Protein 2XD3 (pdb70)

Structure (mmCIF, N/CA/C/O backbone):
data_2XD3
#
_entry.id   2XD3
#
_cell.length_a   68.370
_cell.length_b   127.880
_cell.length_c   51.990
_cell.angle_alpha   90.00
_cell.angle_beta   90.00
_cell.angle_gamma   90.00
#
_symmetry.space_group_name_H-M   'P 21 21 2'
#
loop_
_entity.id
_entity.type
_entity.pdbx_description
1 polymer 'MALTOSE/MALTODEXTRIN-BINDING PROTEIN'
2 branched alpha-D-glucopyranose-(1-4)-alpha-D-glucopyranose-(1-4)-alpha-D-glucopyranose-(1-4)-alpha-D-glucopyranose-(1-4)-alpha-D-glucopyranose-(1-4)-alpha-D-glucopyranose-(1-4)-alpha-D-glucopyranose
3 non-polymer 'SULFATE ION'
4 water water
#
loop_
_atom_site.group_PDB
_atom_site.id
_atom_site.type_symbol
_atom_site.label_atom_id
_atom_site.label_alt_id
_atom_site.label_comp_id
_atom_site.label_asym_id
_atom_site.label_entity_id
_atom_site.label_seq_id
_atom_site.pdbx_PDB_ins_code
_atom_site.Cartn_x
_atom_site.Cartn_y
_atom_site.Cartn_z
_atom_site.occupancy
_atom_site.B_iso_or_equiv
_atom_site.auth_seq_id
_atom_site.auth_comp_id
_atom_site.auth_asym_id
_atom_site.auth_atom_id
_atom_site.pdbx_PDB_model_num
ATOM 1 N N . GLU A 1 36 ? 3.055 -2.706 40.074 1.00 45.34 42 GLU A N 1
ATOM 2 C CA . GLU A 1 36 ? 3.286 -3.365 38.755 1.00 45.18 42 GLU A CA 1
ATOM 3 C C . GLU A 1 36 ? 4.653 -4.067 38.644 1.00 44.51 42 GLU A C 1
ATOM 4 O O . GLU A 1 36 ? 5.322 -3.960 37.617 1.00 44.95 42 GLU A O 1
ATOM 10 N N . LEU A 1 37 ? 5.042 -4.774 39.709 1.00 43.50 43 LEU A N 1
ATOM 11 C CA . LEU A 1 37 ? 6.205 -5.676 39.722 1.00 42.12 43 LEU A CA 1
ATOM 12 C C . LEU A 1 37 ? 6.231 -6.433 41.052 1.00 41.34 43 LEU A C 1
ATOM 13 O O . LEU A 1 37 ? 6.110 -5.826 42.117 1.00 41.14 43 LEU A O 1
ATOM 18 N N . THR A 1 38 ? 6.375 -7.757 40.988 1.00 40.20 44 THR A N 1
ATOM 19 C CA . THR A 1 38 ? 6.364 -8.603 42.187 1.00 39.43 44 THR A CA 1
ATOM 20 C C . THR A 1 38 ? 7.698 -9.317 42.437 1.00 38.33 44 THR A C 1
ATOM 21 O O . THR A 1 38 ? 8.232 -9.971 41.542 1.00 38.28 44 THR A O 1
ATOM 25 N N . VAL A 1 39 ? 8.217 -9.181 43.659 1.00 37.18 45 VAL A N 1
ATOM 26 C CA . VAL A 1 39 ? 9.481 -9.799 44.067 1.00 35.89 45 VAL A CA 1
ATOM 27 C C . VAL A 1 39 ? 9.211 -10.944 45.036 1.00 34.78 45 VAL A C 1
ATOM 28 O O . VAL A 1 39 ? 8.551 -10.762 46.052 1.00 34.56 45 VAL A O 1
ATOM 32 N N . TYR A 1 40 ? 9.731 -12.123 44.714 1.00 33.46 46 TYR A N 1
ATOM 33 C CA . TYR A 1 40 ? 9.614 -13.269 45.604 1.00 32.11 46 TYR A CA 1
ATOM 34 C C . TYR A 1 40 ? 10.949 -13.561 46.301 1.00 31.61 46 TYR A C 1
ATOM 35 O O . TYR A 1 40 ? 11.947 -13.880 45.646 1.00 31.63 46 TYR A O 1
ATOM 44 N N . VAL A 1 41 ? 10.952 -13.455 47.630 1.00 31.15 47 VAL A N 1
ATOM 45 C CA . VAL A 1 41 ? 12.156 -13.656 48.443 1.00 30.55 47 VAL A CA 1
ATOM 46 C C . VAL A 1 41 ? 11.867 -14.398 49.732 1.00 30.97 47 VAL A C 1
ATOM 47 O O . VAL A 1 41 ? 10.725 -14.450 50.193 1.00 30.34 47 VAL A O 1
ATOM 51 N N . ASP A 1 42 ? 12.926 -14.965 50.304 1.00 31.06 48 ASP A N 1
ATOM 52 C CA . ASP A 1 42 ? 12.920 -15.447 51.673 1.00 31.76 48 ASP A CA 1
ATOM 53 C C . ASP A 1 42 ? 12.526 -14.316 52.646 1.00 32.36 48 ASP A C 1
ATOM 54 O O . ASP A 1 42 ? 12.830 -13.130 52.429 1.00 31.90 48 ASP A O 1
ATOM 59 N N . GLU A 1 43 ? 11.824 -14.706 53.701 1.00 33.08 49 GLU A N 1
ATOM 60 C CA . GLU A 1 43 ? 11.419 -13.820 54.789 1.00 33.93 49 GLU A CA 1
ATOM 61 C C . GLU A 1 43 ? 12.496 -12.822 55.223 1.00 33.43 49 GLU A C 1
ATOM 62 O O . GLU A 1 43 ? 12.220 -11.623 55.353 1.00 33.32 49 GLU A O 1
ATOM 68 N N . GLY A 1 44 ? 13.711 -13.328 55.448 1.00 32.93 50 GLY A N 1
ATOM 69 C CA . GLY A 1 44 ? 14.856 -12.520 55.864 1.00 32.18 50 GLY A CA 1
ATOM 70 C C . GLY A 1 44 ? 15.198 -11.317 54.997 1.00 32.07 50 GLY A C 1
ATOM 71 O O . GLY A 1 44 ? 16.030 -10.485 55.383 1.00 31.98 50 GLY A O 1
ATOM 72 N N . TYR A 1 45 ? 14.567 -11.218 53.829 1.00 31.81 51 TYR A N 1
ATOM 73 C CA . TYR A 1 45 ? 14.777 -10.085 52.918 1.00 31.85 51 TYR A CA 1
ATOM 74 C C . TYR A 1 45 ? 13.592 -9.122 52.873 1.00 32.34 51 TYR A C 1
ATOM 75 O O . TYR A 1 45 ? 13.636 -8.125 52.150 1.00 31.99 51 TYR A O 1
ATOM 84 N N . LYS A 1 46 ? 12.540 -9.436 53.630 1.00 33.12 52 LYS A N 1
ATOM 85 C CA . LYS A 1 46 ? 11.290 -8.650 53.611 1.00 34.32 52 LYS A CA 1
ATOM 86 C C . LYS A 1 46 ? 11.526 -7.167 53.905 1.00 34.10 52 LYS A C 1
ATOM 87 O O . LYS A 1 46 ? 11.088 -6.302 53.146 1.00 34.37 52 LYS A O 1
ATOM 93 N N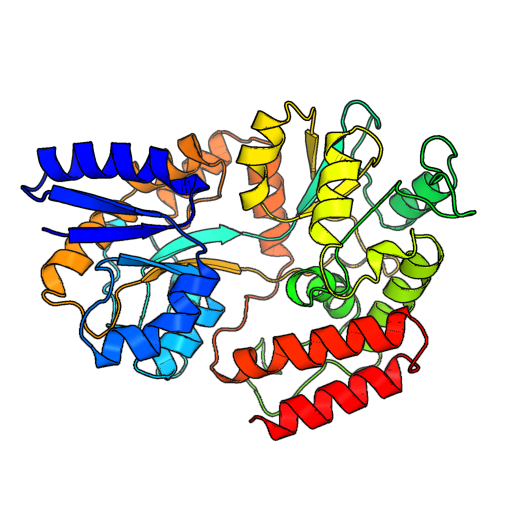 . SER A 1 47 ? 12.223 -6.895 55.000 1.00 34.80 53 SER A N 1
ATOM 94 C CA . SER A 1 47 ? 12.528 -5.536 55.436 1.00 35.21 53 SER A CA 1
ATOM 95 C C . SER A 1 47 ? 13.370 -4.817 54.391 1.00 35.12 53 SER A C 1
ATOM 96 O O . SER A 1 47 ? 13.120 -3.649 54.070 1.00 35.52 53 SER A O 1
ATOM 99 N N . TYR A 1 48 ? 14.362 -5.531 53.858 1.00 34.97 54 TYR A N 1
ATOM 100 C CA . TYR A 1 48 ? 15.216 -5.014 52.797 1.00 33.90 54 TYR A CA 1
ATOM 101 C C . TYR A 1 48 ? 14.415 -4.614 51.568 1.00 34.28 54 TYR A C 1
ATOM 102 O O . TYR A 1 48 ? 14.563 -3.492 51.081 1.00 34.09 54 TYR A O 1
ATOM 111 N N . ILE A 1 49 ? 13.568 -5.524 51.078 1.00 34.40 55 ILE A N 1
ATOM 112 C CA . ILE A 1 49 ? 12.789 -5.272 49.863 1.00 35.08 55 ILE A CA 1
ATOM 113 C C . ILE A 1 49 ? 11.744 -4.156 50.082 1.00 35.77 55 ILE A C 1
ATOM 114 O O . ILE A 1 49 ? 11.497 -3.356 49.179 1.00 35.32 55 ILE A O 1
ATOM 119 N N . GLU A 1 50 ? 11.161 -4.096 51.280 1.00 36.72 56 GLU A N 1
ATOM 120 C CA . GLU A 1 50 ? 10.211 -3.024 51.609 1.00 37.95 56 GLU A CA 1
ATOM 121 C C . GLU A 1 50 ? 10.847 -1.647 51.431 1.00 38.40 56 GLU A C 1
ATOM 122 O O . GLU A 1 50 ? 10.276 -0.778 50.776 1.00 39.13 56 GLU A O 1
ATOM 128 N N . GLU A 1 51 ? 12.042 -1.474 51.987 1.00 38.76 57 GLU A N 1
ATOM 129 C CA . GLU A 1 51 ? 12.790 -0.225 51.889 1.00 39.22 57 GLU A CA 1
ATOM 130 C C . GLU A 1 51 ? 13.249 0.113 50.461 1.00 39.39 57 GLU A C 1
ATOM 131 O O . GLU A 1 51 ? 13.104 1.257 50.019 1.00 39.78 57 GLU A O 1
ATOM 137 N N . VAL A 1 52 ? 13.814 -0.866 49.753 1.00 39.27 58 VAL A N 1
ATOM 138 C CA . VAL A 1 52 ? 14.269 -0.664 48.373 1.00 39.05 58 VAL A CA 1
ATOM 139 C C . VAL A 1 52 ? 13.095 -0.316 47.456 1.00 39.40 58 VAL A C 1
ATOM 140 O O . VAL A 1 52 ? 13.212 0.576 46.620 1.00 38.84 58 VAL A O 1
ATOM 144 N N . ALA A 1 53 ? 11.977 -1.028 47.619 1.00 40.14 59 ALA A N 1
ATOM 145 C CA . ALA A 1 53 ? 10.736 -0.727 46.891 1.00 40.96 59 ALA A CA 1
ATOM 146 C C . ALA A 1 53 ? 10.300 0.727 47.076 1.00 41.55 59 ALA A C 1
ATOM 147 O O . ALA A 1 53 ? 10.002 1.413 46.096 1.00 41.86 59 ALA A O 1
ATOM 149 N N . LYS A 1 54 ? 10.263 1.177 48.334 1.00 42.26 60 LYS A N 1
ATOM 150 C CA . LYS A 1 54 ? 9.952 2.575 48.688 1.00 42.91 60 LYS A CA 1
ATOM 151 C C . LYS A 1 54 ? 10.811 3.587 47.940 1.00 43.05 60 LYS A C 1
ATOM 152 O O . LYS A 1 54 ? 10.320 4.638 47.541 1.00 43.21 60 LYS A O 1
ATOM 158 N N . ALA A 1 55 ? 12.092 3.264 47.767 1.00 43.28 61 ALA A N 1
ATOM 159 C CA . ALA A 1 55 ? 13.027 4.126 47.054 1.00 43.30 61 ALA A CA 1
ATOM 160 C C . ALA A 1 55 ? 12.857 4.026 45.542 1.00 43.60 61 ALA A C 1
ATOM 161 O O . ALA A 1 55 ? 12.882 5.045 44.853 1.00 43.86 61 ALA A O 1
ATOM 163 N N . TYR A 1 56 ? 12.671 2.807 45.032 1.00 43.67 62 TYR A N 1
ATOM 164 C CA . TYR A 1 56 ? 12.472 2.589 43.592 1.00 44.09 62 TYR A CA 1
ATOM 165 C C . TYR A 1 56 ? 11.201 3.269 43.086 1.00 45.29 62 TYR A C 1
ATOM 166 O O . TYR A 1 56 ? 11.155 3.761 41.954 1.00 44.67 62 TYR A O 1
ATOM 175 N N . GLU A 1 57 ? 10.176 3.273 43.934 1.00 47.05 63 GLU A N 1
ATOM 176 C CA . GLU A 1 57 ? 8.937 3.975 43.651 1.00 49.33 63 GLU A CA 1
ATOM 177 C C . GLU A 1 57 ? 9.192 5.486 43.570 1.00 50.04 63 GLU A C 1
ATOM 178 O O . GLU A 1 57 ? 8.655 6.153 42.691 1.00 50.46 63 GLU A O 1
ATOM 184 N N . LYS A 1 58 ? 10.033 6.015 44.461 1.00 51.26 64 LYS A N 1
ATOM 185 C CA . LYS A 1 58 ? 10.416 7.431 44.411 1.00 52.03 64 LYS A CA 1
ATOM 186 C C . LYS A 1 58 ? 11.258 7.787 43.178 1.00 52.77 64 LYS A C 1
ATOM 187 O O . LYS A 1 58 ? 10.969 8.781 42.510 1.00 52.88 64 LYS A O 1
ATOM 193 N N . GLU A 1 59 ? 12.279 6.975 42.877 1.00 53.31 65 GLU A N 1
ATOM 194 C CA . GLU A 1 59 ? 13.211 7.245 41.769 1.00 53.90 65 GLU A CA 1
ATOM 195 C C . GLU A 1 59 ? 12.557 7.036 40.399 1.00 54.03 65 GLU A C 1
ATOM 196 O O . GLU A 1 59 ? 12.343 7.991 39.656 1.00 54.26 65 GLU A O 1
ATOM 202 N N . ALA A 1 60 ? 12.262 5.783 40.067 1.00 54.41 66 ALA A N 1
ATOM 203 C CA . ALA A 1 60 ? 11.423 5.462 38.917 1.00 54.50 66 ALA A CA 1
ATOM 204 C C . ALA A 1 60 ? 9.975 5.490 39.404 1.00 54.54 66 ALA A C 1
ATOM 205 O O . ALA A 1 60 ? 9.724 5.756 40.580 1.00 54.58 66 ALA A O 1
ATOM 207 N N . GLY A 1 61 ? 9.020 5.239 38.517 1.00 54.30 67 GLY A N 1
ATOM 208 C CA . GLY A 1 61 ? 7.620 5.303 38.921 1.00 54.15 67 GLY A CA 1
ATOM 209 C C . GLY A 1 61 ? 6.965 3.943 38.922 1.00 53.98 67 GLY A C 1
ATOM 210 O O . GLY A 1 61 ? 6.003 3.720 38.185 1.00 54.28 67 GLY A O 1
ATOM 211 N N . VAL A 1 62 ? 7.497 3.026 39.731 1.00 53.46 68 VAL A N 1
ATOM 212 C CA . VAL A 1 62 ? 7.020 1.637 39.737 1.00 52.97 68 VAL A CA 1
ATOM 213 C C . VAL A 1 62 ? 6.738 1.142 41.155 1.00 52.55 68 VAL A C 1
ATOM 214 O O . VAL A 1 62 ? 7.536 1.357 42.073 1.00 52.34 68 VAL A O 1
ATOM 218 N N . LYS A 1 63 ? 5.589 0.491 41.317 1.00 52.13 69 LYS A N 1
ATOM 219 C CA . LYS A 1 63 ? 5.205 -0.111 42.588 1.00 51.68 69 LYS A CA 1
ATOM 220 C C . LYS A 1 63 ? 5.727 -1.543 42.660 1.00 50.90 69 LYS A C 1
ATOM 221 O O . LYS A 1 63 ? 5.373 -2.388 41.832 1.00 50.84 69 LYS A O 1
ATOM 227 N N . VAL A 1 64 ? 6.576 -1.799 43.651 1.00 49.92 70 VAL A N 1
ATOM 228 C CA . VAL A 1 64 ? 7.140 -3.128 43.862 1.00 49.00 70 VAL A CA 1
ATOM 229 C C . VAL A 1 64 ? 6.486 -3.800 45.066 1.00 48.30 70 VAL A C 1
ATOM 230 O O . VAL A 1 64 ? 6.648 -3.364 46.211 1.00 48.60 70 VAL A O 1
ATOM 234 N N . THR A 1 65 ? 5.733 -4.858 44.793 1.00 47.23 71 THR A N 1
ATOM 235 C CA . THR A 1 65 ? 5.065 -5.619 45.847 1.00 46.37 71 THR A CA 1
ATOM 236 C C . THR A 1 65 ? 5.850 -6.899 46.147 1.00 45.44 71 THR A C 1
ATOM 237 O O . THR A 1 65 ? 6.406 -7.524 45.245 1.00 45.21 71 THR A O 1
ATOM 241 N N . LEU A 1 66 ? 5.923 -7.278 47.416 1.00 44.28 72 LEU A N 1
ATOM 242 C CA . LEU A 1 66 ? 6.715 -8.446 47.750 1.00 43.43 72 LEU A CA 1
ATOM 243 C C . LEU A 1 66 ? 5.882 -9.651 48.148 1.00 42.60 72 LEU A C 1
ATOM 244 O O . LEU A 1 66 ? 4.836 -9.533 48.787 1.00 42.43 72 LEU A O 1
ATOM 249 N N . LYS A 1 67 ? 6.372 -10.809 47.734 1.00 41.26 73 LYS A N 1
ATOM 250 C CA . LYS A 1 67 ? 5.793 -12.077 48.078 1.00 40.38 73 LYS A CA 1
ATOM 251 C C . LYS A 1 67 ? 6.919 -12.805 48.797 1.00 39.23 73 LYS A C 1
ATOM 252 O O . LYS A 1 67 ? 8.067 -12.788 48.344 1.00 38.94 73 LYS A O 1
ATOM 258 N N . THR A 1 68 ? 6.597 -13.416 49.931 1.00 37.93 74 THR A N 1
ATOM 259 C CA . THR A 1 68 ? 7.596 -14.028 50.803 1.00 36.45 74 THR A CA 1
ATOM 260 C C . THR A 1 68 ? 7.459 -15.551 50.767 1.00 35.16 74 THR A C 1
ATOM 261 O O . THR A 1 68 ? 6.351 -16.080 50.634 1.00 34.50 74 THR A O 1
ATOM 265 N N . GLY A 1 69 ? 8.584 -16.258 50.857 1.00 33.48 75 GLY A N 1
ATOM 266 C CA . GLY A 1 69 ? 8.542 -17.715 50.842 1.00 31.99 75 GLY A CA 1
ATOM 267 C C . GLY A 1 69 ? 9.884 -18.405 50.706 1.00 30.85 75 GLY A C 1
ATOM 268 O O . GLY A 1 69 ? 10.914 -17.750 50.530 1.00 30.95 75 GLY A O 1
ATOM 269 N N . ASP A 1 70 ? 9.867 -19.734 50.800 1.00 29.09 76 ASP A N 1
ATOM 270 C CA . ASP A 1 70 ? 11.080 -20.541 50.659 1.00 27.67 76 ASP A CA 1
ATOM 271 C C . ASP A 1 70 ? 11.739 -20.270 49.313 1.00 26.40 76 ASP A C 1
ATOM 272 O O . ASP A 1 70 ? 11.109 -20.465 48.269 1.00 25.97 76 ASP A O 1
ATOM 277 N N . ALA A 1 71 ? 12.993 -19.803 49.340 1.00 25.15 77 ALA A N 1
ATOM 278 C CA . ALA A 1 71 ? 13.705 -19.412 48.113 1.00 24.37 77 ALA A CA 1
ATOM 279 C C . ALA A 1 71 ? 13.913 -20.571 47.133 1.00 23.59 77 ALA A C 1
ATOM 280 O O . ALA A 1 71 ? 13.596 -20.454 45.951 1.00 23.88 77 ALA A O 1
ATOM 282 N N . LEU A 1 72 ? 14.468 -21.676 47.628 1.00 23.43 78 LEU A N 1
ATOM 283 C CA . LEU A 1 72 ? 14.736 -22.857 46.806 1.00 23.04 78 LEU A CA 1
ATOM 284 C C . LEU A 1 72 ? 13.435 -23.480 46.316 1.00 22.80 78 LEU A C 1
ATOM 285 O O . LEU A 1 72 ? 13.348 -23.951 45.163 1.00 22.63 78 LEU A O 1
ATOM 290 N N . GLY A 1 73 ? 12.436 -23.475 47.199 1.00 22.48 79 GLY A N 1
ATOM 291 C CA . GLY A 1 73 ? 11.081 -23.923 46.876 1.00 22.49 79 GLY A CA 1
ATOM 292 C C . GLY A 1 73 ? 10.420 -23.116 45.769 1.00 22.61 79 GLY A C 1
ATOM 293 O O . GLY A 1 73 ? 9.755 -23.682 44.906 1.00 22.27 79 GLY A O 1
ATOM 294 N N . GLY A 1 74 ? 10.607 -21.796 45.788 1.00 22.85 80 GLY A N 1
ATOM 295 C CA . GLY A 1 74 ? 10.111 -20.928 44.700 1.00 22.41 80 GLY A CA 1
ATOM 296 C C . GLY A 1 74 ? 10.705 -21.301 43.348 1.00 22.70 80 GLY A C 1
ATOM 297 O O . GLY A 1 74 ? 10.015 -21.262 42.320 1.00 22.48 80 GLY A O 1
ATOM 298 N N . LEU A 1 75 ? 11.990 -21.656 43.355 1.00 22.27 81 LEU A N 1
ATOM 299 C CA . LEU A 1 75 ? 12.698 -22.081 42.153 1.00 22.81 81 LEU A CA 1
ATOM 300 C C . LEU A 1 75 ? 12.266 -23.475 41.687 1.00 23.38 81 LEU A C 1
ATOM 301 O O . LEU A 1 75 ? 12.192 -23.726 40.491 1.00 23.60 81 LEU A O 1
ATOM 306 N N . ASP A 1 76 ? 11.987 -24.379 42.631 1.00 24.50 82 ASP A N 1
ATOM 307 C CA . ASP A 1 76 ? 11.503 -25.722 42.284 1.00 25.00 82 ASP A CA 1
ATOM 308 C C . ASP A 1 76 ? 10.224 -25.664 41.450 1.00 25.64 82 ASP A C 1
ATOM 309 O O . ASP A 1 76 ? 10.006 -26.505 40.587 1.00 26.45 82 ASP A O 1
ATOM 314 N N . LYS A 1 77 ? 9.377 -24.681 41.727 1.00 26.44 83 LYS A N 1
ATOM 315 C CA . LYS A 1 77 ? 8.065 -24.582 41.081 1.00 27.40 83 LYS A CA 1
ATOM 316 C C . LYS A 1 77 ? 8.102 -23.657 39.875 1.00 28.01 83 LYS A C 1
ATOM 317 O O . LYS A 1 77 ? 7.097 -23.495 39.190 1.00 28.00 83 LYS A O 1
ATOM 323 N N . LEU A 1 78 ? 9.273 -23.067 39.618 1.00 28.81 84 LEU A N 1
ATOM 324 C CA . LEU A 1 78 ? 9.425 -22.076 38.553 1.00 29.68 84 LEU A CA 1
ATOM 325 C C . LEU A 1 78 ? 9.007 -22.617 37.189 1.00 30.01 84 LEU A C 1
ATOM 326 O O . LEU A 1 78 ? 8.272 -21.949 36.450 1.00 29.86 84 LEU A O 1
ATOM 331 N N . SER A 1 79 ? 9.463 -23.828 36.875 1.00 30.16 85 SER A N 1
ATOM 332 C CA . SER A 1 79 ? 9.127 -24.483 35.617 1.00 30.53 85 SER A CA 1
ATOM 333 C C . SER A 1 79 ? 7.617 -24.608 35.432 1.00 30.86 85 SER A C 1
ATOM 334 O O . SER A 1 79 ? 7.100 -24.321 34.351 1.00 31.22 85 SER A O 1
ATOM 337 N N . LEU A 1 80 ? 6.911 -25.017 36.489 1.00 30.51 86 LEU A N 1
ATOM 338 C CA . LEU A 1 80 ? 5.451 -25.103 36.446 1.00 30.45 86 LEU A CA 1
ATOM 339 C C . LEU A 1 80 ? 4.800 -23.717 36.370 1.00 30.82 86 LEU A C 1
ATOM 340 O O . LEU A 1 80 ? 3.806 -23.544 35.672 1.00 30.93 86 LEU A O 1
ATOM 345 N N . ASP A 1 81 ? 5.362 -22.734 37.073 1.00 30.98 87 ASP A N 1
ATOM 346 C CA . ASP A 1 81 ? 4.844 -21.358 37.020 1.00 31.41 87 ASP A CA 1
ATOM 347 C C . ASP A 1 81 ? 5.024 -20.705 35.639 1.00 31.57 87 ASP A C 1
ATOM 348 O O . ASP A 1 81 ? 4.168 -19.938 35.203 1.00 31.35 87 ASP A O 1
ATOM 353 N N . ASN A 1 82 ? 6.146 -21.008 34.980 1.00 31.82 88 ASN A N 1
ATOM 354 C CA . ASN A 1 82 ? 6.420 -20.599 33.604 1.00 31.93 88 ASN A CA 1
ATOM 355 C C . ASN A 1 82 ? 5.373 -21.134 32.630 1.00 32.65 88 ASN A C 1
ATOM 356 O O . ASN A 1 82 ? 5.003 -20.442 31.689 1.00 33.27 88 ASN A O 1
ATOM 361 N N . GLN A 1 83 ? 4.902 -22.360 32.859 1.00 33.43 89 GLN A N 1
ATOM 362 C CA . GLN A 1 83 ? 3.810 -22.956 32.071 1.00 34.41 89 GLN A CA 1
ATOM 363 C C . GLN A 1 83 ? 2.528 -22.107 32.093 1.00 34.93 89 GLN A C 1
ATOM 364 O O . GLN A 1 83 ? 1.894 -21.936 31.055 1.00 35.19 89 GLN A O 1
ATOM 370 N N . ASN A 1 84 ? 2.162 -21.576 33.263 1.00 35.99 90 ASN A N 1
ATOM 371 C CA . ASN A 1 84 ? 0.911 -20.791 33.426 1.00 36.77 90 ASN A CA 1
ATOM 372 C C . ASN A 1 84 ? 1.047 -19.253 33.292 1.00 37.01 90 ASN A C 1
ATOM 373 O O . ASN A 1 84 ? 0.042 -18.517 33.226 1.00 36.71 90 ASN A O 1
ATOM 378 N N . GLY A 1 85 ? 2.287 -18.770 33.243 1.00 37.40 91 GLY A N 1
ATOM 379 C CA . GLY A 1 85 ? 2.556 -17.331 33.203 1.00 37.77 91 GLY A CA 1
ATOM 380 C C . GLY A 1 85 ? 2.666 -16.690 34.579 1.00 38.10 91 GLY A C 1
ATOM 381 O O . GLY A 1 85 ? 3.222 -15.594 34.716 1.00 38.64 91 GLY A O 1
ATOM 382 N N . ASN A 1 86 ? 2.145 -17.369 35.600 1.00 37.89 92 ASN A N 1
ATOM 383 C CA . ASN A 1 86 ? 2.143 -16.855 36.974 1.00 37.70 92 ASN A CA 1
ATOM 384 C C . ASN A 1 86 ? 3.505 -16.948 37.657 1.00 36.84 92 ASN A C 1
ATOM 385 O O . ASN A 1 86 ? 3.697 -17.756 38.561 1.00 37.32 92 ASN A O 1
ATOM 390 N N . VAL A 1 87 ? 4.443 -16.117 37.217 1.00 35.78 93 VAL A N 1
ATOM 391 C CA . VAL A 1 87 ? 5.792 -16.090 37.780 1.00 34.68 93 VAL A CA 1
ATOM 392 C C . VAL A 1 87 ? 6.044 -14.771 38.488 1.00 34.28 93 VAL A C 1
ATOM 393 O O . VAL A 1 87 ? 5.467 -13.753 38.115 1.00 34.30 93 VAL A O 1
ATOM 397 N N . PRO A 1 88 ? 6.915 -14.772 39.517 1.00 33.84 94 PRO A N 1
ATOM 398 C CA . PRO A 1 88 ? 7.267 -13.461 40.057 1.00 33.26 94 PRO A CA 1
ATOM 399 C C . PRO A 1 88 ? 8.132 -12.715 39.035 1.00 32.97 94 PRO A C 1
ATOM 400 O O . PRO A 1 88 ? 8.660 -13.325 38.101 1.00 32.84 94 PRO A O 1
ATOM 404 N N . ASP A 1 89 ? 8.257 -11.405 39.189 1.00 32.34 95 ASP A N 1
ATOM 405 C CA . ASP A 1 89 ? 9.008 -10.617 38.217 1.00 31.99 95 ASP A CA 1
ATOM 406 C C . ASP A 1 89 ? 10.520 -10.686 38.451 1.00 31.33 95 ASP A C 1
ATOM 407 O O . ASP A 1 89 ? 11.313 -10.605 37.504 1.00 31.26 95 ASP A O 1
ATOM 412 N N . VAL A 1 90 ? 10.890 -10.836 39.722 1.00 30.27 96 VAL A N 1
ATOM 413 C CA . VAL A 1 90 ? 12.276 -10.970 40.158 1.00 29.23 96 VAL A CA 1
ATOM 414 C C . VAL A 1 90 ? 12.335 -11.913 41.362 1.00 28.34 96 VAL A C 1
ATOM 415 O O . VAL A 1 90 ? 11.484 -11.851 42.244 1.00 27.78 96 VAL A O 1
ATOM 419 N N . MET A 1 91 ? 13.352 -12.776 41.386 1.00 27.65 97 MET A N 1
ATOM 420 C CA . MET A 1 91 ? 13.626 -13.659 42.520 1.00 26.75 97 MET A CA 1
ATOM 421 C C . MET A 1 91 ? 15.132 -13.887 42.675 1.00 25.89 97 MET A C 1
ATOM 422 O O . MET A 1 91 ? 15.912 -13.453 41.826 1.00 25.68 97 MET A O 1
ATOM 427 N N . MET A 1 92 ? 15.530 -14.534 43.772 1.00 25.03 98 MET A N 1
ATOM 428 C CA . MET A 1 92 ? 16.939 -14.843 44.060 1.00 23.75 98 MET A CA 1
ATOM 429 C C . MET A 1 92 ? 17.226 -16.325 43.862 1.00 23.13 98 MET A C 1
ATOM 430 O O . MET A 1 92 ? 16.403 -17.173 44.213 1.00 23.08 98 MET A O 1
ATOM 435 N N . ALA A 1 93 ? 18.407 -16.627 43.321 1.00 21.80 99 ALA A N 1
ATOM 436 C CA . ALA A 1 93 ? 18.853 -17.992 43.110 1.00 20.91 99 ALA A CA 1
ATOM 437 C C . ALA A 1 93 ? 20.317 -18.110 43.490 1.00 20.34 99 ALA A C 1
ATOM 438 O O . ALA A 1 93 ? 21.096 -17.189 43.221 1.00 20.87 99 ALA A O 1
ATOM 440 N N . PRO A 1 94 ? 20.699 -19.244 44.095 1.00 19.86 100 PRO A N 1
ATOM 441 C CA . PRO A 1 94 ? 22.121 -19.579 44.196 1.00 19.82 100 PRO A CA 1
ATOM 442 C C . PRO A 1 94 ? 22.723 -19.753 42.790 1.00 19.57 100 PRO A C 1
ATOM 443 O O . PRO A 1 94 ? 22.015 -20.164 41.868 1.00 18.76 100 PRO A O 1
ATOM 447 N N . TYR A 1 95 ? 24.013 -19.446 42.635 1.00 19.23 101 TYR A N 1
ATOM 448 C CA . TYR A 1 95 ? 24.651 -19.450 41.309 1.00 19.69 101 TYR A CA 1
ATOM 449 C C . TYR A 1 95 ? 24.534 -20.774 40.556 1.00 19.68 101 TYR A C 1
ATOM 450 O O . TYR A 1 95 ? 24.318 -20.761 39.353 1.00 20.13 101 TYR A O 1
ATOM 459 N N . ASP A 1 96 ? 24.685 -21.903 41.252 1.00 19.93 102 ASP A N 1
ATOM 460 C CA . ASP A 1 96 ? 24.563 -23.215 40.595 1.00 20.11 102 ASP A CA 1
ATOM 461 C C . ASP A 1 96 ? 23.214 -23.369 39.872 1.00 20.73 102 ASP A C 1
ATOM 462 O O . ASP A 1 96 ? 23.150 -23.927 38.769 1.00 20.58 102 ASP A O 1
ATOM 467 N N . ARG A 1 97 ? 22.160 -22.871 40.520 1.00 21.28 103 ARG A N 1
ATOM 468 C CA . ARG A 1 97 ? 20.795 -22.867 39.992 1.00 22.15 103 ARG A CA 1
ATOM 469 C C . ARG A 1 97 ? 20.579 -21.804 38.907 1.00 22.15 103 ARG A C 1
ATOM 470 O O . ARG A 1 97 ? 19.699 -21.960 38.055 1.00 22.34 103 ARG A O 1
ATOM 478 N N . VAL A 1 98 ? 21.343 -20.707 38.949 1.00 21.79 104 VAL A N 1
ATOM 479 C CA . VAL A 1 98 ? 21.337 -19.742 37.834 1.00 21.67 104 VAL A CA 1
ATOM 480 C C . VAL A 1 98 ? 21.739 -20.495 36.552 1.00 21.74 104 VAL A C 1
ATOM 481 O O . VAL A 1 98 ? 21.146 -20.309 35.483 1.00 21.86 104 VAL A O 1
ATOM 485 N N . GLY A 1 99 ? 22.728 -21.373 36.693 1.00 21.55 105 GLY A N 1
ATOM 486 C CA . GLY A 1 99 ? 23.253 -22.154 35.581 1.00 21.92 105 GLY A CA 1
ATOM 487 C C . GLY A 1 99 ? 22.316 -23.245 35.110 1.00 22.47 105 GLY A C 1
ATOM 488 O O . GLY A 1 99 ? 22.121 -23.410 33.909 1.00 22.37 105 GLY A O 1
ATOM 489 N N . SER A 1 100 ? 21.727 -23.988 36.047 1.00 22.60 106 SER A N 1
ATOM 490 C CA . SER A 1 100 ? 20.838 -25.094 35.676 1.00 22.87 106 SER A CA 1
ATOM 491 C C . SER A 1 100 ? 19.495 -24.587 35.161 1.00 23.46 106 SER A C 1
ATOM 492 O O . SER A 1 100 ? 19.028 -25.025 34.109 1.00 24.03 106 SER A O 1
ATOM 495 N N . LEU A 1 101 ? 18.887 -23.654 35.879 1.00 23.57 107 LEU A N 1
ATOM 496 C CA . LEU A 1 101 ? 17.612 -23.092 35.461 1.00 24.30 107 LEU A CA 1
ATOM 497 C C . LEU A 1 101 ? 17.752 -22.336 34.135 1.00 24.91 107 LEU A C 1
ATOM 498 O O . LEU A 1 101 ? 16.888 -22.441 33.266 1.00 24.65 107 LEU A O 1
ATOM 503 N N . GLY A 1 102 ? 18.860 -21.612 33.988 1.00 25.43 108 GLY A N 1
ATOM 504 C CA . GLY A 1 102 ? 19.195 -20.935 32.745 1.00 25.97 108 GLY A CA 1
ATOM 505 C C . GLY A 1 102 ? 19.416 -21.898 31.602 1.00 26.15 108 GLY A C 1
ATOM 506 O O . GLY A 1 102 ? 18.846 -21.726 30.528 1.00 26.62 108 GLY A O 1
ATOM 507 N N . SER A 1 103 ? 20.253 -22.910 31.826 1.00 26.94 109 SER A N 1
ATOM 508 C CA . SER A 1 103 ? 20.510 -23.949 30.834 1.00 27.14 109 SER A CA 1
ATOM 509 C C . SER A 1 103 ? 19.234 -24.691 30.428 1.00 27.67 109 SER A C 1
ATOM 510 O O . SER A 1 103 ? 19.136 -25.173 29.298 1.00 27.49 109 SER A O 1
ATOM 513 N N . ASP A 1 104 ? 18.272 -24.769 31.344 1.00 27.83 110 ASP A N 1
ATOM 514 C CA . ASP A 1 104 ? 17.009 -25.482 31.099 1.00 28.08 110 ASP A CA 1
ATOM 515 C C . ASP A 1 104 ? 15.898 -24.618 30.482 1.00 27.87 110 ASP A C 1
ATOM 516 O O . ASP A 1 104 ? 14.796 -25.107 30.264 1.00 28.47 110 ASP A O 1
ATOM 521 N N . GLY A 1 105 ? 16.163 -23.344 30.215 1.00 27.54 111 GLY A N 1
ATOM 522 C CA . GLY A 1 105 ? 15.162 -22.485 29.566 1.00 27.00 111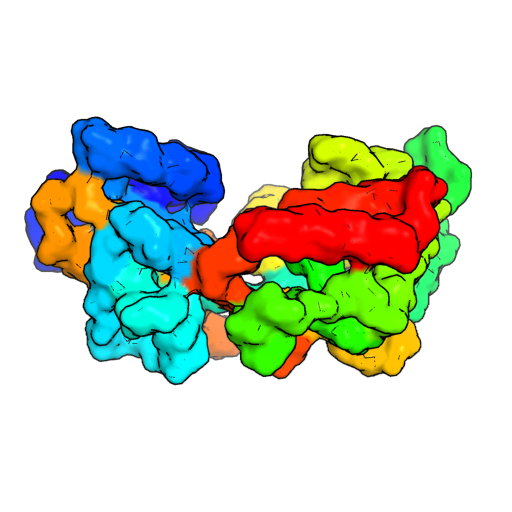 GLY A CA 1
ATOM 523 C C . GLY A 1 105 ? 14.146 -21.807 30.474 1.00 26.74 111 GLY A C 1
ATOM 524 O O . GLY A 1 105 ? 13.176 -21.217 29.987 1.00 26.69 111 GLY A O 1
ATOM 525 N N . GLN A 1 106 ? 14.381 -21.837 31.788 1.00 26.41 112 GLN A N 1
ATOM 526 C CA A GLN A 1 106 ? 13.418 -21.327 32.764 0.50 26.60 112 GLN A CA 1
ATOM 527 C CA B GLN A 1 106 ? 13.395 -21.316 32.738 0.50 26.30 112 GLN A CA 1
ATOM 528 C C . GLN A 1 106 ? 13.643 -19.857 33.112 1.00 26.38 112 GLN A C 1
ATOM 529 O O . GLN A 1 106 ? 12.833 -19.244 33.823 1.00 26.40 112 GLN A O 1
ATOM 540 N N . LEU A 1 107 ? 14.750 -19.299 32.621 1.00 26.26 113 LEU A N 1
ATOM 541 C CA . LEU A 1 107 ? 15.152 -17.941 32.987 1.00 26.12 113 LEU A CA 1
ATOM 542 C C . LEU A 1 107 ? 15.389 -17.035 31.783 1.00 26.35 113 LEU A C 1
ATOM 543 O O . LEU A 1 107 ? 15.934 -17.465 30.769 1.00 26.16 113 LEU A O 1
ATOM 548 N N . SER A 1 108 ? 14.986 -15.779 31.923 1.00 27.08 114 SER A N 1
ATOM 549 C CA . SER A 1 108 ? 15.310 -14.762 30.953 1.00 28.23 114 SER A CA 1
ATOM 550 C C . SER A 1 108 ? 16.788 -14.470 31.075 1.00 29.14 114 SER A C 1
ATOM 551 O O . SER A 1 108 ? 17.378 -14.628 32.153 1.00 29.04 114 SER A O 1
ATOM 554 N N . GLU A 1 109 ? 17.384 -14.048 29.968 1.00 30.06 115 GLU A N 1
ATOM 555 C CA . GLU A 1 109 ? 18.743 -13.542 30.001 1.00 30.64 115 GLU A CA 1
ATOM 556 C C . GLU A 1 109 ? 18.736 -12.204 30.721 1.00 30.94 115 GLU A C 1
ATOM 557 O O . GLU A 1 109 ? 17.770 -11.432 30.631 1.00 31.40 115 GLU A O 1
ATOM 563 N N . VAL A 1 110 ? 19.802 -11.966 31.476 1.00 31.00 116 VAL A N 1
ATOM 564 C CA . VAL A 1 110 ? 19.940 -10.778 32.301 1.00 31.03 116 VAL A CA 1
ATOM 565 C C . VAL A 1 110 ? 21.132 -9.984 31.780 1.00 31.70 116 VAL A C 1
ATOM 566 O O . VAL A 1 110 ? 22.154 -10.565 31.424 1.00 31.16 116 VAL A O 1
ATOM 570 N N . LYS A 1 111 ? 20.967 -8.663 31.709 1.00 32.88 117 LYS A N 1
ATOM 571 C CA . LYS A 1 111 ? 22.026 -7.745 31.314 1.00 33.87 117 LYS A CA 1
ATOM 572 C C . LYS A 1 111 ? 22.811 -7.288 32.537 1.00 33.38 117 LYS A C 1
ATOM 573 O O . LYS A 1 111 ? 22.241 -6.985 33.584 1.00 34.18 117 LYS A O 1
ATOM 579 N N . LEU A 1 112 ? 24.124 -7.237 32.407 1.00 33.14 118 LEU A N 1
ATOM 580 C CA . LEU A 1 112 ? 24.958 -6.771 33.504 1.00 33.01 118 LEU A CA 1
ATOM 581 C C . LEU A 1 112 ? 25.318 -5.298 33.306 1.00 33.08 118 LEU A C 1
ATOM 582 O O . LEU A 1 112 ? 26.182 -4.965 32.494 1.00 32.91 118 LEU A O 1
ATOM 587 N N . SER A 1 113 ? 24.648 -4.427 34.048 1.00 33.13 119 SER A N 1
ATOM 588 C CA . SER A 1 113 ? 24.934 -2.997 33.988 1.00 33.48 119 SER A CA 1
ATOM 589 C C . SER A 1 113 ? 26.324 -2.677 34.548 1.00 33.48 119 SER A C 1
ATOM 590 O O . SER A 1 113 ? 26.912 -3.489 35.281 1.00 33.24 119 SER A O 1
ATOM 593 N N . ASP A 1 114 ? 26.851 -1.505 34.182 1.00 33.12 120 ASP A N 1
ATOM 594 C CA . ASP A 1 114 ? 28.100 -0.999 34.779 1.00 33.07 120 ASP A CA 1
ATOM 595 C C . ASP A 1 114 ? 27.923 -0.750 36.273 1.00 32.06 120 ASP A C 1
ATOM 596 O O . ASP A 1 114 ? 28.851 -0.939 37.053 1.00 31.63 120 ASP A O 1
ATOM 601 N N . GLY A 1 115 ? 26.720 -0.321 36.652 1.00 31.36 121 GLY A N 1
ATOM 602 C CA . GLY A 1 115 ? 26.382 -0.037 38.039 1.00 31.26 121 GLY A CA 1
ATOM 603 C C . GLY A 1 115 ? 26.392 -1.248 38.960 1.00 30.97 121 GLY A C 1
ATOM 604 O O . GLY A 1 115 ? 26.520 -1.107 40.176 1.00 31.21 121 GLY A O 1
ATOM 605 N N . ALA A 1 116 ? 26.255 -2.435 38.374 1.00 30.66 122 ALA A N 1
ATOM 606 C CA . ALA A 1 116 ? 26.264 -3.699 39.114 1.00 29.91 122 ALA A CA 1
ATOM 607 C C . ALA A 1 116 ? 27.641 -3.960 39.715 1.00 29.66 122 ALA A C 1
ATOM 608 O O . ALA A 1 116 ? 27.780 -4.723 40.677 1.00 29.48 122 ALA A O 1
ATOM 610 N N . LYS A 1 117 ? 28.655 -3.307 39.148 1.00 29.35 123 LYS A N 1
ATOM 611 C CA . LYS A 1 117 ? 30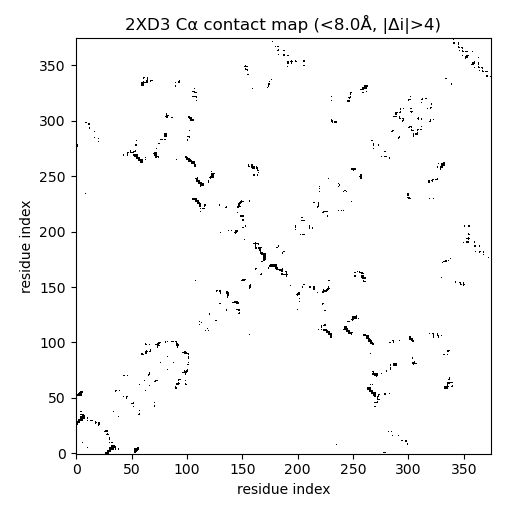.051 -3.469 39.568 1.00 29.00 123 LYS A CA 1
ATOM 612 C C . LYS A 1 117 ? 30.451 -4.942 39.716 1.00 28.80 123 LYS A C 1
ATOM 613 O O . LYS A 1 117 ? 30.926 -5.377 40.757 1.00 28.12 123 LYS A O 1
ATOM 619 N N . THR A 1 118 ? 30.235 -5.706 38.652 1.00 28.98 124 THR A N 1
ATOM 620 C CA . THR A 1 118 ? 30.644 -7.102 38.620 1.00 29.16 124 THR A CA 1
ATOM 621 C C . THR A 1 118 ? 32.157 -7.173 38.409 1.00 29.69 124 THR A C 1
ATOM 622 O O . THR A 1 118 ? 32.776 -6.187 37.998 1.00 29.57 124 THR A O 1
ATOM 626 N N . ASP A 1 119 ? 32.760 -8.308 38.750 1.00 30.48 125 ASP A N 1
ATOM 627 C CA . ASP A 1 119 ? 34.136 -8.569 38.338 1.00 31.73 125 ASP A CA 1
ATOM 628 C C . ASP A 1 119 ? 34.174 -9.857 37.527 1.00 31.80 125 ASP A C 1
ATOM 629 O O . ASP A 1 119 ? 33.118 -10.392 37.184 1.00 31.67 125 ASP A O 1
ATOM 634 N N . ASP A 1 120 ? 35.367 -10.335 37.188 1.00 32.19 126 ASP A N 1
ATOM 635 C CA . ASP A 1 120 ? 35.474 -11.505 36.326 1.00 32.42 126 ASP A CA 1
ATOM 636 C C . ASP A 1 120 ? 34.856 -12.726 36.980 1.00 32.04 126 ASP A C 1
ATOM 637 O O . ASP A 1 120 ? 34.187 -13.529 36.303 1.00 31.75 126 ASP A O 1
ATOM 642 N N . THR A 1 121 ? 35.063 -12.866 38.289 1.00 31.52 127 THR A N 1
ATOM 643 C CA . THR A 1 121 ? 34.600 -14.067 38.963 1.00 31.49 127 THR A CA 1
ATOM 644 C C . THR A 1 121 ? 33.077 -14.097 39.181 1.00 30.51 127 THR A C 1
ATOM 645 O O . THR A 1 121 ? 32.469 -15.167 39.093 1.00 30.41 127 THR A O 1
ATOM 649 N N . THR A 1 122 ? 32.467 -12.941 39.452 1.00 29.19 128 THR A N 1
ATOM 650 C CA . THR A 1 122 ? 31.013 -12.896 39.649 1.00 28.24 128 THR A CA 1
ATOM 651 C C . THR A 1 122 ? 30.275 -12.986 38.311 1.00 27.71 128 THR A C 1
ATOM 652 O O . THR A 1 122 ? 29.187 -13.564 38.238 1.00 27.90 128 THR A O 1
ATOM 656 N N . LYS A 1 123 ? 30.873 -12.416 37.264 1.00 26.94 129 LYS A N 1
ATOM 657 C CA . LYS A 1 123 ? 30.389 -12.567 35.891 1.00 26.90 129 LYS A CA 1
ATOM 658 C C . LYS A 1 123 ? 30.313 -14.047 35.505 1.00 25.75 129 LYS A C 1
ATOM 659 O O . LYS A 1 123 ? 29.325 -14.512 34.945 1.00 25.49 129 LYS A O 1
ATOM 665 N N . SER A 1 124 ? 31.374 -14.779 35.809 1.00 24.92 130 SER A N 1
ATOM 666 C CA . SER A 1 124 ? 31.494 -16.191 35.486 1.00 24.85 130 SER A CA 1
ATOM 667 C C . SER A 1 124 ? 30.479 -17.056 36.262 1.00 23.96 130 SER A C 1
ATOM 668 O O . SER A 1 124 ? 30.004 -18.078 35.771 1.00 22.98 130 SER A O 1
ATOM 671 N N . LEU A 1 125 ? 30.137 -16.615 37.469 1.00 23.13 131 LEU A N 1
ATOM 672 C CA . LEU A 1 125 ? 29.200 -17.328 38.323 1.00 22.64 131 LEU A CA 1
ATOM 673 C C . LEU A 1 125 ? 27.755 -17.234 37.839 1.00 22.46 131 LEU A C 1
ATOM 674 O O . LEU A 1 125 ? 26.944 -18.079 38.181 1.00 22.89 131 LEU A O 1
ATOM 679 N N . VAL A 1 126 ? 27.449 -16.215 37.034 1.00 22.38 132 VAL A N 1
ATOM 680 C CA . VAL A 1 126 ? 26.093 -16.026 36.505 1.00 22.23 132 VAL A CA 1
ATOM 681 C C . VAL A 1 126 ? 25.992 -16.376 35.003 1.00 22.69 132 VAL A C 1
ATOM 682 O O . VAL A 1 126 ? 24.916 -16.276 34.401 1.00 22.30 132 VAL A O 1
ATOM 686 N N . THR A 1 127 ? 27.118 -16.786 34.421 1.00 23.01 133 THR A N 1
ATOM 687 C CA . THR A 1 127 ? 27.161 -17.209 33.016 1.00 23.12 133 THR A CA 1
ATOM 688 C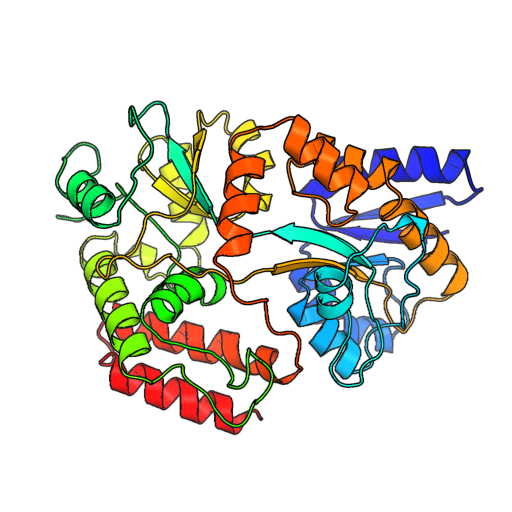 C . THR A 1 127 ? 27.067 -18.727 32.890 1.00 23.61 133 THR A C 1
ATOM 689 O O . THR A 1 127 ? 27.920 -19.451 33.381 1.00 23.33 133 THR A O 1
ATOM 693 N N . ALA A 1 128 ? 26.001 -19.195 32.246 1.00 24.58 134 ALA A N 1
ATOM 694 C CA . ALA A 1 128 ? 25.767 -20.617 32.069 1.00 25.52 134 ALA A CA 1
ATOM 695 C C . ALA A 1 128 ? 26.689 -21.206 31.007 1.00 26.37 134 ALA A C 1
ATOM 696 O O . ALA A 1 128 ? 27.392 -20.483 30.317 1.00 26.00 134 ALA A O 1
ATOM 698 N N . ALA A 1 129 ? 26.675 -22.528 30.871 1.00 27.83 135 ALA A N 1
ATOM 699 C CA . ALA A 1 129 ? 27.580 -23.220 29.945 1.00 29.43 135 ALA A CA 1
ATOM 700 C C . ALA A 1 129 ? 27.395 -22.808 28.478 1.00 30.29 135 ALA A C 1
ATOM 701 O O . ALA A 1 129 ? 28.294 -23.007 27.662 1.00 31.78 135 ALA A O 1
ATOM 703 N N . ASN A 1 130 ? 26.262 -22.180 28.170 1.00 31.47 136 ASN A N 1
ATOM 704 C CA . ASN A 1 130 ? 25.889 -21.827 26.804 1.00 32.24 136 ASN A CA 1
ATOM 705 C C . ASN A 1 130 ? 26.377 -20.532 26.094 1.00 32.62 136 ASN A C 1
ATOM 706 O O . ASN A 1 130 ? 25.812 -20.189 25.072 1.00 33.87 136 ASN A O 1
ATOM 711 N N . GLY A 1 131 ? 27.284 -19.712 26.616 1.00 33.05 137 GLY A N 1
ATOM 712 C CA . GLY A 1 131 ? 27.293 -19.183 27.944 1.00 31.71 137 GLY A CA 1
ATOM 713 C C . GLY A 1 131 ? 26.592 -17.833 27.849 1.00 31.21 137 GLY A C 1
ATOM 714 O O . GLY A 1 131 ? 27.207 -16.795 27.561 1.00 31.61 137 GLY A O 1
ATOM 715 N N . LYS A 1 132 ? 25.281 -17.866 28.056 1.00 30.22 138 LYS A N 1
ATOM 716 C CA . LYS A 1 132 ? 24.468 -16.683 28.240 1.00 29.32 138 LYS A CA 1
ATOM 717 C C . LYS A 1 132 ? 24.390 -16.366 29.741 1.00 28.48 138 LYS A C 1
ATOM 718 O O . LYS A 1 132 ? 24.618 -17.241 30.579 1.00 27.53 138 LYS A O 1
ATOM 724 N N . VAL A 1 133 ? 24.089 -15.111 30.059 1.00 27.85 139 VAL A N 1
ATOM 725 C CA . VAL A 1 133 ? 24.011 -14.615 31.434 1.00 27.73 139 VAL A CA 1
ATOM 726 C C . VAL A 1 133 ? 22.571 -14.692 31.931 1.00 27.62 139 VAL A C 1
ATOM 727 O O . VAL A 1 133 ? 21.657 -14.177 31.284 1.00 27.98 139 VAL A O 1
ATOM 731 N N . TYR A 1 134 ? 22.367 -15.325 33.081 1.00 27.47 140 TYR A N 1
ATOM 732 C CA . TYR A 1 134 ? 21.005 -15.527 33.586 1.00 27.11 140 TYR A CA 1
ATOM 733 C C . TYR A 1 134 ? 20.762 -14.976 34.980 1.00 26.63 140 TYR A C 1
ATOM 734 O O . TYR A 1 134 ? 19.727 -15.262 35.586 1.00 26.70 140 TYR A O 1
ATOM 743 N N . GLY A 1 135 ? 21.691 -14.160 35.473 1.00 25.77 141 GLY A N 1
ATOM 744 C CA . GLY A 1 135 ? 21.484 -13.477 36.740 1.00 24.96 141 GLY A CA 1
ATOM 745 C C . GLY A 1 135 ? 22.383 -12.273 36.909 1.00 24.35 141 GLY A C 1
ATOM 746 O O . GLY A 1 135 ? 23.360 -12.118 36.180 1.00 24.25 141 GLY A O 1
ATOM 747 N N . ALA A 1 136 ? 22.038 -11.413 37.863 1.00 23.49 142 ALA A N 1
ATOM 748 C CA . ALA A 1 136 ? 22.927 -10.331 38.262 1.00 23.45 142 ALA A CA 1
ATOM 749 C C . ALA A 1 136 ? 23.429 -10.628 39.665 1.00 22.56 142 ALA A C 1
ATOM 750 O O . ALA A 1 136 ? 22.633 -10.747 40.590 1.00 23.47 142 ALA A O 1
ATOM 752 N N . PRO A 1 137 ? 24.750 -10.750 39.826 1.00 22.08 143 PRO A N 1
ATOM 753 C CA . PRO A 1 137 ? 25.350 -11.092 41.124 1.00 21.65 143 PRO A CA 1
ATOM 754 C C . PRO A 1 137 ? 24.911 -10.162 42.253 1.00 21.28 143 PRO A C 1
ATOM 755 O O . PRO A 1 137 ? 24.970 -8.930 42.121 1.00 22.07 143 PRO A O 1
ATOM 759 N N . ALA A 1 138 ? 24.488 -10.757 43.367 1.00 20.68 144 ALA A N 1
ATOM 760 C CA . ALA A 1 138 ? 23.932 -10.012 44.476 1.00 20.03 144 ALA A CA 1
ATOM 761 C C . ALA A 1 138 ? 24.676 -10.259 45.778 1.00 19.98 144 ALA A C 1
ATOM 762 O O . ALA A 1 138 ? 24.837 -9.327 46.593 1.00 19.32 144 ALA A O 1
ATOM 764 N N . VAL A 1 139 ? 25.115 -11.510 45.967 1.00 19.22 145 VAL A N 1
ATOM 765 C CA . VAL A 1 139 ? 25.817 -11.957 47.172 1.00 19.00 145 VAL A CA 1
ATOM 766 C C . VAL A 1 139 ? 26.950 -12.899 46.774 1.00 18.75 145 VAL A C 1
ATOM 767 O O . VAL A 1 139 ? 26.804 -13.689 45.849 1.00 19.03 145 VAL A O 1
ATOM 771 N N . ILE A 1 140 ? 28.089 -12.764 47.441 1.00 18.35 146 ILE A N 1
ATOM 772 C CA . ILE A 1 140 ? 29.088 -13.811 47.461 1.00 18.13 146 ILE A CA 1
ATOM 773 C C . ILE A 1 140 ? 29.117 -14.358 48.883 1.00 17.94 146 ILE A C 1
ATOM 774 O O . ILE A 1 140 ? 28.883 -13.625 49.864 1.00 18.07 146 ILE A O 1
ATOM 779 N N . GLU A 1 141 ? 29.389 -15.656 48.993 1.00 17.55 147 GLU A N 1
ATOM 780 C CA . GLU A 1 141 ? 29.367 -16.309 50.291 1.00 17.19 147 GLU A CA 1
ATOM 781 C C . GLU A 1 141 ? 30.254 -17.532 50.296 1.00 16.31 147 GLU A C 1
ATOM 782 O O . GLU A 1 141 ? 30.497 -18.162 49.280 1.00 16.76 147 GLU A O 1
ATOM 788 N N . SER A 1 142 ? 30.745 -17.851 51.468 1.00 16.75 148 SER A N 1
ATOM 789 C CA . SER A 1 142 ? 31.345 -19.140 51.714 1.00 16.57 148 SER A CA 1
ATOM 790 C C . SER A 1 142 ? 30.869 -19.492 53.098 1.00 16.34 148 SER A C 1
ATOM 791 O O . SER A 1 142 ? 30.537 -18.601 53.895 1.00 15.76 148 SER A O 1
ATOM 794 N N . LEU A 1 143 ? 30.788 -20.786 53.381 1.00 16.94 149 LEU A N 1
ATOM 795 C CA . LEU A 1 143 ? 30.646 -21.240 54.749 1.00 17.13 149 LEU A CA 1
ATOM 796 C C . LEU A 1 143 ? 31.845 -20.733 55.562 1.00 17.76 149 LEU A C 1
ATOM 797 O O . LEU A 1 143 ? 32.960 -20.595 55.032 1.00 17.49 149 LEU A O 1
ATOM 802 N N . VAL A 1 144 ? 31.589 -20.460 56.840 1.00 17.62 150 VAL A N 1
ATOM 803 C CA . VAL A 1 144 ? 32.586 -19.967 57.787 1.00 18.15 150 VAL A CA 1
ATOM 804 C C . VAL A 1 144 ? 32.381 -20.699 59.113 1.00 18.36 150 VAL A C 1
ATOM 805 O O . VAL A 1 144 ? 31.434 -21.508 59.245 1.00 18.20 150 VAL A O 1
ATOM 809 N N . MET A 1 145 ? 33.263 -20.447 60.080 1.00 18.36 151 MET A N 1
ATOM 810 C CA . MET A 1 145 ? 33.041 -20.941 61.441 1.00 19.23 151 MET A CA 1
ATOM 811 C C . MET A 1 145 ? 32.485 -19.877 62.372 1.00 19.83 151 MET A C 1
ATOM 812 O O . MET A 1 145 ? 33.157 -18.869 62.647 1.00 19.94 151 MET A O 1
ATOM 817 N N . TYR A 1 146 ? 31.255 -20.094 62.850 1.00 20.25 152 TYR A N 1
ATOM 818 C CA . TYR A 1 146 ? 30.693 -19.289 63.942 1.00 20.06 152 TYR A CA 1
ATOM 819 C C . TYR A 1 146 ? 31.075 -19.915 65.273 1.00 20.15 152 TYR A C 1
ATOM 820 O O . TYR A 1 146 ? 30.981 -21.116 65.438 1.00 19.40 152 TYR A O 1
ATOM 829 N N . TYR A 1 147 ? 31.476 -19.098 66.239 1.00 21.35 153 TYR A N 1
ATOM 830 C CA . TYR A 1 147 ? 31.814 -19.635 67.553 1.00 22.15 153 TYR A CA 1
ATOM 831 C C . TYR A 1 147 ? 31.217 -18.774 68.647 1.00 22.53 153 TYR A C 1
ATOM 832 O O . TYR A 1 147 ? 30.923 -17.601 68.421 1.00 22.69 153 TYR A O 1
ATOM 841 N N . ASN A 1 148 ? 31.002 -19.377 69.815 1.00 22.77 154 ASN A N 1
ATOM 842 C CA . ASN A 1 148 ? 30.328 -18.711 70.901 1.00 23.73 154 ASN A CA 1
ATOM 843 C C . ASN A 1 148 ? 31.398 -18.095 71.802 1.00 24.23 154 ASN A C 1
ATOM 844 O O . ASN A 1 148 ? 32.153 -18.815 72.468 1.00 23.68 154 ASN A O 1
ATOM 849 N N . LYS A 1 149 ? 31.471 -16.763 71.770 1.00 24.70 155 LYS A N 1
ATOM 850 C CA . LYS A 1 149 ? 32.423 -15.997 72.579 1.00 25.62 155 LYS A CA 1
ATOM 851 C C . LYS A 1 149 ? 32.221 -16.143 74.100 1.00 26.29 155 LYS A C 1
ATOM 852 O O . LYS A 1 149 ? 33.159 -15.921 74.875 1.00 26.04 155 LYS A O 1
ATOM 858 N N . ASP A 1 150 ? 31.008 -16.532 74.510 1.00 26.90 156 ASP A N 1
ATOM 859 C CA . ASP A 1 150 ? 30.689 -16.825 75.924 1.00 27.73 156 ASP A CA 1
ATOM 860 C C . ASP A 1 150 ? 31.262 -18.154 76.401 1.00 27.95 156 ASP A C 1
ATOM 861 O O . ASP A 1 150 ? 31.431 -18.365 77.603 1.00 27.96 156 ASP A O 1
ATOM 866 N N . LEU A 1 151 ? 31.552 -19.045 75.456 1.00 28.30 157 LEU A N 1
ATOM 867 C CA . LEU A 1 151 ? 32.037 -20.390 75.777 1.00 29.02 157 LEU A CA 1
ATOM 868 C C . LEU A 1 151 ? 33.543 -20.562 75.600 1.00 29.62 157 LEU A C 1
ATOM 869 O O . LEU A 1 151 ? 34.160 -21.432 76.220 1.00 29.78 157 LEU A O 1
ATOM 874 N N . VAL A 1 152 ? 34.130 -19.741 74.743 1.00 30.60 158 VAL A N 1
ATOM 875 C CA . VAL A 1 152 ? 35.506 -19.940 74.314 1.00 31.85 158 VAL A CA 1
ATOM 876 C C . VAL A 1 152 ? 36.207 -18.583 74.146 1.00 32.44 158 VAL A C 1
ATOM 877 O O . VAL A 1 152 ? 35.604 -17.624 73.648 1.00 32.59 158 VAL A O 1
ATOM 881 N N . LYS A 1 153 ? 37.467 -18.514 74.582 1.00 33.40 159 LYS A N 1
ATOM 882 C CA . LYS A 1 153 ? 38.256 -17.265 74.557 1.00 34.28 159 LYS A CA 1
ATOM 883 C C . LYS A 1 153 ? 38.726 -16.896 73.152 1.00 33.87 159 LYS A C 1
ATOM 884 O O . LYS A 1 153 ? 38.628 -15.736 72.750 1.00 34.71 159 LYS A O 1
ATOM 890 N N . ASP A 1 154 ? 39.227 -17.887 72.415 1.00 33.05 160 ASP A N 1
ATOM 891 C CA . ASP A 1 154 ? 39.729 -17.690 71.053 1.00 32.24 160 ASP A CA 1
ATOM 892 C C . ASP A 1 154 ? 39.029 -18.596 70.051 1.00 30.97 160 ASP A C 1
ATOM 893 O O . ASP A 1 154 ? 38.523 -19.659 70.409 1.00 30.88 160 ASP A O 1
ATOM 898 N N . ALA A 1 155 ? 39.042 -18.177 68.791 1.00 29.17 161 ALA A N 1
ATOM 899 C CA . ALA A 1 155 ? 38.612 -19.010 67.686 1.00 27.77 161 ALA A CA 1
ATOM 900 C C . ALA A 1 155 ? 39.482 -20.259 67.601 1.00 26.66 161 ALA A C 1
ATOM 901 O O . ALA A 1 155 ? 40.713 -20.158 67.606 1.00 26.11 161 ALA A O 1
ATOM 903 N N . PRO A 1 156 ? 38.851 -21.446 67.531 1.00 25.65 162 PRO A N 1
ATOM 904 C CA . PRO A 1 156 ? 39.635 -22.632 67.152 1.00 24.96 162 PRO A CA 1
ATOM 905 C C . PRO A 1 156 ? 40.314 -22.408 65.798 1.00 24.99 162 PRO A C 1
ATOM 906 O O . PRO A 1 156 ? 39.715 -21.802 64.902 1.00 24.75 162 PRO A O 1
ATOM 910 N N . LYS A 1 157 ? 41.556 -22.876 65.672 1.00 24.64 163 LYS A N 1
ATOM 911 C CA . LYS A 1 157 ? 42.371 -22.653 64.474 1.00 24.74 163 LYS A CA 1
ATOM 912 C C . LYS A 1 157 ? 42.537 -23.904 63.630 1.00 24.20 163 LYS A C 1
ATOM 913 O O . LYS A 1 157 ? 42.683 -23.824 62.417 1.00 23.05 163 LYS A O 1
ATOM 919 N N . THR A 1 158 ? 42.521 -25.061 64.282 1.00 23.94 164 THR A N 1
ATOM 920 C CA . THR A 1 158 ? 42.711 -26.327 63.590 1.00 24.63 164 THR A CA 1
ATOM 921 C C . THR A 1 158 ? 41.588 -27.286 63.987 1.00 24.53 164 THR A C 1
ATOM 922 O O . THR A 1 158 ? 40.859 -27.033 64.948 1.00 25.44 164 THR A O 1
ATOM 926 N N . PHE A 1 159 ? 41.445 -28.376 63.247 1.00 24.29 165 PHE A N 1
ATOM 927 C CA . PHE A 1 159 ? 40.449 -29.372 63.593 1.00 24.69 165 PHE A CA 1
ATOM 928 C C . PHE A 1 159 ? 40.852 -30.147 64.840 1.00 25.19 165 PHE A C 1
ATOM 929 O O . PHE A 1 159 ? 39.989 -30.657 65.554 1.00 24.87 165 PHE A O 1
ATOM 937 N N . ALA A 1 160 ? 42.158 -30.202 65.107 1.00 25.34 166 ALA A N 1
ATOM 938 C CA . ALA A 1 160 ? 42.658 -30.792 66.350 1.00 26.24 166 ALA A CA 1
ATOM 939 C C . ALA A 1 160 ? 42.182 -30.000 67.560 1.00 25.85 166 ALA A C 1
ATOM 940 O O . ALA A 1 160 ? 41.964 -30.585 68.615 1.00 26.06 166 ALA A O 1
ATOM 942 N N . ASP A 1 161 ? 42.014 -28.683 67.395 1.00 26.20 167 ASP A N 1
ATOM 943 C CA . ASP A 1 161 ? 41.430 -27.796 68.423 1.00 26.12 167 ASP A CA 1
ATOM 944 C C . ASP A 1 161 ? 39.973 -28.152 68.706 1.00 26.37 167 ASP A C 1
ATOM 945 O O . ASP A 1 161 ? 39.524 -28.156 69.861 1.00 26.15 167 ASP A O 1
ATOM 950 N N . LEU A 1 162 ? 39.226 -28.427 67.641 1.00 26.15 168 LEU A N 1
ATOM 951 C CA . LEU A 1 162 ? 37.829 -28.798 67.770 1.00 26.31 168 LEU A CA 1
ATOM 952 C C . LEU A 1 162 ? 37.707 -30.150 68.474 1.00 26.92 168 LEU A C 1
ATOM 953 O O . LEU A 1 162 ? 36.832 -30.341 69.324 1.00 27.36 168 LEU A O 1
ATOM 958 N N . GLU A 1 163 ? 38.613 -31.061 68.131 1.00 27.69 169 GLU A N 1
ATOM 959 C CA . GLU A 1 163 ? 38.651 -32.387 68.722 1.00 28.55 169 GLU A CA 1
ATOM 960 C C . GLU A 1 163 ? 38.918 -32.288 70.221 1.00 29.44 169 GLU A C 1
ATOM 961 O O . GLU A 1 163 ? 38.322 -33.015 71.003 1.00 29.84 169 GLU A O 1
ATOM 967 N N . ASN A 1 164 ? 39.792 -31.366 70.617 1.00 30.37 170 ASN A N 1
ATOM 968 C CA . ASN A 1 164 ? 40.072 -31.133 72.036 1.00 31.49 170 ASN A CA 1
ATOM 969 C C . ASN A 1 164 ? 38.871 -30.617 72.821 1.00 32.14 170 ASN A C 1
ATOM 970 O O . ASN A 1 164 ? 38.675 -31.005 73.968 1.00 32.34 170 ASN A O 1
ATOM 975 N N . LEU A 1 165 ? 38.063 -29.758 72.203 1.00 32.53 171 LEU A N 1
ATOM 976 C CA . LEU A 1 165 ? 36.834 -29.287 72.836 1.00 33.10 171 LEU A CA 1
ATOM 977 C C . LEU A 1 165 ? 35.858 -30.441 73.064 1.00 34.31 171 LEU A C 1
ATOM 978 O O . LEU A 1 165 ? 35.114 -30.445 74.044 1.00 34.83 171 LEU A O 1
ATOM 983 N N . ALA A 1 166 ? 35.885 -31.418 72.156 1.00 35.71 172 ALA A N 1
ATOM 984 C CA . ALA A 1 166 ? 35.104 -32.653 72.263 1.00 37.25 172 ALA A CA 1
ATOM 985 C C . ALA A 1 166 ? 35.405 -33.415 73.558 1.00 38.66 172 ALA A C 1
ATOM 986 O O . ALA A 1 166 ? 34.494 -33.954 74.193 1.00 38.68 172 ALA A O 1
ATOM 988 N N . LYS A 1 167 ? 36.695 -33.440 73.908 1.00 40.26 173 LYS A N 1
ATOM 989 C CA . LYS A 1 167 ? 37.265 -34.025 75.131 1.00 42.00 173 LYS A CA 1
ATOM 990 C C . LYS A 1 167 ? 36.690 -33.386 76.400 1.00 42.74 173 LYS A C 1
ATOM 991 O O . LYS A 1 167 ? 36.322 -34.086 77.347 1.00 43.83 173 LYS A O 1
ATOM 997 N N . ASP A 1 168 ? 36.630 -32.053 76.409 1.00 43.49 174 ASP A N 1
ATOM 998 C CA . ASP A 1 168 ? 36.169 -31.248 77.552 1.00 44.05 174 ASP A CA 1
ATOM 999 C C . ASP A 1 168 ? 34.655 -31.442 77.784 1.00 43.77 174 ASP A C 1
ATOM 1000 O O . ASP A 1 168 ? 33.906 -31.664 76.828 1.00 43.50 174 ASP A O 1
ATOM 1005 N N . SER A 1 169 ? 34.233 -31.402 79.059 1.00 43.14 175 SER A N 1
ATOM 1006 C CA . SER A 1 169 ? 32.993 -32.074 79.498 1.00 42.46 175 SER A CA 1
ATOM 1007 C C . SER A 1 169 ? 31.707 -31.250 79.668 1.00 41.90 175 SER A C 1
ATOM 1008 O O . SER A 1 169 ? 30.629 -31.824 79.871 1.00 41.76 175 SER A O 1
ATOM 1010 N N . LYS A 1 170 ? 31.805 -29.925 79.578 1.00 41.27 176 LYS A N 1
ATOM 1011 C CA . LYS A 1 170 ? 30.608 -29.068 79.556 1.00 40.34 176 LYS A CA 1
ATOM 1012 C C . LYS A 1 170 ? 29.760 -29.308 78.294 1.00 39.44 176 LYS A C 1
ATOM 1013 O O . LYS A 1 170 ? 28.599 -28.877 78.218 1.00 39.01 176 LYS A O 1
ATOM 1019 N N . TYR A 1 171 ? 30.352 -29.995 77.314 1.00 38.25 177 TYR A N 1
ATOM 1020 C CA . TYR A 1 171 ? 29.725 -30.214 76.012 1.00 37.14 177 TYR A CA 1
ATOM 1021 C C . TYR A 1 171 ? 29.188 -31.623 75.828 1.00 37.44 177 TYR A C 1
ATOM 1022 O O . TYR A 1 171 ? 28.732 -31.976 74.730 1.00 36.66 177 TYR A O 1
ATOM 1031 N N . ALA A 1 172 ? 29.249 -32.433 76.887 1.00 37.83 178 ALA A N 1
ATOM 1032 C CA . ALA A 1 172 ? 28.626 -33.762 76.865 1.00 38.52 178 ALA A CA 1
ATOM 1033 C C . ALA A 1 172 ? 27.144 -33.625 76.539 1.00 38.99 178 ALA A C 1
ATOM 1034 O O . ALA A 1 172 ? 26.496 -32.664 76.956 1.00 39.02 178 ALA A O 1
ATOM 1036 N N . PHE A 1 173 ? 26.614 -34.578 75.780 1.00 39.80 179 PHE A N 1
ATOM 1037 C CA . PHE A 1 173 ? 25.205 -34.552 75.409 1.00 40.36 179 PHE A CA 1
ATOM 1038 C C . PHE A 1 173 ? 24.381 -35.454 76.329 1.00 41.48 179 PHE A C 1
ATOM 1039 O O . PHE A 1 173 ? 24.706 -36.634 76.498 1.00 41.38 179 PHE A O 1
ATOM 1047 N N . ALA A 1 174 ? 23.318 -34.888 76.911 1.00 42.75 180 ALA A N 1
ATOM 1048 C CA . ALA A 1 174 ? 22.456 -35.599 77.867 1.00 44.03 180 ALA A CA 1
ATOM 1049 C C . ALA A 1 174 ? 21.615 -36.686 77.199 1.00 44.81 180 ALA A C 1
ATOM 1050 O O . ALA A 1 174 ? 21.019 -36.467 76.142 1.00 45.34 180 ALA A O 1
ATOM 1052 N N . GLY A 1 175 ? 21.571 -37.860 77.820 1.00 45.78 181 GLY A N 1
ATOM 1053 C CA . GLY A 1 175 ? 20.706 -38.936 77.348 1.00 46.39 181 GLY A CA 1
ATOM 1054 C C . GLY A 1 175 ? 21.384 -39.946 76.449 1.00 46.75 181 GLY A C 1
ATOM 1055 O O . GLY A 1 175 ? 20.819 -41.005 76.172 1.00 47.25 181 GLY A O 1
ATOM 1056 N N . GLU A 1 176 ? 22.588 -39.617 75.979 1.00 46.93 182 GLU A N 1
ATOM 1057 C CA . GLU A 1 176 ? 23.389 -40.528 75.151 1.00 46.83 182 GLU A CA 1
ATOM 1058 C C . GLU A 1 176 ? 24.854 -40.203 75.363 1.00 46.88 182 GLU A C 1
ATOM 1059 O O . GLU A 1 176 ? 25.285 -39.073 75.111 1.00 47.33 182 GLU A O 1
ATOM 1065 N N . ASP A 1 177 ? 25.643 -41.170 75.807 1.00 46.63 183 ASP A N 1
ATOM 1066 C CA . ASP A 1 177 ? 27.078 -40.898 75.907 1.00 46.61 183 ASP A CA 1
ATOM 1067 C C . ASP A 1 177 ? 27.952 -41.947 75.221 1.00 45.30 183 ASP A C 1
ATOM 1068 O O . ASP A 1 177 ? 27.444 -42.984 74.793 1.00 46.14 183 ASP A O 1
ATOM 1073 N N . GLY A 1 178 ? 29.245 -41.667 75.049 1.00 43.92 184 GLY A N 1
ATOM 1074 C CA . GLY A 1 178 ? 29.851 -40.356 75.316 1.00 41.26 184 GLY A CA 1
ATOM 1075 C C . GLY A 1 178 ? 29.818 -39.480 74.068 1.00 39.54 184 GLY A C 1
ATOM 1076 O O . GLY A 1 178 ? 30.754 -39.496 73.256 1.00 39.55 184 GLY A O 1
ATOM 1077 N N . LYS A 1 179 ? 28.725 -38.733 73.917 1.00 37.47 185 LY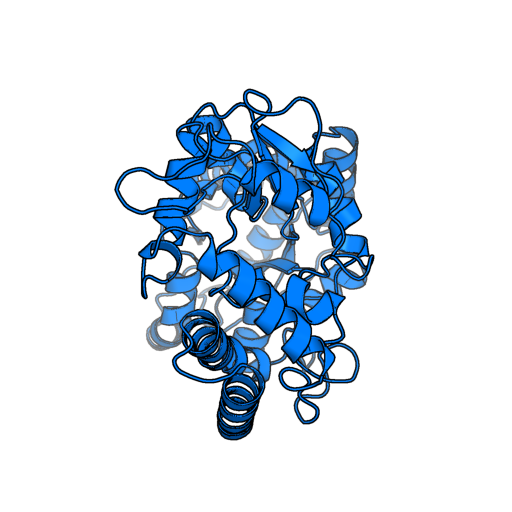S A N 1
ATOM 1078 C CA . LYS A 1 179 ? 28.515 -37.849 72.772 1.00 35.42 185 LYS A CA 1
ATOM 1079 C C . LYS A 1 179 ? 28.802 -36.385 73.156 1.00 34.40 185 LYS A C 1
ATOM 1080 O O . LYS A 1 179 ? 28.612 -35.996 74.317 1.00 33.88 185 LYS A O 1
ATOM 1086 N N . THR A 1 180 ? 29.246 -35.589 72.178 1.00 32.74 186 THR A N 1
ATOM 1087 C CA . THR A 1 180 ? 29.494 -34.149 72.361 1.00 31.57 186 THR A CA 1
ATOM 1088 C C . THR A 1 180 ? 28.610 -33.294 71.475 1.00 30.01 186 THR A C 1
ATOM 1089 O O . THR A 1 180 ? 28.167 -33.730 70.409 1.00 29.66 186 THR A O 1
ATOM 1093 N N . THR A 1 181 ? 28.400 -32.055 71.901 1.00 28.01 187 THR A N 1
ATOM 1094 C CA . THR A 1 181 ? 27.951 -31.013 70.981 1.00 26.46 187 THR A CA 1
ATOM 1095 C C . THR A 1 181 ? 28.982 -29.889 70.883 1.00 24.82 187 THR A C 1
ATOM 1096 O O . THR A 1 181 ? 28.638 -28.797 70.476 1.00 24.36 187 THR A O 1
ATOM 1100 N N . ALA A 1 182 ? 30.244 -30.170 71.226 1.00 23.87 188 ALA A N 1
ATOM 1101 C CA . ALA A 1 182 ? 31.293 -29.127 71.286 1.00 23.15 188 ALA A CA 1
ATOM 1102 C C . ALA A 1 182 ? 31.456 -28.427 69.948 1.00 22.66 188 ALA A C 1
ATOM 1103 O O . ALA A 1 182 ? 31.528 -27.187 69.883 1.00 22.63 188 ALA A O 1
ATOM 1105 N N . PHE A 1 183 ? 31.536 -29.244 68.899 1.00 21.64 189 PHE A N 1
ATOM 1106 C CA . PHE A 1 183 ? 31.630 -28.784 67.513 1.00 21.39 189 PHE A CA 1
ATOM 1107 C C . PHE A 1 183 ? 30.543 -29.530 66.754 1.00 21.42 189 PHE A C 1
ATOM 1108 O O . PHE A 1 183 ? 30.383 -30.736 66.951 1.00 22.47 189 PHE A O 1
ATOM 1116 N N . LEU A 1 184 ? 29.756 -28.805 65.954 1.00 20.74 190 LEU A N 1
ATOM 1117 C CA . LEU A 1 184 ? 28.738 -29.414 65.083 1.00 20.25 190 LEU A CA 1
ATOM 1118 C C . LEU A 1 184 ? 28.778 -28.835 63.671 1.00 20.05 190 LEU A C 1
ATOM 1119 O O . LEU A 1 184 ? 28.863 -27.621 63.486 1.00 18.86 190 LEU A O 1
ATOM 1124 N N . ALA A 1 185 ? 28.696 -29.716 62.682 1.00 20.01 191 ALA A N 1
ATOM 1125 C CA . ALA A 1 185 ? 28.429 -29.299 61.309 1.00 20.69 191 ALA A CA 1
ATOM 1126 C C . ALA A 1 185 ? 27.478 -30.293 60.632 1.00 21.57 191 ALA A C 1
ATOM 1127 O O . ALA A 1 185 ? 27.533 -31.505 60.896 1.00 22.04 191 ALA A O 1
ATOM 1129 N N . ASP A 1 186 ? 26.591 -29.758 59.800 1.00 21.25 192 ASP A N 1
ATOM 1130 C CA . ASP A 1 186 ? 25.596 -30.546 59.077 1.00 21.95 192 ASP A CA 1
ATOM 1131 C C . ASP A 1 186 ? 26.239 -31.306 57.911 1.00 21.45 192 ASP A C 1
ATOM 1132 O O . ASP A 1 186 ? 26.009 -30.995 56.741 1.00 21.51 192 ASP A O 1
ATOM 1137 N N . TRP A 1 187 ? 27.068 -32.289 58.260 1.00 20.97 193 TRP A N 1
ATOM 1138 C CA . TRP A 1 187 ? 27.876 -33.034 57.302 1.00 21.61 193 TRP A CA 1
ATOM 1139 C C . TRP A 1 187 ? 27.167 -34.142 56.491 1.00 21.86 193 TRP A C 1
ATOM 1140 O O . TRP A 1 187 ? 27.824 -34.943 55.824 1.00 21.78 193 TRP A O 1
ATOM 1151 N N . THR A 1 188 ? 25.842 -34.191 56.546 1.00 22.54 194 THR A N 1
ATOM 1152 C CA . THR A 1 188 ? 25.080 -34.963 55.550 1.00 23.38 194 THR A CA 1
ATOM 1153 C C . THR A 1 188 ? 24.414 -34.066 54.496 1.00 23.16 194 THR A C 1
ATOM 1154 O O . THR A 1 188 ? 23.660 -34.549 53.647 1.00 23.10 194 THR A O 1
ATOM 1158 N N . ASN A 1 189 ? 24.677 -32.761 54.573 1.00 23.14 195 ASN A N 1
ATOM 1159 C CA . ASN A 1 189 ? 24.315 -31.811 53.519 1.00 22.48 195 ASN A CA 1
ATOM 1160 C C . ASN A 1 189 ? 25.562 -31.599 52.680 1.00 22.86 195 ASN A C 1
ATOM 1161 O O . ASN A 1 189 ? 26.546 -31.057 53.197 1.00 21.76 195 ASN A O 1
ATOM 1166 N N . PHE A 1 190 ? 25.548 -32.026 51.396 1.00 22.23 196 PHE A N 1
ATOM 1167 C CA . PHE A 1 190 ? 26.791 -32.069 50.608 1.00 21.00 196 PHE A CA 1
ATOM 1168 C C . PHE A 1 190 ? 27.425 -30.688 50.437 1.00 20.58 196 PHE A C 1
ATOM 1169 O O . PHE A 1 190 ? 28.649 -30.567 50.374 1.00 20.05 196 PHE A O 1
ATOM 1177 N N . TYR A 1 191 ? 26.584 -29.660 50.373 1.00 20.22 197 TYR A N 1
ATOM 1178 C CA . TYR A 1 191 ? 27.069 -28.299 50.315 1.00 19.92 197 TYR A CA 1
ATOM 1179 C C . TYR A 1 191 ? 27.955 -28.013 51.524 1.00 19.90 197 TYR A C 1
ATOM 1180 O O . TYR A 1 191 ? 28.977 -27.353 51.379 1.00 20.43 197 TYR A O 1
ATOM 1189 N N . TYR A 1 192 ? 27.561 -28.517 52.702 1.00 19.47 198 TYR A N 1
ATOM 1190 C CA . TYR A 1 192 ? 28.352 -28.336 53.926 1.00 19.78 198 TYR A CA 1
ATOM 1191 C C . TYR A 1 192 ? 29.628 -29.177 53.954 1.00 19.65 198 TYR A C 1
ATOM 1192 O O . TYR A 1 192 ? 30.726 -28.648 54.179 1.00 19.43 198 TYR A O 1
ATOM 1201 N N . THR A 1 193 ? 29.485 -30.479 53.713 1.00 20.32 199 THR A N 1
ATOM 1202 C CA . THR A 1 193 ? 30.638 -31.409 53.746 1.00 19.90 199 THR A CA 1
ATOM 1203 C C . THR A 1 193 ? 31.658 -31.189 52.634 1.00 20.25 199 THR A C 1
ATOM 1204 O O . THR A 1 193 ? 32.822 -31.561 52.792 1.00 19.42 199 THR A O 1
ATOM 1208 N N . TYR A 1 194 ? 31.243 -30.605 51.511 1.00 20.78 200 TYR A N 1
ATOM 1209 C CA . TYR A 1 194 ? 32.126 -30.558 50.346 1.00 21.96 200 TYR A CA 1
ATOM 1210 C C . TYR A 1 194 ? 33.566 -30.128 50.681 1.00 21.99 200 TYR A C 1
ATOM 1211 O O . TYR A 1 194 ? 34.521 -30.806 50.285 1.00 22.16 200 TYR A O 1
ATOM 1220 N N . GLY A 1 195 ? 33.706 -29.000 51.384 1.00 21.65 201 GLY A N 1
ATOM 1221 C CA . GLY A 1 195 ? 35.006 -28.446 51.751 1.00 21.29 201 GLY A CA 1
ATOM 1222 C C . GLY A 1 195 ? 35.915 -29.412 52.504 1.00 21.70 201 GLY A C 1
ATOM 1223 O O . GLY A 1 195 ? 37.148 -29.389 52.323 1.00 21.50 201 GLY A O 1
ATOM 1224 N N . LEU A 1 196 ? 35.311 -30.255 53.341 1.00 21.22 202 LEU A N 1
ATOM 1225 C CA . LEU A 1 196 ? 36.035 -31.315 54.054 1.00 21.71 202 LEU A CA 1
ATOM 1226 C C . LEU A 1 196 ? 36.667 -32.319 53.090 1.00 21.70 202 LEU A C 1
ATOM 1227 O O . LEU A 1 196 ? 37.845 -32.646 53.211 1.00 21.86 202 LEU A O 1
ATOM 1232 N N . LEU A 1 197 ? 35.867 -32.799 52.144 1.00 21.58 203 LEU A N 1
ATOM 1233 C CA . LEU A 1 197 ? 36.327 -33.727 51.122 1.00 22.17 203 LEU A CA 1
ATOM 1234 C C . LEU A 1 197 ? 37.334 -33.068 50.177 1.00 22.84 203 LEU A C 1
ATOM 1235 O O . LEU A 1 197 ? 38.372 -33.657 49.861 1.00 22.83 203 LEU A O 1
ATOM 1240 N N . ALA A 1 198 ? 37.050 -31.840 49.754 1.00 23.34 204 ALA A N 1
ATOM 1241 C CA . ALA A 1 198 ? 37.916 -31.141 48.795 1.00 23.86 204 ALA A CA 1
ATOM 1242 C C . ALA A 1 198 ? 39.296 -30.769 49.368 1.00 24.68 204 ALA A C 1
ATOM 1243 O O . ALA A 1 198 ? 40.318 -30.839 48.658 1.00 24.23 204 ALA A O 1
ATOM 1245 N N . GLY A 1 199 ? 39.315 -30.378 50.648 1.00 24.69 205 GLY A N 1
ATOM 1246 C CA . GLY A 1 199 ? 40.563 -30.080 51.357 1.00 25.66 205 GLY A CA 1
ATOM 1247 C C . GLY A 1 199 ? 41.498 -31.275 51.371 1.00 25.81 205 GLY A C 1
ATOM 1248 O O . GLY A 1 199 ? 42.717 -31.118 51.499 1.00 26.28 205 GLY A O 1
ATOM 1249 N N . ASN A 1 200 ? 40.904 -32.463 51.208 1.00 26.17 206 ASN A N 1
ATOM 1250 C CA . ASN A 1 200 ? 41.581 -33.759 51.247 1.00 26.55 206 ASN A CA 1
ATOM 1251 C C . ASN A 1 200 ? 41.875 -34.313 49.844 1.00 27.16 206 ASN A C 1
ATOM 1252 O O . ASN A 1 200 ? 42.364 -35.436 49.708 1.00 27.76 206 ASN A O 1
ATOM 1257 N N . GLY A 1 201 ? 41.553 -33.535 48.813 1.00 26.99 207 GLY A N 1
ATOM 1258 C CA . GLY A 1 201 ? 41.816 -33.928 47.439 1.00 27.40 207 GLY A CA 1
ATOM 1259 C C . GLY A 1 201 ? 40.603 -34.258 46.585 1.00 27.41 207 GLY A C 1
ATOM 1260 O O . GLY A 1 201 ? 40.733 -34.461 45.374 1.00 28.18 207 GLY A O 1
ATOM 1261 N N . ALA A 1 202 ? 39.421 -34.335 47.186 1.00 27.41 208 ALA A N 1
ATOM 1262 C CA . ALA A 1 202 ? 38.213 -34.610 46.401 1.00 27.35 208 ALA A CA 1
ATOM 1263 C C . ALA A 1 202 ? 37.893 -33.462 45.432 1.00 27.55 208 ALA A C 1
ATOM 1264 O O . ALA A 1 202 ? 38.353 -32.331 45.610 1.00 26.85 208 ALA A O 1
ATOM 1266 N N . TYR A 1 203 ? 37.131 -33.782 44.388 1.00 27.80 209 TYR A N 1
ATOM 1267 C CA . TYR A 1 203 ? 36.572 -32.777 43.498 1.00 28.27 209 TYR A CA 1
ATOM 1268 C C . TYR A 1 203 ? 35.254 -33.305 42.975 1.00 28.18 209 TYR A C 1
ATOM 1269 O O . TYR A 1 203 ? 35.000 -34.509 43.009 1.00 27.71 209 TYR A O 1
ATOM 1278 N N . VAL A 1 204 ? 34.382 -32.400 42.557 1.00 28.31 210 VAL A N 1
ATOM 1279 C CA . VAL A 1 204 ? 33.123 -32.808 41.968 1.00 28.43 210 VAL A CA 1
ATOM 1280 C C . VAL A 1 204 ? 33.343 -33.148 40.493 1.00 29.34 210 VAL A C 1
ATOM 1281 O O . VAL A 1 204 ? 33.270 -34.312 40.118 1.00 29.52 210 VAL A O 1
ATOM 1285 N N . PHE A 1 205 ? 33.623 -32.135 39.679 1.00 29.84 211 PHE A N 1
ATOM 1286 C CA . PHE A 1 205 ? 33.934 -32.334 38.269 1.00 31.28 211 PHE A CA 1
ATOM 1287 C C . PHE A 1 205 ? 35.377 -31.906 37.967 1.00 32.75 211 PHE A C 1
ATOM 1288 O O . PHE A 1 205 ? 35.913 -30.986 38.604 1.00 33.31 211 PHE A O 1
ATOM 1296 N N . GLY A 1 206 ? 36.001 -32.569 36.996 1.00 34.31 212 GLY A N 1
ATOM 1297 C CA . GLY A 1 206 ? 37.333 -32.173 36.511 1.00 36.16 212 GLY A CA 1
ATOM 1298 C C . GLY A 1 206 ? 37.422 -30.774 35.898 1.00 37.16 212 GLY A C 1
ATOM 1299 O O . GLY A 1 206 ? 36.408 -30.093 35.717 1.00 37.09 212 GLY A O 1
ATOM 1300 N N . GLN A 1 207 ? 38.649 -30.352 35.589 1.00 38.56 213 GLN A N 1
ATOM 1301 C CA . GLN A 1 207 ? 38.936 -29.031 35.000 1.00 39.91 213 GLN A CA 1
ATOM 1302 C C . GLN A 1 207 ? 38.177 -27.902 35.716 1.00 40.18 213 GLN A C 1
ATOM 1303 O O . GLN A 1 207 ? 37.442 -27.123 35.090 1.00 40.20 213 GLN A O 1
ATOM 1309 N N . ASN A 1 208 ? 38.347 -27.847 37.035 1.00 40.46 214 ASN A N 1
ATOM 1310 C CA . ASN A 1 208 ? 37.741 -26.816 37.880 1.00 40.81 214 ASN A CA 1
ATOM 1311 C C . ASN A 1 208 ? 36.221 -26.693 37.755 1.00 40.61 214 ASN A C 1
ATOM 1312 O O . ASN A 1 208 ? 35.670 -25.594 37.572 1.00 40.37 214 ASN A O 1
ATOM 1317 N N . GLY A 1 209 ? 35.558 -27.842 37.858 1.00 40.37 215 GLY A N 1
ATOM 1318 C CA . GLY A 1 209 ? 34.106 -27.896 37.900 1.00 40.34 215 GLY A CA 1
ATOM 1319 C C . GLY A 1 209 ? 33.418 -27.862 36.550 1.00 40.23 215 GLY A C 1
ATOM 1320 O O . GLY A 1 209 ? 32.207 -27.632 36.481 1.00 40.24 215 GLY A O 1
ATOM 1321 N N . LYS A 1 210 ? 34.171 -28.109 35.478 1.00 40.13 216 LYS A N 1
ATOM 1322 C CA . LYS A 1 210 ? 33.624 -28.001 34.121 1.00 40.15 216 LYS A CA 1
ATOM 1323 C C . LYS A 1 210 ? 33.464 -29.347 33.400 1.00 40.10 216 LYS A C 1
ATOM 1324 O O . LYS A 1 210 ? 32.548 -29.515 32.598 1.00 39.77 216 LYS A O 1
ATOM 1330 N N . ASP A 1 211 ? 34.346 -30.301 33.695 1.00 39.99 217 ASP A N 1
ATOM 1331 C CA . ASP A 1 211 ? 34.345 -31.592 33.011 1.00 39.86 217 ASP A CA 1
ATOM 1332 C C . ASP A 1 211 ? 33.450 -32.611 33.728 1.00 39.93 217 ASP A C 1
ATOM 1333 O O . ASP A 1 211 ? 33.884 -33.296 34.664 1.00 39.93 217 ASP A O 1
ATOM 1338 N N . ALA A 1 212 ? 32.209 -32.713 33.256 1.00 39.75 218 ALA A N 1
ATOM 1339 C CA . ALA A 1 212 ? 31.180 -33.559 33.863 1.00 39.63 218 ALA A CA 1
ATOM 1340 C C . ALA A 1 212 ? 31.451 -35.048 33.731 1.00 39.61 218 ALA A C 1
ATOM 1341 O O . ALA A 1 212 ? 30.767 -35.856 34.354 1.00 39.84 218 ALA A O 1
ATOM 1343 N N . LYS A 1 213 ? 32.444 -35.404 32.916 1.00 39.62 219 LYS A N 1
ATOM 1344 C CA . LYS A 1 213 ? 32.811 -36.797 32.671 1.00 39.42 219 LYS A CA 1
ATOM 1345 C C . LYS A 1 213 ? 33.845 -37.323 33.674 1.00 38.85 219 LYS A C 1
ATOM 1346 O O . LYS A 1 213 ? 33.978 -38.532 33.850 1.00 38.41 219 LYS A O 1
ATOM 1352 N N . ASP A 1 214 ? 34.573 -36.403 34.309 1.00 37.92 220 ASP A N 1
ATOM 1353 C CA . ASP A 1 214 ? 35.598 -36.728 35.297 1.00 37.31 220 ASP A CA 1
ATOM 1354 C C . ASP A 1 214 ? 35.099 -36.354 36.702 1.00 36.97 220 ASP A C 1
ATOM 1355 O O . ASP A 1 214 ? 35.223 -35.201 37.140 1.00 36.64 220 ASP A O 1
ATOM 1360 N N . ILE A 1 215 ? 34.520 -37.338 37.385 1.00 36.43 221 ILE A N 1
ATOM 1361 C CA . ILE A 1 215 ? 33.975 -37.144 38.733 1.00 35.75 221 ILE A CA 1
ATOM 1362 C C . ILE A 1 215 ? 34.970 -37.620 39.790 1.00 35.06 221 ILE A C 1
ATOM 1363 O O . ILE A 1 215 ? 35.538 -38.700 39.671 1.00 35.59 221 ILE A O 1
ATOM 1368 N N . GLY A 1 216 ? 35.183 -36.810 40.820 1.00 34.20 222 GLY A N 1
ATOM 1369 C CA . GLY A 1 216 ? 36.249 -37.085 41.778 1.00 33.01 222 GLY A CA 1
ATOM 1370 C C . GLY A 1 216 ? 35.795 -37.368 43.193 1.00 32.37 222 GLY A C 1
ATOM 1371 O O . GLY A 1 216 ? 36.592 -37.294 44.129 1.00 32.27 222 GLY A O 1
ATOM 1372 N N . LEU A 1 217 ? 34.516 -37.691 43.350 1.00 31.56 223 LEU A N 1
ATOM 1373 C CA . LEU A 1 217 ? 33.933 -37.884 44.667 1.00 31.03 223 LEU A CA 1
ATOM 1374 C C . LEU A 1 217 ? 34.284 -39.239 45.279 1.00 30.90 223 LEU A C 1
ATOM 1375 O O . LEU A 1 217 ? 33.980 -39.486 46.450 1.00 30.43 223 LEU A O 1
ATOM 1380 N N . ALA A 1 218 ? 34.894 -40.123 44.486 1.00 30.60 224 ALA A N 1
ATOM 1381 C CA . ALA A 1 218 ? 35.342 -41.424 45.005 1.00 30.65 224 ALA A CA 1
ATOM 1382 C C . ALA A 1 218 ? 36.855 -41.606 44.971 1.00 30.40 224 ALA A C 1
ATOM 1383 O O . ALA A 1 218 ? 37.341 -42.724 45.129 1.00 30.74 224 ALA A O 1
ATOM 1385 N N . ASN A 1 219 ? 37.607 -40.526 44.775 1.00 30.14 225 ASN A N 1
ATOM 1386 C CA . ASN A 1 219 ? 39.067 -40.636 44.857 1.00 29.87 225 ASN A CA 1
ATOM 1387 C C . ASN A 1 219 ? 39.527 -40.863 46.299 1.00 29.78 225 ASN A C 1
ATOM 1388 O O . ASN A 1 219 ? 38.730 -40.744 47.225 1.00 29.37 225 ASN A O 1
ATOM 1393 N N . ASP A 1 220 ? 40.799 -41.208 46.483 1.00 29.62 226 ASP A N 1
ATOM 1394 C CA . ASP A 1 220 ? 41.330 -41.526 47.810 1.00 30.30 226 ASP A CA 1
ATOM 1395 C C . ASP A 1 220 ? 41.177 -40.403 48.836 1.00 29.83 226 ASP A C 1
ATOM 1396 O O . ASP A 1 220 ? 40.868 -40.658 50.005 1.00 30.47 226 ASP A O 1
ATOM 1401 N N . GLY A 1 221 ? 41.397 -39.167 48.394 1.00 29.30 227 GLY A N 1
ATOM 1402 C CA . GLY A 1 221 ? 41.198 -37.991 49.229 1.00 27.94 227 GLY A CA 1
ATOM 1403 C C . GLY A 1 221 ? 39.754 -37.820 49.668 1.00 27.61 227 GLY A C 1
ATOM 1404 O O . GLY A 1 221 ? 39.480 -37.488 50.820 1.00 26.86 227 GLY A O 1
ATOM 1405 N N . SER A 1 222 ? 38.814 -38.046 48.759 1.00 26.95 228 SER A N 1
ATOM 1406 C CA . SER A 1 222 ? 37.414 -37.976 49.155 1.00 26.97 228 SER A CA 1
ATOM 1407 C C . SER A 1 222 ? 37.132 -38.950 50.301 1.00 27.08 228 SER A C 1
ATOM 1408 O O . SER A 1 222 ? 36.460 -38.594 51.273 1.00 26.65 228 SER A O 1
ATOM 1411 N N . ILE A 1 223 ? 37.677 -40.164 50.187 1.00 27.17 229 ILE A N 1
ATOM 1412 C CA . ILE A 1 223 ? 37.461 -41.206 51.182 1.00 26.64 229 ILE A CA 1
ATOM 1413 C C . ILE A 1 223 ? 38.048 -40.813 52.543 1.00 25.96 229 ILE A C 1
ATOM 1414 O O . ILE A 1 223 ? 37.415 -41.040 53.568 1.00 25.08 229 ILE A O 1
ATOM 1419 N N . VAL A 1 224 ? 39.236 -40.198 52.577 1.00 25.61 230 VAL A N 1
ATOM 1420 C CA . VAL A 1 224 ? 39.720 -39.742 53.876 1.00 24.91 230 VAL A CA 1
ATOM 1421 C C . VAL A 1 224 ? 38.786 -38.700 54.495 1.00 24.62 230 VAL A C 1
ATOM 1422 O O . VAL A 1 224 ? 38.490 -38.783 55.680 1.00 24.78 230 VAL A O 1
ATOM 1426 N N . GLY A 1 225 ? 38.316 -37.743 53.692 1.00 24.44 231 GLY A N 1
ATOM 1427 C CA . GLY A 1 225 ? 37.286 -36.780 54.120 1.00 23.71 231 GLY A CA 1
ATOM 1428 C C . GLY A 1 225 ? 36.071 -37.456 54.733 1.00 23.05 231 GLY A C 1
ATOM 1429 O O . GLY A 1 225 ? 35.693 -37.141 55.855 1.00 22.53 231 GLY A O 1
ATOM 1430 N N . ILE A 1 226 ? 35.477 -38.406 54.005 1.00 23.22 232 ILE A N 1
ATOM 1431 C CA . ILE A 1 226 ? 34.298 -39.158 54.480 1.00 23.04 232 ILE A CA 1
ATOM 1432 C C . ILE A 1 226 ? 34.581 -39.931 55.778 1.00 23.77 232 ILE A C 1
ATOM 1433 O O . ILE A 1 226 ? 33.767 -39.925 56.689 1.00 23.13 232 ILE A O 1
ATOM 1438 N N . ASN A 1 227 ? 35.738 -40.594 55.853 1.00 24.43 233 ASN A N 1
ATOM 1439 C CA . ASN A 1 227 ? 36.107 -41.348 57.052 1.00 24.98 233 ASN A CA 1
ATOM 1440 C C . ASN A 1 227 ? 36.278 -40.424 58.249 1.00 24.53 233 ASN A C 1
ATOM 1441 O O . ASN A 1 227 ? 35.847 -40.746 59.355 1.00 24.68 233 ASN A O 1
ATOM 1446 N N . TYR A 1 228 ? 36.878 -39.260 58.011 1.00 24.30 234 TYR A N 1
ATOM 1447 C CA . TYR A 1 228 ? 37.009 -38.252 59.053 1.00 24.13 234 TYR A CA 1
ATOM 1448 C C . TYR A 1 228 ? 35.654 -37.728 59.535 1.00 24.07 234 TYR A C 1
ATOM 1449 O O . TYR A 1 228 ? 35.426 -37.588 60.751 1.00 23.77 234 TYR A O 1
ATOM 1458 N N . ALA A 1 229 ? 34.763 -37.437 58.590 1.00 23.94 235 ALA A N 1
ATOM 1459 C CA . ALA A 1 229 ? 33.362 -37.155 58.917 1.00 24.16 235 ALA A CA 1
ATOM 1460 C C . ALA A 1 229 ? 32.794 -38.226 59.851 1.00 24.57 235 ALA A C 1
ATOM 1461 O O . ALA A 1 229 ? 32.235 -37.897 60.896 1.00 25.30 235 ALA A O 1
ATOM 1463 N N . LYS A 1 230 ? 32.950 -39.501 59.481 1.00 24.82 236 LYS A N 1
ATOM 1464 C CA . LYS A 1 230 ? 32.429 -40.625 60.289 1.00 25.19 236 LYS A CA 1
ATOM 1465 C C . LYS A 1 230 ? 32.892 -40.605 61.752 1.00 25.08 236 LYS A C 1
ATOM 1466 O O . LYS A 1 230 ? 32.080 -40.756 62.652 1.00 25.14 236 LYS A O 1
ATOM 1472 N N . SER A 1 231 ? 34.194 -40.431 61.973 1.00 25.07 237 SER A N 1
ATOM 1473 C CA . SER A 1 231 ? 34.752 -40.287 63.328 1.00 25.79 237 SER A CA 1
ATOM 1474 C C . SER A 1 231 ? 34.037 -39.225 64.177 1.00 25.29 237 SER A C 1
ATOM 1475 O O . SER A 1 231 ? 33.970 -39.358 65.390 1.00 25.70 237 SER A O 1
ATOM 1478 N N . TRP A 1 232 ? 33.566 -38.152 63.537 1.00 25.12 238 TRP A N 1
ATOM 1479 C CA . TRP A 1 232 ? 32.828 -37.097 64.225 1.00 25.07 238 TRP A CA 1
ATOM 1480 C C . TRP A 1 232 ? 31.404 -37.544 64.526 1.00 24.88 238 TRP A C 1
ATOM 1481 O O . TRP A 1 232 ? 30.922 -37.341 65.636 1.00 25.39 238 TRP A O 1
ATOM 1492 N N . TYR A 1 233 ? 30.742 -38.164 63.553 1.00 25.35 239 TYR A N 1
ATOM 1493 C CA . TYR A 1 233 ? 29.378 -38.695 63.775 1.00 25.74 239 TYR A CA 1
ATOM 1494 C C . TYR A 1 233 ? 29.329 -39.725 64.920 1.00 26.66 239 TYR A C 1
ATOM 1495 O O . TYR A 1 233 ? 28.309 -39.860 65.591 1.00 26.77 239 TYR A O 1
ATOM 1504 N N . GLU A 1 234 ? 30.453 -40.392 65.160 1.00 27.29 240 GLU A N 1
ATOM 1505 C CA . GLU A 1 234 ? 30.584 -41.362 66.241 1.00 28.45 240 GLU A CA 1
ATOM 1506 C C . GLU A 1 234 ? 30.770 -40.720 67.619 1.00 28.48 240 GLU A C 1
ATOM 1507 O O . GLU A 1 234 ? 30.748 -41.421 68.632 1.00 28.50 240 GLU A O 1
ATOM 1513 N N . LYS A 1 235 ? 30.958 -39.398 67.637 1.00 28.10 241 LYS A N 1
ATOM 1514 C CA . LYS A 1 235 ? 31.070 -38.619 68.860 1.00 28.19 241 LYS A CA 1
ATOM 1515 C C . LYS A 1 235 ? 29.856 -37.720 69.034 1.00 27.82 241 LYS A C 1
ATOM 1516 O O . LYS A 1 235 ? 29.760 -36.987 70.002 1.00 27.91 241 LYS A O 1
ATOM 1522 N N . TRP A 1 236 ? 28.919 -37.797 68.101 1.00 28.08 242 TRP A N 1
ATOM 1523 C CA . TRP A 1 236 ? 27.786 -36.879 68.063 1.00 28.17 242 TRP A CA 1
ATOM 1524 C C . TRP A 1 236 ? 26.473 -37.541 68.443 1.00 29.07 242 TRP A C 1
ATOM 1525 O O . TRP A 1 236 ? 26.353 -38.762 68.327 1.00 29.10 242 TRP A O 1
ATOM 1536 N N . PRO A 1 237 ? 25.469 -36.732 68.847 1.00 29.69 243 PRO A N 1
ATOM 1537 C CA . PRO A 1 237 ? 24.137 -37.271 69.088 1.00 30.70 243 PRO A CA 1
ATOM 1538 C C . PRO A 1 237 ? 23.655 -37.988 67.841 1.00 31.56 243 PRO A C 1
ATOM 1539 O O . PRO A 1 237 ? 23.941 -37.540 66.720 1.00 31.90 243 PRO A O 1
ATOM 1543 N N . LYS A 1 238 ? 22.923 -39.082 68.026 1.00 32.16 244 LYS A N 1
ATOM 1544 C CA . LYS A 1 238 ? 22.395 -39.828 66.892 1.00 32.89 244 LYS A CA 1
ATOM 1545 C C . LYS A 1 238 ? 21.501 -38.950 66.011 1.00 32.23 244 LYS A C 1
ATOM 1546 O O . LYS A 1 238 ? 21.399 -39.180 64.814 1.00 31.92 244 LYS A O 1
ATOM 1552 N N . GLY A 1 239 ? 20.886 -37.932 66.614 1.00 32.21 245 GLY A N 1
ATOM 1553 C CA . GLY A 1 239 ? 20.048 -36.959 65.900 1.00 32.14 245 GLY A CA 1
ATOM 1554 C C . GLY A 1 239 ? 20.749 -36.141 64.817 1.00 32.04 245 GLY A C 1
ATOM 1555 O O . GLY A 1 239 ? 20.094 -35.536 63.975 1.00 31.66 245 GLY A O 1
ATOM 1556 N N . MET A 1 240 ? 22.081 -36.121 64.841 1.00 32.32 246 MET A N 1
ATOM 1557 C CA . MET A 1 240 ? 22.873 -35.504 63.773 1.00 32.45 246 MET A CA 1
ATOM 1558 C C . MET A 1 240 ? 22.763 -36.313 62.471 1.00 33.48 246 MET A C 1
ATOM 1559 O O . MET A 1 240 ? 23.022 -35.794 61.379 1.00 32.53 246 MET A O 1
ATOM 1564 N N . GLN A 1 241 ? 22.369 -37.582 62.607 1.00 34.78 247 GLN A N 1
ATOM 1565 C CA . GLN A 1 241 ? 22.198 -38.482 61.472 1.00 36.50 247 GLN A CA 1
ATOM 1566 C C . GLN A 1 241 ? 20.749 -38.585 61.025 1.00 37.83 247 GLN A C 1
ATOM 1567 O O . GLN A 1 241 ? 20.432 -39.396 60.149 1.00 38.50 247 GLN A O 1
ATOM 1573 N N . ASP A 1 242 ? 19.871 -37.772 61.613 1.00 39.61 248 ASP A N 1
ATOM 1574 C CA . ASP A 1 242 ? 18.448 -37.793 61.266 1.00 41.24 248 ASP A CA 1
ATOM 1575 C C . ASP A 1 242 ? 18.259 -37.447 59.812 1.00 42.56 248 ASP A C 1
ATOM 1576 O O . ASP A 1 242 ? 18.928 -36.547 59.286 1.00 42.45 248 ASP A O 1
ATOM 1581 N N . THR A 1 243 ? 17.334 -38.164 59.171 1.00 43.99 249 THR A N 1
ATOM 1582 C CA . THR A 1 243 ? 17.035 -37.979 57.754 1.00 44.97 249 THR A CA 1
ATOM 1583 C C . THR A 1 243 ? 16.499 -36.576 57.469 1.00 45.43 249 THR A C 1
ATOM 1584 O O . THR A 1 243 ? 16.617 -36.080 56.343 1.00 46.02 249 THR A O 1
ATOM 1588 N N . GLU A 1 244 ? 15.944 -35.930 58.494 1.00 45.76 250 GLU A N 1
ATOM 1589 C CA . GLU A 1 244 ? 15.432 -34.566 58.354 1.00 45.78 250 GLU A CA 1
ATOM 1590 C C . GLU A 1 244 ? 16.236 -33.508 59.136 1.00 45.77 250 GLU A C 1
ATOM 1591 O O . GLU A 1 244 ? 17.304 -33.072 58.682 1.00 46.27 250 GLU A O 1
ATOM 1593 N N . GLY A 1 245 ? 15.752 -33.138 60.326 1.00 45.11 251 GLY A N 1
ATOM 1594 C CA . GLY A 1 245 ? 16.160 -31.896 60.993 1.00 43.66 251 GLY A CA 1
ATOM 1595 C C . GLY A 1 245 ? 17.420 -31.834 61.847 1.00 42.63 251 GLY A C 1
ATOM 1596 O O . GLY A 1 245 ? 17.377 -31.328 62.983 1.00 42.50 251 GLY A O 1
ATOM 1597 N N . ALA A 1 246 ? 18.548 -32.299 61.306 1.00 41.24 252 ALA A N 1
ATOM 1598 C CA . ALA A 1 246 ? 19.856 -32.061 61.945 1.00 39.43 252 ALA A CA 1
ATOM 1599 C C . ALA A 1 246 ? 20.174 -30.564 61.995 1.00 38.40 252 ALA A C 1
ATOM 1600 O O . ALA A 1 246 ? 20.844 -30.102 62.921 1.00 37.56 252 ALA A O 1
ATOM 1602 N N . GLY A 1 247 ? 19.692 -29.830 60.986 1.00 37.29 253 GLY A N 1
ATOM 1603 C CA . GLY A 1 247 ? 19.848 -28.382 60.894 1.00 36.49 253 GLY A CA 1
ATOM 1604 C C . GLY A 1 247 ? 19.235 -27.639 62.065 1.00 36.38 253 GLY A C 1
ATOM 1605 O O . GLY A 1 247 ? 19.814 -26.672 62.564 1.00 36.25 253 GLY A O 1
ATOM 1606 N N . ASN A 1 248 ? 18.073 -28.097 62.521 1.00 35.57 254 ASN A N 1
ATOM 1607 C CA . ASN A 1 248 ? 17.419 -27.487 63.678 1.00 35.51 254 ASN A CA 1
ATOM 1608 C C . ASN A 1 248 ? 18.128 -27.839 64.986 1.00 34.06 254 ASN A C 1
ATOM 1609 O O . ASN A 1 248 ? 18.226 -27.007 65.878 1.00 34.09 254 ASN A O 1
ATOM 1614 N N . LEU A 1 249 ? 18.631 -29.066 65.086 1.00 32.54 255 LEU A N 1
ATOM 1615 C CA . LEU A 1 249 ? 19.409 -29.474 66.245 1.00 31.35 255 LEU A CA 1
ATOM 1616 C C . LEU A 1 249 ? 20.675 -28.628 66.399 1.00 30.63 255 LEU A C 1
ATOM 1617 O O . LEU A 1 249 ? 20.994 -28.170 67.498 1.00 30.10 255 LEU A O 1
ATOM 1622 N N . ILE A 1 250 ? 21.387 -28.435 65.292 1.00 29.82 256 ILE A N 1
ATOM 1623 C CA . ILE A 1 250 ? 22.611 -27.634 65.267 1.00 28.90 256 ILE A CA 1
ATOM 1624 C C . ILE A 1 250 ? 22.324 -26.203 65.728 1.00 28.92 256 ILE A C 1
ATOM 1625 O O . ILE A 1 250 ? 22.995 -25.698 66.628 1.00 28.25 256 ILE A O 1
ATOM 1630 N N . GLN A 1 251 ? 21.301 -25.585 65.128 1.00 29.13 257 GLN A N 1
ATOM 1631 C CA . GLN A 1 251 ? 20.908 -24.203 65.425 1.00 29.78 257 GLN A CA 1
ATOM 1632 C C . GLN A 1 251 ? 20.495 -24.016 66.884 1.00 29.40 257 GLN A C 1
ATOM 1633 O O . GLN A 1 251 ? 20.876 -23.025 67.516 1.00 29.18 257 GLN A O 1
ATOM 1639 N N . THR A 1 252 ? 19.726 -24.975 67.406 1.00 28.75 258 THR A N 1
ATOM 1640 C CA . THR A 1 252 ? 19.252 -24.955 68.794 1.00 28.33 258 THR A CA 1
ATOM 1641 C C . THR A 1 252 ? 20.401 -25.086 69.792 1.00 27.13 258 THR A C 1
ATOM 1642 O O . THR A 1 252 ? 20.517 -24.288 70.713 1.00 26.79 258 THR A O 1
ATOM 1646 N N . GLN A 1 253 ? 21.264 -26.066 69.567 1.00 26.26 259 GLN A N 1
ATOM 1647 C CA . GLN A 1 253 ? 22.430 -26.269 70.408 1.00 26.66 259 GLN A CA 1
ATOM 1648 C C . GLN A 1 253 ? 23.308 -25.021 70.454 1.00 26.41 259 GLN A C 1
ATOM 1649 O O . GLN A 1 253 ? 23.678 -24.574 71.524 1.00 26.58 259 GLN A O 1
ATOM 1655 N N . PHE A 1 254 ? 23.599 -24.442 69.293 1.00 26.80 260 PHE A N 1
ATOM 1656 C CA . PHE A 1 254 ? 24.460 -23.255 69.228 1.00 26.77 260 PHE A CA 1
ATOM 1657 C C . PHE A 1 254 ? 23.815 -22.029 69.870 1.00 27.50 260 PHE A C 1
ATOM 1658 O O . PHE A 1 254 ? 24.464 -21.326 70.629 1.00 27.90 260 PHE A O 1
ATOM 1666 N N . GLN A 1 255 ? 22.547 -21.769 69.572 1.00 28.39 261 GLN A N 1
ATOM 1667 C CA . GLN A 1 255 ? 21.844 -20.624 70.173 1.00 29.85 261 GLN A CA 1
ATOM 1668 C C . GLN A 1 255 ? 21.641 -20.755 71.692 1.00 30.22 261 GLN A C 1
ATOM 1669 O O . GLN A 1 255 ? 21.619 -19.751 72.407 1.00 30.64 261 GLN A O 1
ATOM 1675 N N . GLU A 1 256 ? 21.538 -21.988 72.182 1.00 30.54 262 GLU A N 1
ATOM 1676 C CA . GLU A 1 256 ? 21.271 -22.237 73.604 1.00 31.10 262 GLU A CA 1
ATOM 1677 C C . GLU A 1 256 ? 22.539 -22.365 74.448 1.00 30.56 262 GLU A C 1
ATOM 1678 O O . GLU A 1 256 ? 22.485 -22.706 75.633 1.00 30.94 262 GLU A O 1
ATOM 1684 N N . GLY A 1 257 ? 23.682 -22.080 73.835 1.00 29.84 263 GLY A N 1
ATOM 1685 C CA . GLY A 1 257 ? 24.932 -22.025 74.564 1.00 28.67 263 GLY A CA 1
ATOM 1686 C C . GLY A 1 257 ? 25.545 -23.376 74.847 1.00 28.13 263 GLY A C 1
ATOM 1687 O O . GLY A 1 257 ? 26.332 -23.500 75.786 1.00 27.74 263 GLY A O 1
ATOM 1688 N N . LYS A 1 258 ? 25.203 -24.379 74.030 1.00 27.71 264 LYS A N 1
ATOM 1689 C CA . LYS A 1 258 ? 25.721 -25.748 74.208 1.00 27.89 264 LYS A CA 1
ATOM 1690 C C . LYS A 1 258 ? 26.828 -26.157 73.242 1.00 26.77 264 LYS A C 1
ATOM 1691 O O . LYS A 1 258 ? 27.404 -27.244 73.379 1.00 26.43 264 LYS A O 1
ATOM 1697 N N . THR A 1 259 ? 27.125 -25.320 72.251 1.00 25.59 265 THR A N 1
ATOM 1698 C CA . THR A 1 259 ? 28.227 -25.665 71.352 1.00 24.39 265 THR A CA 1
ATOM 1699 C C . THR A 1 259 ? 29.188 -24.512 71.095 1.00 22.88 265 THR A C 1
ATOM 1700 O O . THR A 1 259 ? 28.772 -23.386 70.850 1.00 22.74 265 THR A O 1
ATOM 1704 N N . ALA A 1 260 ? 30.477 -24.814 71.219 1.00 21.66 266 ALA A N 1
ATOM 1705 C CA . ALA A 1 260 ? 31.527 -23.824 71.038 1.00 20.44 266 ALA A CA 1
ATOM 1706 C C . ALA A 1 260 ? 31.516 -23.301 69.608 1.00 20.22 266 ALA A C 1
ATOM 1707 O O . ALA A 1 260 ? 31.573 -22.092 69.395 1.00 19.58 266 ALA A O 1
ATOM 1709 N N . ALA A 1 261 ? 31.418 -24.212 68.633 1.00 19.29 267 ALA A N 1
ATOM 1710 C CA . ALA A 1 261 ? 31.571 -23.831 67.222 1.00 19.31 267 ALA A CA 1
ATOM 1711 C C . ALA A 1 261 ? 30.727 -24.637 66.261 1.00 18.73 267 ALA A C 1
ATOM 1712 O O . ALA A 1 261 ? 30.530 -25.847 66.434 1.00 19.05 267 ALA A O 1
ATOM 1714 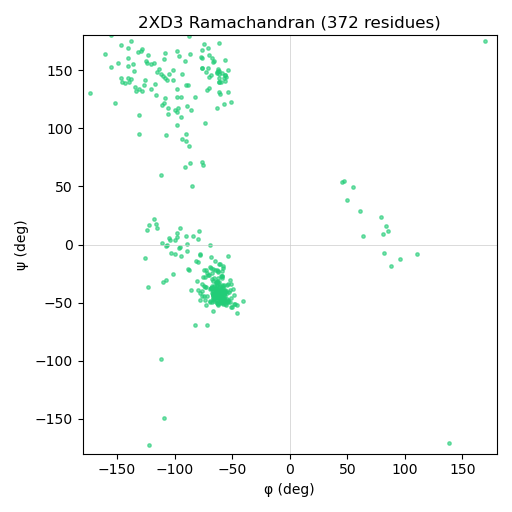N N . ILE A 1 262 ? 30.238 -23.951 65.232 1.00 18.51 268 ILE A N 1
ATOM 1715 C CA . ILE A 1 262 ? 29.569 -24.597 64.109 1.00 18.18 268 ILE A CA 1
ATOM 1716 C C . ILE A 1 262 ? 30.136 -24.068 62.780 1.00 18.08 268 ILE A C 1
ATOM 1717 O O . ILE A 1 262 ? 30.818 -23.045 62.745 1.00 17.39 268 ILE A O 1
ATOM 1722 N N . ILE A 1 263 ? 29.839 -24.775 61.698 1.00 18.18 269 ILE A N 1
ATOM 1723 C CA . ILE A 1 263 ? 30.134 -24.287 60.348 1.00 17.42 269 ILE A CA 1
ATOM 1724 C C . ILE A 1 263 ? 28.801 -23.939 59.723 1.00 17.63 269 ILE A C 1
ATOM 1725 O O . ILE A 1 263 ? 27.921 -24.792 59.631 1.00 17.85 269 ILE A O 1
ATOM 1730 N N . ASP A 1 264 ? 28.644 -22.688 59.310 1.00 17.75 270 ASP A N 1
ATOM 1731 C CA . ASP A 1 264 ? 27.419 -22.255 58.631 1.00 18.07 270 ASP A CA 1
ATOM 1732 C C . ASP A 1 264 ? 27.662 -21.027 57.743 1.00 17.95 270 ASP A C 1
ATOM 1733 O O . ASP A 1 264 ? 28.790 -20.533 57.649 1.00 18.58 270 ASP A O 1
ATOM 1738 N N . GLY A 1 265 ? 26.614 -20.550 57.079 1.00 18.23 271 GLY A N 1
ATOM 1739 C CA . GLY A 1 265 ? 26.761 -19.473 56.113 1.00 17.88 271 GLY A CA 1
ATOM 1740 C C . GLY A 1 265 ? 26.416 -18.110 56.688 1.00 18.48 271 GLY A C 1
ATOM 1741 O O . GLY A 1 265 ? 25.826 -18.016 57.772 1.00 18.34 271 GLY A O 1
ATOM 1742 N N . PRO A 1 266 ? 26.796 -17.036 55.965 1.00 18.90 272 PRO A N 1
ATOM 1743 C CA . PRO A 1 266 ? 26.498 -15.660 56.358 1.00 19.05 272 PRO A CA 1
ATOM 1744 C C . PRO A 1 266 ? 25.006 -15.373 56.476 1.00 19.72 272 PRO A C 1
ATOM 1745 O O . PRO A 1 266 ? 24.627 -14.494 57.247 1.00 19.76 272 PRO A O 1
ATOM 1749 N N . TRP A 1 267 ? 24.177 -16.119 55.729 1.00 20.25 273 TRP A N 1
ATOM 1750 C CA . TRP A 1 267 ? 22.706 -16.009 55.807 1.00 20.33 273 TRP A CA 1
ATOM 1751 C C . TRP A 1 267 ? 22.124 -16.273 57.198 1.00 20.97 273 TRP A C 1
ATOM 1752 O O . TRP A 1 267 ? 21.004 -15.875 57.489 1.00 21.13 273 TRP A O 1
ATOM 1763 N N . LYS A 1 268 ? 22.895 -16.920 58.064 1.00 22.27 274 LYS A N 1
ATOM 1764 C CA . LYS A 1 268 ? 22.435 -17.245 59.419 1.00 22.47 274 LYS A CA 1
ATOM 1765 C C . LYS A 1 268 ? 22.561 -16.083 60.404 1.00 23.35 274 LYS A C 1
ATOM 1766 O O . LYS A 1 268 ? 21.982 -16.127 61.499 1.00 23.07 274 LYS A O 1
ATOM 1772 N N . ALA A 1 269 ? 23.314 -15.048 60.017 1.00 24.07 275 ALA A N 1
ATOM 1773 C CA . ALA A 1 269 ? 23.648 -13.936 60.920 1.00 25.09 275 ALA A CA 1
ATOM 1774 C C . ALA A 1 269 ? 22.446 -13.184 61.488 1.00 25.93 275 ALA A C 1
ATOM 1775 O O . ALA A 1 269 ? 22.416 -12.890 62.677 1.00 25.44 275 ALA A O 1
ATOM 1777 N N . GLN A 1 270 ? 21.469 -12.865 60.646 1.00 27.65 276 GLN A N 1
ATOM 1778 C CA . GLN A 1 270 ? 20.270 -12.161 61.100 1.00 29.89 276 GLN A CA 1
ATOM 1779 C C . GLN A 1 270 ? 19.614 -12.902 62.275 1.00 30.39 276 GLN A C 1
ATOM 1780 O O . GLN A 1 270 ? 19.339 -12.300 63.308 1.00 30.32 276 GLN A O 1
ATOM 1786 N N . ALA A 1 271 ? 19.417 -14.213 62.114 1.00 30.99 277 ALA A N 1
ATOM 1787 C CA . ALA A 1 271 ? 18.852 -15.080 63.151 1.00 31.66 277 ALA A CA 1
ATOM 1788 C C . ALA A 1 271 ? 19.682 -15.151 64.431 1.00 32.23 277 ALA A C 1
ATOM 1789 O O . ALA A 1 271 ? 19.122 -15.119 65.534 1.00 32.85 277 ALA A O 1
ATOM 1791 N N . PHE A 1 272 ? 21.004 -15.255 64.295 1.00 32.11 278 PHE A N 1
ATOM 1792 C CA . PHE A 1 272 ? 21.882 -15.337 65.459 1.00 32.31 278 PHE A CA 1
ATOM 1793 C C . PHE A 1 272 ? 21.840 -14.042 66.286 1.00 33.34 278 PHE A C 1
ATOM 1794 O O . PHE A 1 272 ? 21.874 -14.085 67.514 1.00 33.33 278 PHE A O 1
ATOM 1802 N N . LYS A 1 273 ? 21.777 -12.901 65.600 1.00 34.58 279 LYS A N 1
ATOM 1803 C CA . LYS A 1 273 ? 21.606 -11.603 66.252 1.00 35.97 279 LYS A CA 1
ATOM 1804 C C . LYS A 1 273 ? 20.271 -11.542 67.007 1.00 36.76 279 LYS A C 1
ATOM 1805 O O . LYS A 1 273 ? 20.218 -11.051 68.135 1.00 36.99 279 LYS A O 1
ATOM 1811 N N . ASP A 1 274 ? 19.210 -12.045 66.371 1.00 37.14 280 ASP A N 1
ATOM 1812 C CA . ASP A 1 274 ? 17.881 -12.148 66.978 1.00 37.49 280 ASP A CA 1
ATOM 1813 C C . ASP A 1 274 ? 17.889 -13.030 68.216 1.00 37.39 280 ASP A C 1
ATOM 1814 O O . ASP A 1 274 ? 17.293 -12.691 69.241 1.00 38.01 280 ASP A O 1
ATOM 1819 N N . ALA A 1 275 ? 18.562 -14.170 68.120 1.00 36.83 281 ALA A N 1
ATOM 1820 C CA . ALA A 1 275 ? 18.722 -15.057 69.256 1.00 36.05 281 ALA A CA 1
ATOM 1821 C C . ALA A 1 275 ? 19.640 -14.451 70.310 1.00 35.41 281 ALA A C 1
ATOM 1822 O O . ALA A 1 275 ? 19.873 -15.064 71.340 1.00 35.60 281 ALA A O 1
ATOM 1824 N N . LYS A 1 276 ? 20.144 -13.246 70.042 1.00 34.78 282 LYS A N 1
ATOM 1825 C CA . LYS A 1 276 ? 21.138 -12.563 70.888 1.00 34.08 282 LYS A CA 1
ATOM 1826 C C . LYS A 1 276 ? 22.336 -13.453 71.243 1.00 32.96 282 LYS A C 1
ATOM 1827 O O . LYS A 1 276 ? 22.849 -13.416 72.365 1.00 32.49 282 LYS A O 1
ATOM 1833 N N . VAL A 1 277 ? 22.772 -14.257 70.272 1.00 31.94 283 VAL A N 1
ATOM 1834 C CA . VAL A 1 277 ? 23.965 -15.103 70.430 1.00 30.44 283 VAL A CA 1
ATOM 1835 C C . VAL A 1 277 ? 25.203 -14.205 70.408 1.00 29.42 283 VAL A C 1
ATOM 1836 O O . VAL A 1 277 ? 25.338 -13.352 69.533 1.00 29.89 283 VAL A O 1
ATOM 1840 N N . ASN A 1 278 ? 26.102 -14.412 71.362 1.00 27.84 284 ASN A N 1
ATOM 1841 C CA . ASN A 1 278 ? 27.358 -13.674 71.407 1.00 26.38 284 ASN A CA 1
ATOM 1842 C C . ASN A 1 278 ? 28.416 -14.375 70.557 1.00 25.31 284 ASN A C 1
ATOM 1843 O O . ASN A 1 278 ? 29.374 -14.949 71.071 1.00 24.97 284 ASN A O 1
ATOM 1848 N N . TYR A 1 279 ? 28.220 -14.330 69.245 1.00 24.29 285 TYR A N 1
ATOM 1849 C CA . TYR A 1 279 ? 29.028 -15.128 68.326 1.00 23.33 285 TYR A CA 1
ATOM 1850 C C . TYR A 1 279 ? 30.221 -14.349 67.795 1.00 22.71 285 TYR A C 1
ATOM 1851 O O . TYR A 1 279 ? 30.154 -13.126 67.621 1.00 22.78 285 TYR A O 1
ATOM 1860 N N . GLY A 1 280 ? 31.313 -15.068 67.560 1.00 22.00 286 GLY A N 1
ATOM 1861 C CA . GLY A 1 280 ? 32.377 -14.573 66.723 1.00 20.33 286 GLY A CA 1
ATOM 1862 C C . GLY A 1 280 ? 32.359 -15.344 65.412 1.00 20.12 286 GLY A C 1
ATOM 1863 O O . GLY A 1 280 ? 31.712 -16.401 65.303 1.00 18.92 286 GLY A O 1
ATOM 1864 N N . VAL A 1 281 ? 33.051 -14.818 64.403 1.00 19.82 287 VAL A N 1
ATOM 1865 C CA . VAL A 1 281 ? 33.203 -15.533 63.138 1.00 19.37 287 VAL A CA 1
ATOM 1866 C C . VAL A 1 281 ? 34.679 -15.626 62.799 1.00 20.28 287 VAL A C 1
ATOM 1867 O O . VAL A 1 281 ? 35.414 -14.651 62.972 1.00 20.59 287 VAL A O 1
ATOM 1871 N N . ALA A 1 282 ? 35.110 -16.801 62.340 1.00 20.39 288 ALA A N 1
ATOM 1872 C CA . ALA A 1 282 ? 36.472 -17.038 61.882 1.00 20.81 288 ALA A CA 1
ATOM 1873 C C . ALA A 1 282 ? 36.449 -17.922 60.654 1.00 20.79 288 ALA A C 1
ATOM 1874 O O . ALA A 1 282 ? 35.420 -18.509 60.313 1.00 20.03 288 ALA A O 1
ATOM 1876 N N . THR A 1 283 ? 37.604 -18.028 59.999 1.00 21.42 289 THR A N 1
ATOM 1877 C CA . THR A 1 283 ? 37.766 -18.996 58.921 1.00 21.47 289 THR A CA 1
ATOM 1878 C C . THR A 1 283 ? 37.590 -20.385 59.516 1.00 21.40 289 THR A C 1
ATOM 1879 O O . THR A 1 283 ? 37.859 -20.606 60.711 1.00 21.43 289 THR A O 1
ATOM 1883 N N . ILE A 1 284 ? 37.109 -21.307 58.691 1.00 21.34 290 ILE A N 1
ATOM 1884 C CA . ILE A 1 284 ? 36.968 -22.714 59.090 1.00 21.04 290 ILE A CA 1
ATOM 1885 C C . ILE A 1 284 ? 38.370 -23.223 59.426 1.00 20.93 290 ILE A C 1
ATOM 1886 O O . ILE A 1 284 ? 39.323 -22.951 58.679 1.00 21.27 290 ILE A O 1
ATOM 1891 N N . PRO A 1 285 ? 38.527 -23.893 60.590 1.00 20.97 291 PRO A N 1
ATOM 1892 C CA . PRO A 1 285 ? 39.833 -24.410 60.962 1.00 21.25 291 PRO A CA 1
ATOM 1893 C C . PRO A 1 285 ? 40.437 -25.345 59.909 1.00 21.86 291 PRO A C 1
ATOM 1894 O O . PRO A 1 285 ? 39.710 -26.069 59.227 1.00 21.06 291 PRO A O 1
ATOM 1898 N N . THR A 1 286 ? 41.764 -25.293 59.776 1.00 23.02 292 THR A N 1
ATOM 1899 C CA . THR A 1 286 ? 42.488 -26.141 58.854 1.00 24.21 292 THR A CA 1
ATOM 1900 C C . THR A 1 286 ? 42.285 -27.600 59.211 1.00 24.76 292 THR A C 1
ATOM 1901 O O . THR A 1 286 ? 42.101 -27.956 60.378 1.00 25.24 292 THR A O 1
ATOM 1905 N N . LEU A 1 287 ? 42.325 -28.440 58.189 1.00 25.34 293 LEU A N 1
ATOM 1906 C CA . LEU A 1 287 ? 41.994 -29.848 58.338 1.00 26.21 293 LEU A CA 1
ATOM 1907 C C . LEU A 1 287 ? 43.129 -30.629 59.010 1.00 26.33 293 LEU A C 1
ATOM 1908 O O . LEU A 1 287 ? 44.239 -30.106 59.158 1.00 26.17 293 LEU A O 1
ATOM 1913 N N . PRO A 1 288 ? 42.851 -31.874 59.446 1.00 26.88 294 PRO A N 1
ATOM 1914 C CA . PRO A 1 288 ? 43.938 -32.688 60.026 1.00 27.57 294 PRO A CA 1
ATOM 1915 C C . PRO A 1 288 ? 45.180 -32.789 59.135 1.00 27.75 294 PRO A C 1
ATOM 1916 O O . PRO A 1 288 ? 46.286 -32.876 59.661 1.00 28.22 294 PRO A O 1
ATOM 1920 N N . ASN A 1 289 ? 44.992 -32.737 57.811 1.00 28.00 295 ASN A N 1
ATOM 1921 C CA . ASN A 1 289 ? 46.095 -32.780 56.836 1.00 28.12 295 ASN A CA 1
ATOM 1922 C C . ASN A 1 289 ? 46.797 -31.431 56.658 1.00 28.07 295 ASN A C 1
ATOM 1923 O O . ASN A 1 289 ? 47.666 -31.282 55.787 1.00 28.43 295 ASN A O 1
ATOM 1928 N N . GLY A 1 290 ? 46.388 -30.453 57.468 1.00 27.47 296 GLY A N 1
ATOM 1929 C CA . GLY A 1 290 ? 46.935 -29.099 57.414 1.00 26.89 296 GLY A CA 1
ATOM 1930 C C . GLY A 1 290 ? 46.356 -28.178 56.353 1.00 26.34 296 GLY A C 1
ATOM 1931 O O . GLY A 1 290 ? 46.680 -26.996 56.332 1.00 26.43 296 GLY A O 1
ATOM 1932 N N . LYS A 1 291 ? 45.513 -28.705 55.465 1.00 25.37 297 LYS A N 1
ATOM 1933 C CA . LYS A 1 291 ? 45.003 -27.919 54.340 1.00 25.23 297 LYS A CA 1
ATOM 1934 C C . LYS A 1 291 ? 43.749 -27.135 54.723 1.00 24.88 297 LYS A C 1
ATOM 1935 O O . LYS A 1 291 ? 43.104 -27.425 55.729 1.00 25.15 297 LYS A O 1
ATOM 1941 N N . GLU A 1 292 ? 43.392 -26.156 53.907 1.00 24.77 298 GLU A N 1
ATOM 1942 C CA . GLU A 1 292 ? 42.200 -25.368 54.179 1.00 24.99 298 GLU A CA 1
ATOM 1943 C C . GLU A 1 292 ? 40.936 -26.179 53.900 1.00 24.24 298 GLU A C 1
ATOM 1944 O O . GLU A 1 292 ? 40.914 -27.058 53.035 1.00 23.97 298 GLU A O 1
ATOM 1950 N N . TYR A 1 293 ? 39.893 -25.898 54.663 1.00 23.78 299 TYR A N 1
ATOM 1951 C CA . TYR A 1 293 ? 38.577 -26.455 54.389 1.00 23.09 299 TYR A CA 1
ATOM 1952 C C . TYR A 1 293 ? 38.049 -25.718 53.164 1.00 23.20 299 TYR A C 1
ATOM 1953 O O . TYR A 1 293 ? 37.652 -24.562 53.241 1.00 24.13 299 TYR A O 1
ATOM 1962 N N . ALA A 1 294 ? 38.074 -26.384 52.017 1.00 23.64 300 ALA A N 1
ATOM 1963 C CA . ALA A 1 294 ? 37.861 -25.694 50.741 1.00 23.50 300 ALA A CA 1
ATOM 1964 C C . ALA A 1 294 ? 36.398 -25.670 50.303 1.00 23.26 300 ALA A C 1
ATOM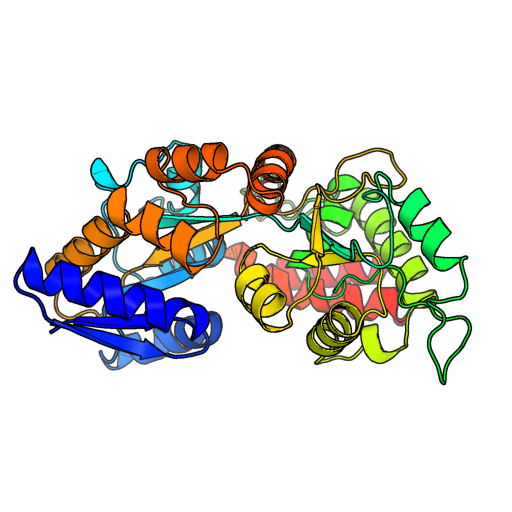 1965 O O . ALA A 1 294 ? 36.020 -26.286 49.301 1.00 23.27 300 ALA A O 1
ATOM 1967 N N . ALA A 1 295 ? 35.584 -24.949 51.075 1.00 22.88 301 ALA A N 1
ATOM 1968 C CA . ALA A 1 295 ? 34.161 -24.786 50.811 1.00 22.72 301 ALA A CA 1
ATOM 1969 C C . ALA A 1 295 ? 33.911 -24.203 49.401 1.00 22.73 301 ALA A C 1
ATOM 1970 O O . ALA A 1 295 ? 34.802 -23.582 48.821 1.00 23.57 301 ALA A O 1
ATOM 1972 N N . PHE A 1 296 ? 32.712 -24.385 48.854 1.00 21.95 302 PHE A N 1
ATOM 1973 C CA . PHE A 1 296 ? 32.368 -23.737 47.579 1.00 21.71 302 PHE A CA 1
ATOM 1974 C C . PHE A 1 296 ? 32.450 -22.216 47.660 1.00 21.98 302 PHE A C 1
ATOM 1975 O O . PHE A 1 296 ? 32.036 -21.600 48.662 1.00 21.86 302 PHE A O 1
ATOM 1983 N N . GLY A 1 297 ? 32.969 -21.611 46.595 1.00 21.26 303 GLY A N 1
ATOM 1984 C CA . GLY A 1 297 ? 32.959 -20.163 46.437 1.00 20.60 303 GLY A CA 1
ATOM 1985 C C . GLY A 1 297 ? 31.632 -19.830 45.778 1.00 20.02 303 GLY A C 1
ATOM 1986 O O . GLY A 1 297 ? 31.543 -19.746 44.547 1.00 19.77 303 GLY A O 1
ATOM 1987 N N . GLY A 1 298 ? 30.593 -19.688 46.598 1.00 19.49 304 GLY A N 1
ATOM 1988 C CA . GLY A 1 298 ? 29.233 -19.512 46.098 1.00 18.26 304 GLY A CA 1
ATOM 1989 C C . GLY A 1 298 ? 28.624 -18.131 46.294 1.00 18.23 304 GLY A C 1
ATOM 1990 O O . GLY A 1 298 ? 29.325 -17.097 46.287 1.00 16.77 304 GLY A O 1
ATOM 1991 N N . GLY A 1 299 ? 27.303 -18.120 46.453 1.00 17.22 305 GLY A N 1
ATOM 1992 C CA . GLY A 1 299 ? 26.558 -16.880 46.509 1.00 17.68 305 GLY A CA 1
ATOM 1993 C C . GLY A 1 299 ? 25.264 -16.936 45.725 1.00 18.02 305 GLY A C 1
ATOM 1994 O O . GLY A 1 299 ? 24.846 -18.006 45.244 1.00 17.57 305 GLY A O 1
ATOM 1995 N N . LYS A 1 300 ? 24.643 -15.769 45.578 1.00 18.16 306 LYS A N 1
ATOM 1996 C CA . LYS A 1 300 ? 23.305 -15.677 44.996 1.00 18.54 306 LYS A CA 1
ATOM 1997 C C . LYS A 1 300 ? 23.199 -14.534 43.973 1.00 18.88 306 LYS A C 1
ATOM 1998 O O . LYS A 1 300 ? 23.895 -13.533 44.088 1.00 17.86 306 LYS A O 1
ATOM 2004 N N . ALA A 1 301 ? 22.341 -14.711 42.968 1.00 19.06 307 ALA A N 1
ATOM 2005 C CA . ALA A 1 301 ? 22.064 -13.675 41.962 1.00 19.97 307 ALA A CA 1
ATOM 2006 C C . ALA A 1 301 ? 20.593 -13.284 41.953 1.00 20.46 307 ALA A C 1
ATOM 2007 O O . ALA A 1 301 ? 19.719 -14.093 42.348 1.00 20.32 307 ALA A O 1
ATOM 2009 N N . TRP A 1 302 ? 20.306 -12.066 41.488 1.00 20.41 308 TRP A N 1
ATOM 2010 C CA . TRP A 1 302 ? 18.914 -11.718 41.146 1.00 21.53 308 TRP A CA 1
ATOM 2011 C C . TRP A 1 302 ? 18.595 -12.239 39.747 1.00 22.21 308 TRP A C 1
ATOM 2012 O O . TRP A 1 302 ? 19.329 -11.974 38.785 1.00 23.62 308 TRP A O 1
ATOM 2023 N N . VAL A 1 303 ? 17.508 -12.997 39.636 1.00 22.77 309 VAL A N 1
ATOM 2024 C CA . VAL A 1 303 ? 17.138 -13.631 38.374 1.00 23.05 309 VAL A CA 1
ATOM 2025 C C . VAL A 1 303 ? 15.721 -13.223 37.944 1.00 24.16 309 VAL A C 1
ATOM 2026 O O . VAL A 1 303 ? 14.945 -12.701 38.746 1.00 24.45 309 VAL A O 1
ATOM 2030 N N . ILE A 1 304 ? 15.411 -13.454 36.674 1.00 25.44 310 ILE A N 1
ATOM 2031 C CA . ILE A 1 304 ? 14.154 -13.016 36.065 1.00 26.50 310 ILE A CA 1
ATOM 2032 C C . ILE A 1 304 ? 13.555 -14.215 35.324 1.00 27.21 310 ILE A C 1
ATOM 2033 O O . ILE A 1 304 ? 14.121 -14.664 34.329 1.00 27.08 310 ILE A O 1
ATOM 2038 N N . PRO A 1 305 ? 12.424 -14.755 35.817 1.00 27.93 311 PRO A N 1
ATOM 2039 C CA . PRO A 1 305 ? 11.813 -15.924 35.170 1.00 28.73 311 PRO A CA 1
ATOM 2040 C C . PRO A 1 305 ? 11.563 -15.706 33.678 1.00 29.92 311 PRO A C 1
ATOM 2041 O O . PRO A 1 305 ? 11.315 -14.571 33.249 1.00 29.86 311 PRO A O 1
ATOM 2045 N N . GLN A 1 306 ? 11.615 -16.779 32.898 1.00 31.45 312 GLN A N 1
ATOM 2046 C CA . GLN A 1 306 ? 11.469 -16.640 31.454 1.00 33.41 312 GLN A CA 1
ATOM 2047 C C . GLN A 1 306 ? 10.105 -16.067 31.055 1.00 33.68 312 GLN A C 1
ATOM 2048 O O . GLN A 1 306 ? 10.003 -15.384 30.039 1.00 33.88 312 GLN A O 1
ATOM 2054 N N . ALA A 1 307 ? 9.081 -16.324 31.871 1.00 34.08 313 ALA A N 1
ATOM 2055 C CA . ALA A 1 307 ? 7.697 -16.009 31.508 1.00 34.66 313 ALA A CA 1
ATOM 2056 C C . ALA A 1 307 ? 7.173 -14.665 32.019 1.00 35.51 313 ALA A C 1
ATOM 2057 O O . ALA A 1 307 ? 5.964 -14.426 31.989 1.00 35.58 313 ALA A O 1
ATOM 2059 N N . VAL A 1 308 ? 8.068 -13.791 32.482 1.00 36.27 314 VAL A N 1
ATOM 2060 C CA . VAL A 1 308 ? 7.651 -12.471 32.962 1.00 37.04 314 VAL A CA 1
ATOM 2061 C C . VAL A 1 308 ? 6.988 -11.679 31.834 1.00 37.97 314 VAL A C 1
ATOM 2062 O O . VAL A 1 308 ? 7.403 -11.775 30.671 1.00 37.87 314 VAL A O 1
ATOM 2066 N N . LYS A 1 309 ? 5.957 -10.916 32.190 1.00 39.05 315 LYS A N 1
ATOM 2067 C CA . LYS A 1 309 ? 5.220 -10.082 31.235 1.00 40.84 315 LYS A CA 1
ATOM 2068 C C . LYS A 1 309 ? 6.179 -9.134 30.519 1.00 40.73 315 LYS A C 1
ATOM 2069 O O . LYS A 1 309 ? 6.225 -9.079 29.289 1.00 41.13 315 LYS A O 1
ATOM 2075 N N . ASN A 1 310 ? 6.977 -8.433 31.318 1.00 40.87 316 ASN A N 1
ATOM 2076 C CA . ASN A 1 310 ? 7.746 -7.300 30.863 1.00 40.52 316 ASN A CA 1
ATOM 2077 C C . ASN A 1 310 ? 9.214 -7.411 31.303 1.00 40.01 316 ASN A C 1
ATOM 2078 O O . ASN A 1 310 ? 9.564 -7.020 32.418 1.00 39.78 316 ASN A O 1
ATOM 2083 N N . LEU A 1 311 ? 10.058 -7.944 30.422 1.00 39.48 317 LEU A N 1
ATOM 2084 C CA . LEU A 1 311 ? 11.473 -8.160 30.726 1.00 39.50 317 LEU A CA 1
ATOM 2085 C C . LEU A 1 311 ? 12.250 -6.862 30.983 1.00 39.72 317 LEU A C 1
ATOM 2086 O O . LEU A 1 311 ? 13.043 -6.792 31.935 1.00 39.75 317 LEU A O 1
ATOM 2091 N N . GLU A 1 312 ? 12.012 -5.838 30.160 1.00 39.44 318 GLU A N 1
ATOM 2092 C CA . GLU A 1 312 ? 12.644 -4.531 30.363 1.00 39.52 318 GLU A CA 1
ATOM 2093 C C . GLU A 1 312 ? 12.424 -3.991 31.769 1.00 38.81 318 GLU A C 1
ATOM 2094 O O . GLU A 1 312 ? 13.370 -3.545 32.424 1.00 39.12 318 GLU A O 1
ATOM 2100 N N . ALA A 1 313 ? 11.177 -4.038 32.231 1.00 38.03 319 ALA A N 1
ATOM 2101 C CA . ALA A 1 313 ? 10.830 -3.548 33.560 1.00 37.40 319 ALA A CA 1
ATOM 2102 C C . ALA A 1 313 ? 11.530 -4.348 34.664 1.00 36.87 319 ALA A C 1
ATOM 2103 O O . ALA A 1 313 ? 11.986 -3.772 35.649 1.00 36.74 319 ALA A O 1
ATOM 2105 N N . SER A 1 314 ? 11.619 -5.666 34.483 1.00 36.53 320 SER A N 1
ATOM 2106 C CA . SER A 1 314 ? 12.307 -6.540 35.439 1.00 35.84 320 SER A CA 1
ATOM 2107 C C . SER A 1 314 ? 13.810 -6.276 35.477 1.00 35.39 320 SER A C 1
ATOM 2108 O O . SER A 1 314 ? 14.401 -6.204 36.553 1.00 35.04 320 SER A O 1
ATOM 2111 N N . GLN A 1 315 ? 14.414 -6.128 34.298 1.00 35.39 321 GLN A N 1
ATOM 2112 C CA . GLN A 1 315 ? 15.830 -5.777 34.179 1.00 35.33 321 GLN A CA 1
ATOM 2113 C C . GLN A 1 315 ? 16.128 -4.454 34.887 1.00 35.25 321 GLN A C 1
ATOM 2114 O O . GLN A 1 315 ? 17.170 -4.311 35.534 1.00 35.19 321 GLN A O 1
ATOM 2120 N N . LYS A 1 316 ? 15.204 -3.500 34.760 1.00 35.35 322 LYS A N 1
ATOM 2121 C CA . LYS A 1 316 ? 15.325 -2.185 35.397 1.00 34.98 322 LYS A CA 1
ATOM 2122 C C . LYS A 1 316 ? 15.398 -2.244 36.919 1.00 34.09 322 LYS A C 1
ATOM 2123 O O . LYS A 1 316 ? 16.234 -1.581 37.533 1.00 34.23 322 LYS A O 1
ATOM 2129 N N . PHE A 1 317 ? 14.5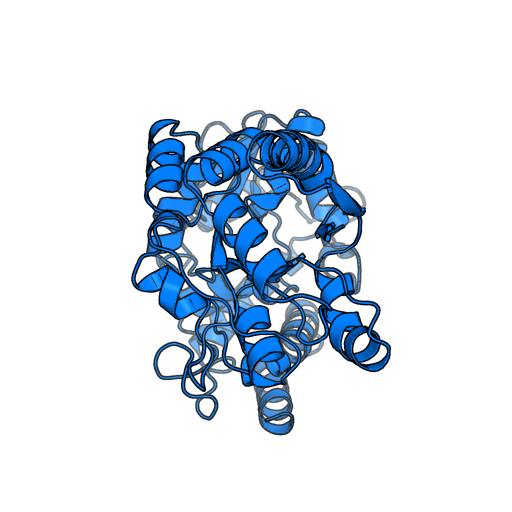07 -3.013 37.531 1.00 32.90 323 PHE A N 1
ATOM 2130 C CA . PHE A 1 317 ? 14.534 -3.179 38.973 1.00 32.22 323 PHE A CA 1
ATOM 2131 C C . PHE A 1 317 ? 15.768 -3.970 39.420 1.00 31.57 323 PHE A C 1
ATOM 2132 O O . PHE A 1 317 ? 16.345 -3.666 40.456 1.00 31.55 323 PHE A O 1
ATOM 2140 N N . VAL A 1 318 ? 16.160 -4.973 38.627 1.00 31.21 324 VAL A N 1
ATOM 2141 C CA . VAL A 1 318 ? 17.384 -5.745 38.885 1.00 30.45 324 VAL A CA 1
ATOM 2142 C C . VAL A 1 318 ? 18.637 -4.847 38.846 1.00 30.59 324 VAL A C 1
ATOM 2143 O O . VAL A 1 318 ? 19.483 -4.922 39.731 1.00 30.29 324 VAL A O 1
ATOM 2147 N N . ASP A 1 319 ? 18.730 -3.982 37.842 1.00 30.88 325 ASP A N 1
ATOM 2148 C CA . ASP A 1 319 ? 19.812 -2.988 37.773 1.00 30.88 325 ASP A CA 1
ATOM 2149 C C . ASP A 1 319 ? 19.845 -2.121 39.018 1.00 30.73 325 ASP A C 1
ATOM 2150 O O . ASP A 1 319 ? 20.921 -1.816 39.530 1.00 30.77 325 ASP A O 1
ATOM 2155 N N . PHE A 1 320 ? 18.669 -1.717 39.502 1.00 30.56 326 PHE A N 1
ATOM 2156 C CA . PHE A 1 320 ? 18.579 -0.931 40.737 1.00 29.94 326 PHE A CA 1
ATOM 2157 C C . PHE A 1 320 ? 19.047 -1.744 41.957 1.00 29.06 326 PHE A C 1
ATOM 2158 O O . PHE A 1 320 ? 19.817 -1.239 42.785 1.00 28.70 326 PHE A O 1
ATOM 2166 N N . LEU A 1 321 ? 18.593 -2.999 42.056 1.00 27.65 327 LEU A N 1
ATOM 2167 C CA . LEU A 1 321 ? 18.963 -3.879 43.183 1.00 26.90 327 LEU A CA 1
ATOM 2168 C C . LEU A 1 321 ? 20.479 -4.126 43.326 1.00 26.51 327 LEU A C 1
ATOM 2169 O O . LEU A 1 321 ? 20.984 -4.270 44.449 1.00 26.62 327 LEU A O 1
ATOM 2174 N N . VAL A 1 322 ? 21.181 -4.193 42.190 1.00 25.78 328 VAL A N 1
ATOM 2175 C CA . VAL A 1 322 ? 22.620 -4.458 42.162 1.00 25.46 328 VAL A CA 1
ATOM 2176 C C . VAL A 1 322 ? 23.475 -3.190 42.072 1.00 25.59 328 VAL A C 1
ATOM 2177 O O . VAL A 1 322 ? 24.717 -3.264 42.090 1.00 24.97 328 VAL A O 1
ATOM 2181 N N . ALA A 1 323 ? 22.810 -2.034 41.976 1.00 25.62 329 ALA A N 1
ATOM 2182 C CA . ALA A 1 323 ? 23.478 -0.731 42.045 1.00 26.33 329 ALA A CA 1
ATOM 2183 C C . ALA A 1 323 ? 24.105 -0.581 43.426 1.00 26.57 329 ALA A C 1
ATOM 2184 O O . ALA A 1 323 ? 23.587 -1.124 44.407 1.00 26.65 329 ALA A O 1
ATOM 2186 N N . THR A 1 324 ? 25.238 0.121 43.495 1.00 26.32 330 THR A N 1
ATOM 2187 C CA . THR A 1 324 ? 26.027 0.216 44.719 1.00 26.34 330 THR A CA 1
ATOM 2188 C C . THR A 1 324 ? 25.231 0.561 45.960 1.00 26.38 330 THR A C 1
ATOM 2189 O O . THR A 1 324 ? 25.434 -0.064 47.009 1.00 26.67 330 THR A O 1
ATOM 2193 N N . GLU A 1 325 ? 24.317 1.529 45.852 1.00 25.88 331 GLU A N 1
ATOM 2194 C CA . GLU A 1 325 ? 23.533 1.945 47.015 1.00 26.18 331 GLU A CA 1
ATOM 2195 C C . GLU A 1 325 ? 22.701 0.833 47.648 1.00 25.24 331 GLU A C 1
ATOM 2196 O O . GLU A 1 325 ? 22.739 0.640 48.858 1.00 24.53 331 GLU A O 1
ATOM 2202 N N . GLN A 1 326 ? 21.945 0.123 46.815 1.00 25.10 332 GLN A N 1
ATOM 2203 C CA . GLN A 1 326 ? 21.049 -0.956 47.253 1.00 24.44 332 GLN A CA 1
ATOM 2204 C C . GLN A 1 326 ? 21.826 -2.182 47.729 1.00 23.68 332 GLN A C 1
ATOM 2205 O O . GLN A 1 326 ? 21.334 -2.971 48.539 1.00 23.80 332 GLN A O 1
ATOM 2211 N N . GLN A 1 327 ? 23.037 -2.339 47.213 1.00 23.60 333 GLN A N 1
ATOM 2212 C CA . GLN A 1 327 ? 23.913 -3.433 47.624 1.00 23.23 333 GLN A CA 1
ATOM 2213 C C . GLN A 1 327 ? 24.525 -3.161 48.993 1.00 23.83 333 GLN A C 1
ATOM 2214 O O . GLN A 1 327 ? 24.619 -4.068 49.821 1.00 24.29 333 GLN A O 1
ATOM 2220 N N . LYS A 1 328 ? 24.910 -1.906 49.239 1.00 23.63 334 LYS A N 1
ATOM 2221 C CA . LYS A 1 328 ? 25.304 -1.462 50.577 1.00 24.29 334 LYS A CA 1
ATOM 2222 C C . LYS A 1 328 ? 24.170 -1.664 51.587 1.00 23.89 334 LYS A C 1
ATOM 2223 O O . LYS A 1 328 ? 24.390 -2.151 52.699 1.00 24.11 334 LYS A O 1
ATOM 2229 N N . VAL A 1 329 ? 22.957 -1.276 51.198 1.00 23.91 335 VAL A N 1
ATOM 2230 C CA . VAL A 1 329 ? 21.795 -1.460 52.072 1.00 24.02 335 VAL A CA 1
ATOM 2231 C C . VAL A 1 329 ? 21.541 -2.964 52.310 1.00 23.51 335 VAL A C 1
ATOM 2232 O O . VAL A 1 329 ? 21.105 -3.357 53.392 1.00 23.52 335 VAL A O 1
ATOM 2236 N N . LEU A 1 330 ? 21.849 -3.806 51.319 1.00 23.20 336 LEU A N 1
ATOM 2237 C CA . LEU A 1 330 ? 21.774 -5.265 51.527 1.00 23.02 336 LEU A CA 1
ATOM 2238 C C . LEU A 1 330 ? 22.694 -5.719 52.670 1.00 22.91 336 LEU A C 1
ATOM 2239 O O . LEU A 1 330 ? 22.265 -6.438 53.576 1.00 22.47 336 LEU A O 1
ATOM 2244 N N . TYR A 1 331 ? 23.956 -5.279 52.639 1.00 22.91 337 TYR A N 1
ATOM 2245 C CA . TYR A 1 331 ? 24.867 -5.563 53.730 1.00 22.88 337 TYR A CA 1
ATOM 2246 C C . TYR A 1 331 ? 24.306 -5.027 55.062 1.00 23.37 337 TYR A C 1
ATOM 2247 O O . TYR A 1 331 ? 24.239 -5.748 56.060 1.00 23.07 337 TYR A O 1
ATOM 2256 N N . ASP A 1 332 ? 23.873 -3.766 55.060 1.00 23.87 338 ASP A N 1
ATOM 2257 C CA . ASP A 1 332 ? 23.318 -3.136 56.265 1.00 24.34 338 ASP A CA 1
ATOM 2258 C C . ASP A 1 332 ? 22.164 -3.940 56.886 1.00 24.68 338 ASP A C 1
ATOM 2259 O O . ASP A 1 332 ? 22.102 -4.097 58.100 1.00 25.38 338 ASP A O 1
ATOM 2264 N N . LYS A 1 333 ? 21.264 -4.467 56.063 1.00 25.33 339 LYS A N 1
ATOM 2265 C CA . LYS A 1 333 ? 20.078 -5.161 56.597 1.00 25.95 339 LYS A CA 1
ATOM 2266 C C . LYS A 1 333 ? 20.244 -6.665 56.892 1.00 26.00 339 LYS A C 1
ATOM 2267 O O . LYS A 1 333 ? 19.506 -7.230 57.721 1.00 26.83 339 LYS A O 1
ATOM 2273 N N . THR A 1 334 ? 21.219 -7.316 56.261 1.00 24.89 340 THR A N 1
ATOM 2274 C CA . THR A 1 334 ? 21.368 -8.767 56.421 1.00 23.78 340 THR A CA 1
ATOM 2275 C C . THR A 1 334 ? 22.749 -9.264 56.877 1.00 23.17 340 THR A C 1
ATOM 2276 O O . THR A 1 334 ? 22.875 -10.423 57.232 1.00 22.86 340 THR A O 1
ATOM 2280 N N . ASN A 1 335 ? 23.766 -8.394 56.862 1.00 22.53 341 ASN A N 1
ATOM 2281 C CA . ASN A 1 335 ? 25.192 -8.779 57.044 1.00 22.31 341 ASN A CA 1
ATOM 2282 C C . ASN A 1 335 ? 25.775 -9.704 55.957 1.00 21.95 341 ASN A C 1
ATOM 2283 O O . ASN A 1 335 ? 26.904 -10.180 56.090 1.00 22.21 341 ASN A O 1
ATOM 2288 N N . GLU A 1 336 ? 25.022 -9.955 54.888 1.00 21.68 342 GLU A N 1
ATOM 2289 C CA . GLU A 1 336 ? 25.544 -10.765 53.781 1.00 21.71 342 GLU A CA 1
ATOM 2290 C C . GLU A 1 336 ? 26.508 -9.930 52.934 1.00 21.55 342 GLU A C 1
ATOM 2291 O O . GLU A 1 336 ? 26.401 -8.686 52.889 1.00 21.20 342 GLU A O 1
ATOM 2297 N N . ILE A 1 337 ? 27.464 -10.611 52.299 1.00 21.35 343 ILE A N 1
ATOM 2298 C CA . ILE A 1 337 ? 28.548 -9.929 51.569 1.00 20.66 343 ILE A CA 1
ATOM 2299 C C . ILE A 1 337 ? 28.119 -9.591 50.127 1.00 20.32 343 ILE A C 1
ATOM 2300 O O . ILE A 1 337 ? 27.846 -10.488 49.335 1.00 20.44 343 ILE A O 1
ATOM 2305 N N . PRO A 1 338 ? 28.032 -8.285 49.791 1.00 20.32 344 PRO A N 1
ATOM 2306 C CA . PRO A 1 338 ? 27.577 -7.862 48.456 1.00 20.22 344 PRO A CA 1
ATOM 2307 C C . PRO A 1 338 ? 28.483 -8.373 47.344 1.00 20.48 344 PRO A C 1
ATOM 2308 O O . PRO A 1 338 ? 29.696 -8.489 47.551 1.00 19.83 344 PRO A O 1
ATOM 2312 N N . ALA A 1 339 ? 27.897 -8.669 46.188 1.00 20.45 345 ALA A N 1
ATOM 2313 C CA . ALA A 1 339 ? 28.663 -9.051 45.000 1.00 21.29 345 ALA A CA 1
ATOM 2314 C C . ALA A 1 339 ? 29.238 -7.823 44.293 1.00 21.32 345 ALA A C 1
ATOM 2315 O O . ALA A 1 339 ? 30.353 -7.864 43.808 1.00 21.35 345 ALA A O 1
ATOM 2317 N N . ASN A 1 340 ? 28.460 -6.744 44.233 1.00 21.65 346 ASN A N 1
ATOM 2318 C CA . ASN A 1 340 ? 28.916 -5.449 43.698 1.00 21.89 346 ASN A CA 1
ATOM 2319 C C . ASN A 1 340 ? 30.226 -5.083 44.397 1.00 22.09 346 ASN A C 1
ATOM 2320 O O . ASN A 1 340 ? 30.272 -5.007 45.622 1.00 22.15 346 ASN A O 1
ATOM 2325 N N . THR A 1 341 ? 31.286 -4.866 43.625 1.00 22.22 347 THR A N 1
ATOM 2326 C CA . THR A 1 341 ? 32.630 -4.708 44.206 1.00 22.75 347 THR A CA 1
ATOM 2327 C C . THR A 1 341 ? 32.807 -3.429 45.029 1.00 23.03 347 THR A C 1
ATOM 2328 O O . THR A 1 341 ? 33.581 -3.413 45.986 1.00 23.28 347 THR A O 1
ATOM 2332 N N . GLU A 1 342 ? 32.067 -2.378 44.677 1.00 23.33 348 GLU A N 1
ATOM 2333 C CA . GLU A 1 342 ? 32.050 -1.147 45.482 1.00 23.36 348 GLU A CA 1
ATOM 2334 C C . GLU A 1 342 ? 31.352 -1.372 46.805 1.00 22.52 348 GLU A C 1
ATOM 2335 O O . GLU A 1 342 ? 31.879 -1.013 47.851 1.00 21.91 348 GLU A O 1
ATOM 2341 N N . ALA A 1 343 ? 30.154 -1.962 46.757 1.00 21.76 349 ALA A N 1
ATOM 2342 C CA . ALA A 1 343 ? 29.407 -2.271 47.980 1.00 20.88 349 ALA A CA 1
ATOM 2343 C C . ALA A 1 343 ? 30.147 -3.276 48.843 1.00 20.25 349 ALA A C 1
ATOM 2344 O O . ALA A 1 343 ? 30.064 -3.232 50.064 1.00 20.11 349 ALA A O 1
ATOM 2346 N N . ARG A 1 344 ? 30.892 -4.166 48.195 1.00 20.20 350 ARG A N 1
ATOM 2347 C CA . ARG A 1 344 ? 31.710 -5.160 48.883 1.00 20.74 350 ARG A CA 1
ATOM 2348 C C . ARG A 1 344 ? 32.908 -4.549 49.616 1.00 20.77 350 ARG A C 1
ATOM 2349 O O . ARG A 1 344 ? 33.255 -4.992 50.709 1.00 20.10 350 ARG A O 1
ATOM 2357 N N . SER A 1 345 ? 33.542 -3.531 49.025 1.00 21.75 351 SER A N 1
ATOM 2358 C CA . SER A 1 345 ? 34.633 -2.816 49.715 1.00 21.88 351 SER A CA 1
ATOM 2359 C C . SER A 1 345 ? 34.099 -2.131 50.962 1.00 21.54 351 SER A C 1
ATOM 2360 O O . SER A 1 345 ? 34.744 -2.134 52.001 1.00 22.22 351 SER A O 1
ATOM 2363 N N . TYR A 1 346 ? 32.920 -1.525 50.847 1.00 21.76 352 TYR A N 1
ATOM 2364 C CA . TYR A 1 346 ? 32.216 -0.945 51.994 1.00 21.35 352 TYR A CA 1
ATOM 2365 C C . TYR A 1 346 ? 32.076 -1.953 53.138 1.00 21.08 352 TYR A C 1
ATOM 2366 O O . TYR A 1 346 ? 32.375 -1.635 54.289 1.00 20.06 352 TYR A O 1
ATOM 2375 N N . ALA A 1 347 ? 31.605 -3.161 52.823 1.00 20.82 353 ALA A N 1
ATOM 2376 C CA . ALA A 1 347 ? 31.449 -4.206 53.831 1.00 20.92 353 ALA A CA 1
ATOM 2377 C C . ALA A 1 347 ? 32.810 -4.556 54.407 1.00 20.86 353 ALA A C 1
ATOM 2378 O O . ALA A 1 347 ? 32.957 -4.709 55.614 1.00 20.66 353 ALA A O 1
ATOM 2380 N N . GLU A 1 348 ? 33.817 -4.666 53.547 1.00 22.18 354 GLU A N 1
ATOM 2381 C CA . GLU A 1 348 ? 35.163 -4.956 54.034 1.00 23.60 354 GLU A CA 1
ATOM 2382 C C . GLU A 1 348 ? 35.676 -3.878 54.990 1.00 23.98 354 GLU A C 1
ATOM 2383 O O . GLU A 1 348 ? 36.371 -4.188 55.962 1.00 24.35 354 GLU A O 1
ATOM 2389 N N . GLY A 1 349 ? 35.314 -2.620 54.713 1.00 24.26 355 GLY A N 1
ATOM 2390 C CA . GLY A 1 349 ? 35.694 -1.483 55.564 1.00 24.71 355 GLY A CA 1
ATOM 2391 C C . GLY A 1 349 ? 35.011 -1.543 56.912 1.00 24.88 355 GLY A C 1
ATOM 2392 O O . GLY A 1 349 ? 35.627 -1.261 57.934 1.00 24.66 355 GLY A O 1
ATOM 2393 N N . LYS A 1 350 ? 33.723 -1.904 56.909 1.00 25.36 356 LYS A N 1
ATOM 2394 C CA . LYS A 1 350 ? 32.978 -2.149 58.146 1.00 26.08 356 LYS A CA 1
ATOM 2395 C C . LYS A 1 350 ? 33.701 -3.167 59.013 1.00 26.25 356 LYS A C 1
ATOM 2396 O O . LYS A 1 350 ? 33.655 -3.095 60.239 1.00 26.58 356 LYS A O 1
ATOM 2402 N N . ASN A 1 351 ? 34.358 -4.119 58.353 1.00 26.23 357 ASN A N 1
ATOM 2403 C CA . ASN A 1 351 ? 35.362 -4.972 58.974 1.00 26.59 357 ASN A CA 1
ATOM 2404 C C . ASN A 1 351 ? 34.832 -5.843 60.133 1.00 26.48 357 ASN A C 1
ATOM 2405 O O . ASN A 1 351 ? 35.579 -6.180 61.058 1.00 26.02 357 ASN A O 1
ATOM 2410 N N . ASP A 1 352 ? 33.544 -6.194 60.072 1.00 25.28 358 ASP A N 1
ATOM 2411 C CA . ASP A 1 352 ? 32.968 -7.110 61.037 1.00 25.50 358 ASP A CA 1
ATOM 2412 C C . ASP A 1 352 ? 33.607 -8.486 60.846 1.00 23.80 358 ASP A C 1
ATOM 2413 O O . ASP A 1 352 ? 34.124 -8.784 59.769 1.00 23.38 358 ASP A O 1
ATOM 2418 N N . GLU A 1 353 ? 33.578 -9.310 61.892 1.00 22.22 359 GLU A N 1
ATOM 2419 C CA . GLU A 1 353 ? 34.234 -10.617 61.844 1.00 20.83 359 GLU A CA 1
ATOM 2420 C C . GLU A 1 353 ? 33.699 -11.495 60.708 1.00 19.52 359 GLU A C 1
ATOM 2421 O O . GLU A 1 353 ? 34.466 -12.195 60.063 1.00 18.73 359 GLU A O 1
ATOM 2427 N N . LEU A 1 354 ? 32.393 -11.432 60.449 1.00 18.56 360 LEU A N 1
ATOM 2428 C CA . LEU A 1 354 ? 31.772 -12.265 59.416 1.00 18.75 360 LEU A CA 1
ATOM 2429 C C . LEU A 1 354 ? 32.295 -11.945 58.006 1.00 18.81 360 LEU A C 1
ATOM 2430 O O . LEU A 1 354 ? 32.674 -12.852 57.248 1.00 18.77 360 LEU A O 1
ATOM 2435 N N . THR A 1 355 ? 32.329 -10.657 57.674 1.00 18.79 361 THR A N 1
ATOM 2436 C CA . THR A 1 355 ? 32.814 -10.197 56.365 1.00 18.75 361 THR A CA 1
ATOM 2437 C C . THR A 1 355 ? 34.268 -10.622 56.175 1.00 19.32 361 THR A C 1
ATOM 2438 O O . THR A 1 355 ? 34.635 -11.145 55.116 1.00 19.38 361 THR A O 1
ATOM 2442 N N . THR A 1 356 ? 35.080 -10.405 57.210 1.00 19.26 362 THR A N 1
ATOM 2443 C CA . THR A 1 356 ? 36.504 -10.755 57.169 1.00 19.79 362 THR A CA 1
ATOM 2444 C C . THR A 1 356 ? 36.689 -12.241 56.870 1.00 19.62 362 THR A C 1
ATOM 2445 O O . THR A 1 356 ? 37.462 -12.608 55.982 1.00 18.91 362 THR A O 1
ATOM 2449 N N . ALA A 1 357 ? 35.957 -13.088 57.597 1.00 19.61 363 ALA A N 1
ATOM 2450 C CA . ALA A 1 357 ? 36.056 -14.534 57.405 1.00 19.73 363 ALA A CA 1
ATOM 2451 C C . ALA A 1 357 ? 35.542 -14.977 56.038 1.00 19.98 363 ALA A C 1
ATOM 2452 O O . ALA A 1 357 ? 36.177 -15.801 55.395 1.00 20.75 363 ALA A O 1
ATOM 2454 N N . VAL A 1 358 ? 34.404 -14.434 55.590 1.00 20.63 364 VAL A N 1
ATOM 2455 C CA . VAL A 1 358 ? 33.869 -14.743 54.265 1.00 20.59 364 VAL A CA 1
ATOM 2456 C C . VAL A 1 358 ? 34.878 -14.405 53.165 1.00 21.72 364 VAL A C 1
ATOM 2457 O O . VAL A 1 358 ? 35.044 -15.174 52.227 1.00 21.96 364 VAL A O 1
ATOM 2461 N N . ILE A 1 359 ? 35.580 -13.280 53.317 1.00 22.45 365 ILE A N 1
ATOM 2462 C CA . ILE A 1 359 ? 36.549 -12.822 52.310 1.00 22.75 365 ILE A CA 1
ATOM 2463 C C . ILE A 1 359 ? 37.783 -13.734 52.269 1.00 23.04 365 ILE A C 1
ATOM 2464 O O . ILE A 1 359 ? 38.179 -14.174 51.185 1.00 22.27 365 ILE A O 1
ATOM 2469 N N . LYS A 1 360 ? 38.363 -14.044 53.428 1.00 23.94 366 LYS A N 1
ATOM 2470 C CA . LYS A 1 360 ? 39.501 -14.985 53.477 1.00 25.88 366 LYS A CA 1
ATOM 2471 C C . LYS A 1 360 ? 39.075 -16.350 52.951 1.00 26.25 366 LYS A C 1
ATOM 2472 O O . LYS A 1 360 ? 39.750 -16.944 52.114 1.00 25.84 366 LYS A O 1
ATOM 2478 N N . GLN A 1 361 ? 37.959 -16.852 53.474 1.00 27.08 367 GLN A N 1
ATOM 2479 C CA . GLN A 1 361 ? 37.459 -18.182 53.125 1.00 27.87 367 GLN A CA 1
ATOM 2480 C C . GLN A 1 361 ? 37.257 -18.320 51.613 1.00 29.37 367 GLN A C 1
ATOM 2481 O O . GLN A 1 361 ? 37.591 -19.361 51.041 1.00 29.01 367 GLN A O 1
ATOM 2487 N N . PHE A 1 362 ? 36.761 -17.247 50.981 1.00 30.85 368 PHE A N 1
ATOM 2488 C CA . PHE A 1 362 ? 36.509 -17.166 49.530 1.00 32.58 368 PHE A CA 1
ATOM 2489 C C . PHE A 1 362 ? 37.783 -17.322 48.678 1.00 34.00 368 PHE A C 1
ATOM 2490 O O . PHE A 1 362 ? 37.699 -17.710 47.507 1.00 34.42 368 PHE A O 1
ATOM 2498 N N . LYS A 1 363 ? 38.944 -17.025 49.266 1.00 35.08 369 LYS A N 1
ATOM 2499 C CA . LYS A 1 363 ? 40.250 -17.253 48.624 1.00 36.48 369 LYS A CA 1
ATOM 2500 C C . LYS A 1 363 ? 40.620 -18.730 48.598 1.00 36.79 369 LYS A C 1
ATOM 2501 O O . LYS A 1 363 ? 41.395 -19.169 47.731 1.00 36.80 369 LYS A O 1
ATOM 2507 N N . ASN A 1 364 ? 40.100 -19.476 49.579 1.00 37.09 370 ASN A N 1
ATOM 2508 C CA . ASN A 1 364 ? 40.384 -20.911 49.749 1.00 37.36 370 ASN A CA 1
ATOM 2509 C C . ASN A 1 364 ? 39.324 -21.879 49.170 1.00 37.03 370 ASN A C 1
ATOM 2510 O O . ASN A 1 364 ? 39.379 -23.094 49.401 1.00 37.08 370 ASN A O 1
ATOM 2515 N N . THR A 1 365 ? 38.382 -21.327 48.412 1.00 36.25 371 THR A N 1
ATOM 2516 C CA . THR A 1 365 ? 37.299 -22.078 47.780 1.00 35.30 371 THR A CA 1
ATOM 2517 C C . THR A 1 365 ? 37.633 -22.431 46.329 1.00 35.27 371 THR A C 1
ATOM 2518 O O . THR A 1 365 ? 38.524 -21.830 45.724 1.00 35.17 371 THR A O 1
ATOM 2522 N N . GLN A 1 366 ? 36.905 -23.406 45.783 1.00 34.83 372 GLN A N 1
ATOM 2523 C CA . GLN A 1 366 ? 36.697 -23.527 44.341 1.00 34.57 372 GLN A CA 1
ATOM 2524 C C . GLN A 1 366 ? 35.262 -23.054 44.078 1.00 33.34 372 GLN A C 1
ATOM 2525 O O . GLN A 1 366 ? 34.403 -23.238 44.943 1.00 32.35 372 GLN A O 1
ATOM 2531 N N . PRO A 1 367 ? 35.000 -22.424 42.906 1.00 32.63 373 PRO A N 1
ATOM 2532 C CA . PRO A 1 367 ? 33.663 -21.835 42.694 1.00 31.90 373 PRO A CA 1
ATOM 2533 C C . PRO A 1 367 ? 32.537 -22.877 42.696 1.00 31.24 373 PRO A C 1
ATOM 2534 O O . PRO A 1 367 ? 32.741 -24.026 42.289 1.00 31.39 373 PRO A O 1
ATOM 2538 N N . LEU A 1 368 ? 31.357 -22.478 43.157 1.00 30.07 374 LEU A N 1
ATOM 2539 C CA . LEU A 1 368 ? 30.201 -23.351 43.100 1.00 28.93 374 LEU A CA 1
ATOM 2540 C C . LEU A 1 368 ? 29.896 -23.625 41.623 1.00 28.97 374 LEU A C 1
ATOM 2541 O O . LEU A 1 368 ? 29.619 -22.684 40.868 1.00 28.54 374 LEU A O 1
ATOM 2546 N N . PRO A 1 369 ? 29.988 -24.898 41.200 1.00 28.61 375 PRO A N 1
ATOM 2547 C CA . PRO A 1 369 ? 29.743 -25.224 39.786 1.00 29.07 375 PRO A CA 1
ATOM 2548 C C . PRO A 1 369 ? 28.328 -24.864 39.349 1.00 29.21 375 PRO A C 1
ATOM 2549 O O . PRO A 1 369 ? 27.374 -25.070 40.107 1.00 29.00 375 PRO A O 1
ATOM 2553 N N . ASN A 1 370 ? 28.202 -24.334 38.134 1.00 29.54 376 ASN A N 1
ATOM 2554 C CA . ASN A 1 370 ? 26.898 -23.938 37.609 1.00 29.98 376 ASN A CA 1
ATOM 2555 C C . ASN A 1 370 ? 26.526 -24.623 36.302 1.00 30.63 376 ASN A C 1
ATOM 2556 O O . ASN A 1 370 ? 25.615 -24.182 35.601 1.00 30.16 376 ASN A O 1
ATOM 2561 N N . ILE A 1 371 ? 27.227 -25.708 35.981 1.00 31.37 377 ILE A N 1
ATOM 2562 C CA . ILE A 1 371 ? 26.842 -26.521 34.840 1.00 32.05 377 ILE A CA 1
ATOM 2563 C C . ILE A 1 371 ? 25.627 -27.339 35.253 1.00 32.81 377 ILE A C 1
ATOM 2564 O O . ILE A 1 371 ? 25.441 -27.636 36.439 1.00 32.71 377 ILE A O 1
ATOM 2569 N N . SER A 1 372 ? 24.792 -27.671 34.274 1.00 33.38 378 SER A N 1
ATOM 2570 C CA . SER A 1 372 ? 23.562 -28.413 34.503 1.00 34.19 378 SER A CA 1
ATOM 2571 C C . SER A 1 372 ? 23.775 -29.643 35.346 1.00 34.17 378 SER A C 1
ATOM 2572 O O . SER A 1 372 ? 22.938 -29.978 36.182 1.00 34.60 378 SER A O 1
ATOM 2575 N N . GLN A 1 373 ? 24.905 -30.308 35.116 1.00 33.79 379 GLN A N 1
ATOM 2576 C CA . GLN A 1 373 ? 25.145 -31.621 35.685 1.00 33.76 379 GLN A CA 1
ATOM 2577 C C . GLN A 1 373 ? 25.339 -31.581 37.197 1.00 32.88 379 GLN A C 1
ATOM 2578 O O . GLN A 1 373 ? 25.162 -32.598 37.866 1.00 32.78 379 GLN A O 1
ATOM 2584 N N . MET A 1 374 ? 25.660 -30.398 37.731 1.00 32.05 380 MET A N 1
ATOM 2585 C CA . MET A 1 374 ? 25.741 -30.224 39.190 1.00 31.60 380 MET A CA 1
ATOM 2586 C C . MET A 1 374 ? 24.437 -30.576 39.900 1.00 31.63 380 MET A C 1
ATOM 2587 O O . MET A 1 374 ? 24.467 -31.121 41.001 1.00 32.03 380 MET A O 1
ATOM 2592 N N . SER A 1 375 ? 23.305 -30.276 39.266 1.00 32.12 381 SER A N 1
ATOM 2593 C CA . SER A 1 375 ? 21.980 -30.594 39.833 1.00 32.84 381 SER A CA 1
ATOM 2594 C C . SER A 1 375 ? 21.753 -32.087 40.125 1.00 32.50 381 SER A C 1
ATOM 2595 O O . SER A 1 375 ? 20.890 -32.443 40.922 1.00 33.37 381 SER A O 1
ATOM 2598 N N . ALA A 1 376 ? 22.529 -32.952 39.485 1.00 32.52 382 ALA A N 1
ATOM 2599 C CA . ALA A 1 376 ? 22.428 -34.396 39.718 1.00 31.99 382 ALA A CA 1
ATOM 2600 C C . ALA A 1 376 ? 23.322 -34.889 40.857 1.00 31.31 382 ALA A C 1
ATOM 2601 O O . ALA A 1 376 ? 23.282 -36.069 41.215 1.00 30.96 382 ALA A O 1
ATOM 2603 N N . VAL A 1 377 ? 24.145 -33.991 41.397 1.00 30.48 383 VAL A N 1
ATOM 2604 C CA . VAL A 1 377 ? 25.160 -34.355 42.384 1.00 29.63 383 VAL A CA 1
ATOM 2605 C C . VAL A 1 377 ? 24.616 -34.374 43.811 1.00 29.29 383 VAL A C 1
ATOM 2606 O O . VAL A 1 377 ? 24.966 -35.258 44.595 1.00 29.25 383 VAL A O 1
ATOM 2610 N N . TRP A 1 378 ? 23.755 -33.410 44.143 1.00 28.99 384 TRP A N 1
ATOM 2611 C CA . TRP A 1 378 ? 23.413 -33.131 45.549 1.00 28.46 384 TRP A CA 1
ATOM 2612 C C . TRP A 1 378 ? 22.797 -34.331 46.279 1.00 29.23 384 TRP A C 1
ATOM 2613 O O . TRP A 1 378 ? 23.227 -34.676 47.383 1.00 28.68 384 TRP A O 1
ATOM 2624 N N . ASP A 1 379 ? 21.796 -34.958 45.654 1.00 30.14 385 ASP A N 1
ATOM 2625 C CA . ASP A 1 379 ? 21.097 -36.105 46.249 1.00 31.08 385 ASP A CA 1
ATOM 2626 C C . ASP A 1 379 ? 21.943 -37.374 46.406 1.00 30.21 385 ASP A C 1
ATOM 2627 O O . ASP A 1 379 ? 22.064 -37.891 47.515 1.00 31.08 385 ASP A O 1
ATOM 2632 N N . PRO A 1 380 ? 22.523 -37.895 45.311 1.00 29.68 386 PRO A N 1
ATOM 2633 C CA . PRO A 1 380 ? 23.442 -39.017 45.517 1.00 29.01 386 PRO A CA 1
ATOM 2634 C C . PRO A 1 380 ? 24.542 -38.724 46.554 1.00 28.19 386 PRO A C 1
ATOM 2635 O O . PRO A 1 380 ? 24.851 -39.587 47.374 1.00 28.13 386 PRO A O 1
ATOM 2639 N N . ALA A 1 381 ? 25.103 -37.514 46.541 1.00 27.23 387 ALA A N 1
ATOM 2640 C CA . ALA A 1 381 ? 26.162 -37.165 47.494 1.00 26.52 387 ALA A CA 1
ATOM 2641 C C . ALA A 1 381 ? 25.657 -37.156 48.939 1.00 26.04 387 ALA A C 1
ATOM 2642 O O . ALA A 1 381 ? 26.364 -37.566 49.833 1.00 25.01 387 ALA A O 1
ATOM 2644 N N . LYS A 1 382 ? 24.433 -36.686 49.148 1.00 26.41 388 LYS A N 1
ATOM 2645 C CA . LYS A 1 382 ? 23.827 -36.685 50.468 1.00 27.20 388 LYS A CA 1
ATOM 2646 C C . LYS A 1 382 ? 23.642 -38.121 50.971 1.00 27.48 388 LYS A C 1
ATOM 2647 O O . LYS A 1 382 ? 23.930 -38.440 52.136 1.00 27.32 388 LYS A O 1
ATOM 2653 N N . ASN A 1 383 ? 23.170 -38.993 50.080 1.00 27.94 389 ASN A N 1
ATOM 2654 C CA . ASN A 1 383 ? 22.947 -40.399 50.426 1.00 27.80 389 ASN A CA 1
ATOM 2655 C C . ASN A 1 383 ? 24.250 -41.118 50.701 1.00 27.57 389 ASN A C 1
ATOM 2656 O O . ASN A 1 383 ? 24.347 -41.923 51.631 1.00 27.24 389 ASN A O 1
ATOM 2661 N N . MET A 1 384 ? 25.260 -40.800 49.899 1.00 27.18 390 MET A N 1
ATOM 2662 C CA . MET A 1 384 ? 26.614 -41.230 50.175 1.00 26.90 390 MET A CA 1
ATOM 2663 C C . MET A 1 384 ? 26.953 -40.936 51.641 1.00 27.25 390 MET A C 1
ATOM 2664 O O . MET A 1 384 ? 27.375 -41.831 52.370 1.00 27.43 390 MET A O 1
ATOM 2669 N N . LEU A 1 385 ? 26.727 -39.692 52.075 1.00 27.04 391 LEU A N 1
ATOM 2670 C CA . LEU A 1 385 ? 27.161 -39.253 53.407 1.00 26.95 391 LEU A CA 1
ATOM 2671 C C . LEU A 1 385 ? 26.388 -39.945 54.535 1.00 27.27 391 LEU A C 1
ATOM 2672 O O . LEU A 1 385 ? 27.011 -40.473 55.447 1.00 27.23 391 LEU A O 1
ATOM 2677 N N . PHE A 1 386 ? 25.053 -39.966 54.447 1.00 28.05 392 PHE A N 1
ATOM 2678 C CA . PHE A 1 386 ? 24.218 -40.744 55.366 1.00 28.95 392 PHE A CA 1
ATOM 2679 C C . PHE A 1 386 ? 24.699 -42.202 55.484 1.00 29.49 392 PHE A C 1
ATOM 2680 O O . PHE A 1 386 ? 24.949 -42.691 56.591 1.00 29.47 392 PHE A O 1
ATOM 2688 N N . ASP A 1 387 ? 24.836 -42.879 54.345 1.00 29.83 393 ASP A N 1
ATOM 2689 C CA . ASP A 1 387 ? 25.217 -44.298 54.318 1.00 30.87 393 ASP A CA 1
ATOM 2690 C C . ASP A 1 387 ? 26.584 -44.592 54.915 1.00 31.10 393 ASP A C 1
ATOM 2691 O O . ASP A 1 387 ? 26.784 -45.645 55.541 1.00 30.84 393 ASP A O 1
ATOM 2696 N N . ALA A 1 388 ? 27.531 -43.685 54.697 1.00 31.48 394 ALA A N 1
ATOM 2697 C CA . ALA A 1 388 ? 28.894 -43.891 55.188 1.00 31.88 394 ALA A CA 1
ATOM 2698 C C . ALA A 1 388 ? 29.013 -43.593 56.689 1.00 32.60 394 ALA A C 1
ATOM 2699 O O . ALA A 1 388 ? 29.578 -44.390 57.446 1.00 32.35 394 ALA A O 1
ATOM 2701 N N . VAL A 1 389 ? 28.468 -42.459 57.122 1.00 32.85 395 VAL A N 1
ATOM 2702 C CA . VAL A 1 389 ? 28.651 -42.033 58.509 1.00 33.21 395 VAL A CA 1
ATOM 2703 C C . VAL A 1 389 ? 27.879 -42.886 59.503 1.00 34.18 395 VAL A C 1
ATOM 2704 O O . VAL A 1 389 ? 28.287 -42.997 60.660 1.00 34.27 395 VAL A O 1
ATOM 2708 N N . SER A 1 390 ? 26.785 -43.497 59.034 1.00 35.35 396 SER A N 1
ATOM 2709 C CA . SER A 1 390 ? 25.998 -44.461 59.821 1.00 36.21 396 SER A CA 1
ATOM 2710 C C . SER A 1 390 ? 26.649 -45.841 59.835 1.00 37.09 396 SER A C 1
ATOM 2711 O O . SER A 1 390 ? 26.288 -46.693 60.645 1.00 37.19 396 SER A O 1
ATOM 2714 N N . GLY A 1 391 ? 27.594 -46.054 58.924 1.00 37.64 397 GLY A N 1
ATOM 2715 C CA . GLY A 1 391 ? 28.282 -47.325 58.807 1.00 38.68 397 GLY A CA 1
ATOM 2716 C C . GLY A 1 391 ? 27.484 -48.366 58.042 1.00 39.61 397 GLY A C 1
ATOM 2717 O O . GLY A 1 391 ? 27.865 -49.534 58.010 1.00 39.97 397 GLY A O 1
ATOM 2718 N N . GLN A 1 392 ? 26.378 -47.943 57.425 1.00 40.18 398 GLN A N 1
ATOM 2719 C CA . GLN A 1 392 ? 25.552 -48.834 56.604 1.00 40.67 398 GLN A CA 1
ATOM 2720 C C . GLN A 1 392 ? 26.300 -49.301 55.349 1.00 40.62 398 GLN A C 1
ATOM 2721 O O . GLN A 1 392 ? 26.166 -50.458 54.927 1.00 40.66 398 GLN A O 1
ATOM 2727 N N . LYS A 1 393 ? 27.114 -48.413 54.781 1.00 40.36 399 LYS A N 1
ATOM 2728 C CA . LYS A 1 393 ? 28.109 -48.798 53.779 1.00 40.25 399 LYS A CA 1
ATOM 2729 C C . LYS A 1 393 ? 29.485 -48.331 54.243 1.00 40.27 399 LYS A C 1
ATOM 2730 O O . LYS A 1 393 ? 29.584 -47.404 55.055 1.00 40.23 399 LYS A O 1
ATOM 2736 N N . ASP A 1 394 ? 30.552 -48.952 53.739 1.00 40.37 400 ASP A N 1
ATOM 2737 C CA . ASP A 1 394 ? 31.883 -48.377 53.958 1.00 40.48 400 ASP A CA 1
ATOM 2738 C C . ASP A 1 394 ? 32.066 -47.187 53.013 1.00 39.83 400 ASP A C 1
ATOM 2739 O O . ASP A 1 394 ? 31.320 -47.043 52.043 1.00 39.25 400 ASP A O 1
ATOM 2744 N N . ALA A 1 395 ? 33.029 -46.326 53.325 1.00 39.32 401 ALA A N 1
ATOM 2745 C CA . ALA A 1 395 ? 33.139 -45.011 52.690 1.00 38.99 401 ALA A CA 1
ATOM 2746 C C . ALA A 1 395 ? 33.317 -45.084 51.177 1.00 38.85 401 ALA A C 1
ATOM 2747 O O . ALA A 1 395 ? 32.621 -44.393 50.429 1.00 38.12 401 ALA A O 1
ATOM 2749 N N . LYS A 1 396 ? 34.257 -45.932 50.759 1.00 38.73 402 LYS A N 1
ATOM 2750 C CA . LYS A 1 396 ? 34.613 -46.143 49.361 1.00 38.90 402 LYS A CA 1
ATOM 2751 C C . LYS A 1 396 ? 33.425 -46.663 48.552 1.00 38.43 402 LYS A C 1
ATOM 2752 O O . LYS A 1 396 ? 33.143 -46.168 47.459 1.00 38.41 402 LYS A O 1
ATOM 2758 N N . THR A 1 397 ? 32.726 -47.650 49.101 1.00 38.28 403 THR A N 1
ATOM 2759 C CA . THR A 1 397 ? 31.553 -48.231 48.451 1.00 37.96 403 THR A CA 1
ATOM 2760 C C . THR A 1 397 ? 30.452 -47.180 48.277 1.00 37.35 403 THR A C 1
ATOM 2761 O O . THR A 1 397 ? 29.940 -47.003 47.177 1.00 37.10 403 THR A O 1
ATOM 2765 N N . ALA A 1 398 ? 30.112 -46.482 49.362 1.00 36.79 404 ALA A N 1
ATOM 2766 C CA . ALA A 1 398 ? 29.151 -45.373 49.328 1.00 36.07 404 ALA A CA 1
ATOM 2767 C C . ALA A 1 398 ? 29.482 -44.342 48.255 1.00 35.23 404 ALA A C 1
ATOM 2768 O O . ALA A 1 398 ? 28.600 -43.921 47.519 1.00 35.22 404 ALA A O 1
ATOM 2770 N N . ALA A 1 399 ? 30.754 -43.950 48.168 1.00 34.43 405 ALA A N 1
ATOM 2771 C CA . ALA A 1 399 ? 31.218 -43.021 47.135 1.00 33.84 405 ALA A CA 1
ATOM 2772 C C . ALA A 1 399 ? 31.063 -43.602 45.727 1.00 33.91 405 ALA A C 1
ATOM 2773 O O . ALA A 1 399 ? 30.488 -42.950 44.855 1.00 33.59 405 ALA A O 1
ATOM 2775 N N . ASN A 1 400 ? 31.555 -44.827 45.513 1.00 33.98 406 ASN A N 1
ATOM 2776 C CA . ASN A 1 400 ? 31.435 -45.492 44.201 1.00 34.26 406 ASN A CA 1
ATOM 2777 C C . ASN A 1 400 ? 29.990 -45.590 43.740 1.00 33.83 406 ASN A C 1
ATOM 2778 O O . ASN A 1 400 ? 29.694 -45.363 42.569 1.00 33.85 406 ASN A O 1
ATOM 2783 N N . ASP A 1 401 ? 29.101 -45.908 44.676 1.00 33.88 407 ASP A N 1
ATOM 2784 C CA . ASP A 1 401 ? 27.671 -45.994 44.397 1.00 33.87 407 ASP A CA 1
ATOM 2785 C C . ASP A 1 401 ? 27.084 -44.633 44.057 1.00 34.05 407 ASP A C 1
ATOM 2786 O O . ASP A 1 401 ? 26.288 -44.517 43.120 1.00 33.85 407 ASP A O 1
ATOM 2791 N N . ALA A 1 402 ? 27.487 -43.601 44.806 1.00 33.76 408 ALA A N 1
ATOM 2792 C CA . ALA A 1 402 ? 27.074 -42.231 44.496 1.00 33.42 408 ALA A CA 1
ATOM 2793 C C . ALA A 1 402 ? 27.538 -41.808 43.099 1.00 33.14 408 ALA A C 1
ATOM 2794 O O . ALA A 1 402 ? 26.781 -41.191 42.358 1.00 32.74 408 ALA A O 1
ATOM 2796 N N . VAL A 1 403 ? 28.773 -42.156 42.741 1.00 33.51 409 VAL A N 1
ATOM 2797 C CA . VAL A 1 403 ? 29.329 -41.771 41.444 1.00 34.47 409 VAL A CA 1
ATOM 2798 C C . VAL A 1 403 ? 28.591 -42.469 40.289 1.00 35.79 409 VAL A C 1
ATOM 2799 O O . VAL A 1 403 ? 28.263 -41.824 39.281 1.00 35.72 409 VAL A O 1
ATOM 2803 N N . THR A 1 404 ? 28.297 -43.764 40.452 1.00 36.85 410 THR A N 1
ATOM 2804 C CA . THR A 1 404 ? 27.562 -44.502 39.422 1.00 38.44 410 THR A CA 1
ATOM 2805 C C . THR A 1 404 ? 26.183 -43.868 39.170 1.00 39.11 410 THR A C 1
ATOM 2806 O O . THR A 1 404 ? 25.782 -43.705 38.014 1.00 39.02 410 THR A O 1
ATOM 2810 N N . LEU A 1 405 ? 25.490 -43.482 40.246 1.00 39.72 411 LEU A N 1
ATOM 2811 C CA . LEU A 1 405 ? 24.181 -42.801 40.142 1.00 40.40 411 LEU A CA 1
ATOM 2812 C C . LEU A 1 405 ? 24.233 -41.381 39.550 1.00 40.86 411 LEU A C 1
ATOM 2813 O O . LEU A 1 405 ? 23.314 -40.976 38.826 1.00 40.99 411 LEU A O 1
ATOM 2818 N N . ILE A 1 406 ? 25.277 -40.618 39.887 1.00 41.31 412 ILE A N 1
ATOM 2819 C CA . ILE A 1 406 ? 25.500 -39.313 39.265 1.00 41.93 412 ILE A CA 1
ATOM 2820 C C . ILE A 1 406 ? 25.793 -39.515 37.772 1.00 42.96 412 ILE A C 1
ATOM 2821 O O . ILE A 1 406 ? 25.231 -38.818 36.931 1.00 42.65 412 ILE A O 1
ATOM 2826 N N . LYS A 1 407 ? 26.661 -40.480 37.459 1.00 44.45 413 LYS A N 1
ATOM 2827 C CA . LYS A 1 407 ? 26.972 -40.822 36.062 1.00 46.17 413 LYS A CA 1
ATOM 2828 C C . LYS A 1 407 ? 25.705 -41.149 35.281 1.00 47.07 413 LYS A C 1
ATOM 2829 O O . LYS A 1 407 ? 25.515 -40.637 34.180 1.00 47.53 413 LYS A O 1
ATOM 2835 N N . GLU A 1 408 ? 24.843 -41.979 35.869 1.00 48.32 414 GLU A N 1
ATOM 2836 C CA . GLU A 1 408 ? 23.516 -42.268 35.319 1.00 49.61 414 GLU A CA 1
ATOM 2837 C C . GLU A 1 408 ? 22.795 -41.002 34.881 1.00 50.02 414 GLU A C 1
ATOM 2838 O O . GLU A 1 408 ? 22.443 -40.856 33.706 1.00 50.56 414 GLU A O 1
ATOM 2844 N N . THR A 1 409 ? 22.591 -40.083 35.822 1.00 50.46 415 THR A N 1
ATOM 2845 C CA . THR A 1 409 ? 21.723 -38.925 35.601 1.00 50.77 415 THR A CA 1
ATOM 2846 C C . THR A 1 409 ? 22.212 -38.009 34.476 1.00 51.28 415 THR A C 1
ATOM 2847 O O . THR A 1 409 ? 21.397 -37.425 33.763 1.00 51.36 415 THR A O 1
ATOM 2851 N N . LEU A 1 410 ? 23.531 -37.905 34.300 1.00 51.91 416 LEU A N 1
ATOM 2852 C CA . LEU A 1 410 ? 24.097 -37.307 33.077 1.00 52.65 416 LEU A CA 1
ATOM 2853 C C . LEU A 1 410 ? 24.749 -38.337 32.138 1.00 52.85 416 LEU A C 1
ATOM 2854 O O . LEU A 1 410 ? 24.094 -39.260 31.646 1.00 52.95 416 LEU A O 1
#

GO terms:
  GO:2001071 maltoheptaose binding (F, IDA)
  GO:0005886 plasma membrane (C, IC)
  GO:0042958 maltodextrin transmembrane transporter activity (F, IC)
  GO:0055052 ATP-binding cassette (ABC) transporter complex, substrate-binding subunit-containing (C, IC)
  GO:0042956 maltodextrin transmembrane transport (P, IMP)

InterPro domains:
  IPR006059 Bacterial-type extracellular solute-binding protein [PF13416] (59-360)
  IPR006060 Maltose/Cyclodextrin ABC transporter, substrate-binding protein [PR00181] (141-160)
  IPR006060 Maltose/Cyclodextrin ABC transporter, substrate-binding protein [PR00181] (251-270)
  IPR006060 Maltose/Cyclodextrin ABC transporter, substrate-binding protein [PR00181] (376-395)
  IPR006061 Solute-binding family 1, conserved site [PS01037] (144-161)

Organism: Streptococcus pneumoniae serotype 4 (strain ATCC BAA-334 / TIGR4) (NCBI:txid170187)

Sequence (375 aa):
ELTVYVDEGYKSYIEEVAKAYEKEAGVKVTLKTGDALGGLDKLSLDNQNGNVPDVMMAPYDRVGSLGSDGQQLSEVKLSDGAKTDDTTKSLVTAANGKVYGAPAVIESLVMYYNKDLVKDAPKTFADLENLAKDSKYAFAGEDGKTTAFLADWTNFYYTYGLLAGNGAYVFGQNGKDAKDIGLANDGSIVGINYAKSWYEKWPKGMQDTEGAGNLIQTQFQEGKTAAIIDGPWKAQAFKDAKVNYGVATIPTLPNGKEYAAFGGGKAWVIPQAVKNLEASQKFVDFLVATEQQKVLYDKTNEIPANTEARSYAEGKNDELTTAVIKQFKNTQPLPNISQMSAVWDPAKNMLFDAVSGQKDAKTAANDAVTLIKETL

Foldseek 3Di:
DAEEEEAPLCVVLCVVLQVVCCVPPPDHYHYDHDDQVVLLVCLVVCLVVLNHGFKYKDKLLSLQQCVVVLFFDFADEDVLLQFDPVQQVSQAYPVGTGFFRFWFWKWKWKKFFVVQDVDDDAAVVSLVVQLVDDLQQDPPDPPAGQQEDELCLFCLGLVLLLVLQPFDQAPPLQDHLPRGRCQPPSVQVSLVVVLVNCVRHDVCSLDPDVVVVVNVCCQLVVNYGMYIDMLQCVVVSVVSVGNIFIAGDHAYPVRGGSARARMHMGMGGTSSHPDNVVSSVSSSSCSRLVSSLVVCVSRVTATSNVNSNVVSVVVVGRNSVNRVVSSVRYRHDHNYNLVVQQRVLSSQLSSCCSVVVDPNSVSSVVSSVSSVVVD

Nearest PDB structures (foldseek):
  2xd3-assembly1_A  TM=1.003E+00  e=8.962E-73  Streptococcus pneumoniae TIGR4
  5tu0-assembly1_A  TM=8.809E-01  e=4.361E-47  Listeria monocytogenes EGD-e
  1urs-assembly1_A  TM=8.938E-01  e=6.463E-27  Alicyclobacillus acidocaldarius
  1mdq-assembly1_A  TM=8.838E-01  e=1.368E-25  Escherichia coli
  6dtt-assembly1_A  TM=7.122E-01  e=3.595E-28  Thermotoga maritima MSB8

Radius of gyration: 20.74 Å; Cα contacts (8 Å, |Δi|>4): 789; chains: 1; bounding box: 46×56×53 Å

Secondary structure (DSSP, 8-state):
--EEEE-GGGHHHHHHHHHHHHHHSS---EEEE--HHHHHHTHHHHHHHS---SEEEEEHHHHHHHHHTT-B------GGG---HHHHHHHB-TT--B--EEEEEE--EEEEETTT-SS---BHHHHHHHHHSGGGBPTTSTT-B-SEE--TTSHHHHHHHHHHTT-EEEHHHHTEEEEEETTSHHHHHHHHHHHHHHTTS-GGGG-SS-HHHHHHHHHHTT--SEEEE-GGGHHHHHHTT--EEEEPPPBPTTS-----EEEEEEEE-BTT-S-HHHHHHHHHHHHSHHHHHHHHHHH--EESSHHHHHHHHHH--HHHHHHHHHHHS-EEPP-SGGGGGTHHHHHHHHHHHHTTSS-HHHHHHHHHHHHHHH-

CATH classification: 3.40.190.10 (+1 more: 3.40.190.10)

B-factor: mean 31.12, std 9.26, range [14.27, 80.55]

Solvent-accessible surface area: 15595 Å² total; per-residue (Å²): 148,9,30,0,34,2,60,109,31,15,87,53,0,0,79,80,4,11,129,41,3,72,151,131,16,71,23,124,14,67,46,127,58,20,98,32,98,26,4,1,101,107,0,50,113,16,17,145,86,38,113,22,18,15,0,2,9,0,26,0,16,47,0,0,16,13,2,46,103,50,19,8,12,97,7,160,49,38,136,31,0,76,40,49,110,78,0,103,70,10,0,36,4,75,69,50,91,32,14,0,0,1,0,0,1,12,0,1,0,0,0,19,8,89,107,38,25,202,111,29,10,160,51,0,57,52,0,71,88,31,16,180,62,83,127,3,58,43,93,86,41,108,49,53,2,2,0,0,0,0,26,0,5,54,3,33,27,0,4,0,0,0,18,10,22,46,7,73,0,2,4,137,128,2,113,47,13,162,54,23,2,0,20,50,112,12,0,22,76,0,0,71,37,0,63,58,9,3,98,87,1,1,138,13,0,52,71,126,94,43,2,38,107,38,8,49,48,16,0,59,107,30,87,0,0,0,1,2,14,0,0,80,31,0,61,34,0,103,110,41,180,18,72,38,1,9,15,38,2,2,35,4,81,70,53,126,60,0,20,0,2,2,0,0,28,0,0,0,0,0,85,25,16,195,78,80,146,24,0,21,108,0,0,44,20,0,1,25,27,106,17,0,64,26,0,19,80,74,7,12,5,0,0,1,0,46,85,0,30,70,64,0,76,62,120,101,37,72,3,0,48,0,0,31,76,0,41,156,55,29,33,77,6,8,5,10,44,61,1,75,13,0,62,88,18,0,72,73,4,0,36,37,2,4,48,40,149,73,89,9,101,60,2,0,61,48,3,16,77,84,0,94,128,101,64